Protein AF-0000000066244586 (afdb_homodimer)

Foldseek 3Di:
DPPPPPPFDFQLVQDFVSLLVVLCVQFDPPLSVDPFFDF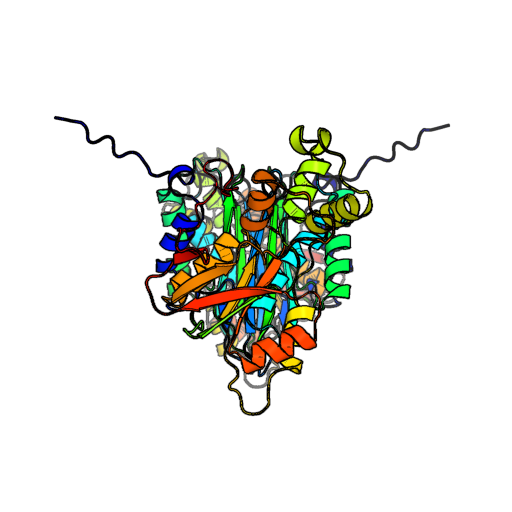DDDPFDKDKDKDKDWEPQQDYPLQEALLLLLLLRQQVRVLQCLLQAFDAWAAKEKEWEEARRHGPVSVVNNSNSNSVNCVVRHHGHNYYGYYYDPTTMIMMMTMGGHDQAGAALQQFDFQWFKKWQAFFLLCLLLRCVSVVPPVNVVDDDDPVSNVSSSCCNRRNHRCNVLSVLLVVQDDDPDHRYKYKHWQQQFQQVRLLSSLVNNFWEWEFELVFQRHDPRQDDDDVSSLSRGGVHSNSIIIITGHPVSVVSSCVSRVNMTGGTGIRHDGRAYHYNVGHGDDRDVPDRSDSD/DPPPPPPFDFQLVQDFVSLLVVLCVQFDPPLSVDPFFDDDDDPFDKDKDKDKDWEPQQDYPLQEALLLLLLLRQQVRVLQCLLQAFDAWAAKEKEWEEARRHGPVSVVNNSNSVSVNCVVRHHGHNYYGYYYDPTTMIMMMTMGGHDQAGAALQQFDFQWFKKWQAFFLLCLLLRCVSVVPPVNVVDDQDPVSNVSSSCCNRRNHRCNVLSVLLVVQDDDVDHRYKYKHWQQQFQQVRLLSSLVNNFWEWEFELVFQRHDPRQDDDDVSSLSRGGVHSNSIIIITGHPVSVVSSCVSRVNMTGGTGIRHDGRAYHYNVGHGDDRDVPDRSDSD

Nearest PDB structures (foldseek):
  7du3-assembly1_A  TM=8.602E-01  e=8.174E-30  Pseudomonas aeruginosa
  6mfm-assembly1_B  TM=8.768E-01  e=7.282E-25  Acinetobacter baumannii
  3c9t-assembly1_B  TM=7.952E-01  e=1.495E-25  Aquifex aeolicus
  1vqv-assembly1_B  TM=8.145E-01  e=3.406E-25  Aquifex aeolicus
  1vqv-assembly1_A  TM=8.402E-01  e=1.340E-23  Aquifex aeolicus

Sequence (666 aa):
MLKEENTQEILHDLGEQEILNRLRKYMDYGQIDDDTALIKSYKKELIINTDMLVEDVHFSEITTNPNHIGWKAVATNLSDLACSGLEEVIGITVGLSAPSSTPWSWVDGVYTGIKAALNKFGGKLLGGDCSNGKQKTLCITALGTKGPLNLHRSNARPGDYLITSGPHGLSRLGLSLLLSDPITKSINVPNLLKEHAIKAHQEPQPPIKALQTLLKCKPYAMPWNAAATDSSDGLLEAIESLCRSSNCTAVVDHKNLPKHADWPSGKQWNDWCLEGGEDFELVVSLPPNWAKAWLKAMPCTKAIGRMKEGPAKAMWSNGETIQKAMDTKFEHFMLKEENTQEILHDLGEQEILNRLRKYMDYGQIDDDTALIKSYKKELIINTDMLVEDVHFSEITTNPNHIGWKAVATNLSDLACSGLEEVIGITVGLSAPSSTPWSWVDGVYTGIKAALNKFGGKLLGGDCSNGKQKTLCITALGTKGPLNLHRSNARPGDYLITSGPHGLSRLGLSLLLSDPITKSINVPNLLKEHAIKAHQEPQPPIKALQTLLKCKPYAMPWNAAATDSSDGLLEAIESLCRSSNCTAVVDHKNLPKHADWPSGKQWNDWCLEGGEDFELVVSLPPNWAKAWLKAMPCTKAIGRMKEGPAKAMWSNGETIQKAMDTKFEHF

Organism: Prochlorococcus marinus (strain SARG / CCMP1375 / SS120) (NCBI:txid167539)

Secondary structure (DSSP, 8-state):
---------BHHHHHHHHHHHHHGGGS-TTTTTSSSEEE--BSS-EEEEEEEEEBTTTB-TTT--HHHHHHHHHHHHHHHHHTTTEEEEEEEEEEEEE-TTSBHHHHHHHHHHHHHHHHHH--EEEEEEEEE-SS-EEEEEEEEEE-S-EE-GGG--TT-EEEESS--SHHHHHHHHHTT-HHHHTS---HHHHHHHHHHHHS---THHHHHHHHHT--TTS-SEEEEEE-TT-HHHHHHHHHHHHT-EEEE-GGG----TTPPPSHHHHHHHHH------EEEEE-HHHHHHHHHH-TT-EEEEEEESSSSEEEETTSPBPPP-TT------/---------BHHHHHHHHHHHHHGGGSPTTTTTSSSEEE--BSS-EEEEEEEEEBTTTB-TTT--HHHHHHHHHHHHHHHHHTTTEEEEEEEEEEEEE-TTSBHHHHHHHHHHHHHHHHHH--EEEEEEEEE-SS-EEEEEEEEEE-S-EE-GGG--TT-EEEESS--SHHHHHHHHHTT-HHHHTS---HHHHHHHHHHHHS---THHHHHHHHHT--TTS-SEEEEEE-TT-HHHHHHHHHHHHT-EEEE-GGG----TTPPPSHHHHHHHHH------EEEEE-HHHHHHHHHH-TT-EEEEEEESSSSEEEETTSPBPPP-TT------

Structure (mmCIF, N/CA/C/O backbone):
data_AF-0000000066244586-model_v1
#
loop_
_entity.id
_entity.type
_entity.pdbx_description
1 polymer 'Thiamine-monophosphate kinase'
#
loop_
_atom_site.group_PDB
_atom_site.id
_atom_site.type_symbol
_atom_site.label_atom_id
_atom_site.label_alt_id
_atom_site.label_comp_id
_atom_site.label_asym_id
_atom_site.label_entity_id
_atom_site.label_seq_id
_atom_site.pdbx_PDB_ins_code
_atom_site.Cartn_x
_atom_site.Cartn_y
_atom_site.Cartn_z
_atom_site.occupancy
_atom_site.B_iso_or_equiv
_atom_site.auth_seq_id
_atom_site.auth_comp_id
_atom_site.auth_asym_id
_atom_site.auth_atom_id
_atom_site.pdbx_PDB_model_num
ATOM 1 N N . MET A 1 1 ? 30.203 -16.406 35.25 1 26.66 1 MET A N 1
ATOM 2 C CA . MET A 1 1 ? 28.906 -15.758 35.031 1 26.66 1 MET A CA 1
ATOM 3 C C . MET A 1 1 ? 28.656 -15.539 33.531 1 26.66 1 MET A C 1
ATOM 5 O O . MET A 1 1 ? 29.359 -14.766 32.906 1 26.66 1 MET A O 1
ATOM 9 N N . LEU A 1 2 ? 28.203 -16.531 32.688 1 27.05 2 LEU A N 1
ATOM 10 C CA . LEU A 1 2 ? 28.094 -16.562 31.234 1 27.05 2 LEU A CA 1
ATOM 11 C C . LEU A 1 2 ? 27.219 -15.43 30.719 1 27.05 2 LEU A C 1
ATOM 13 O O . LEU A 1 2 ? 26.078 -15.281 31.172 1 27.05 2 LEU A O 1
ATOM 17 N N . LYS A 1 3 ? 27.812 -14.227 30.547 1 33 3 LYS A N 1
ATOM 18 C CA . LYS A 1 3 ? 27.109 -13.109 29.938 1 33 3 LYS A CA 1
ATOM 19 C C . LYS A 1 3 ? 26.125 -13.594 28.859 1 33 3 LYS A C 1
ATOM 21 O O . LYS A 1 3 ? 26.531 -14.242 27.906 1 33 3 LYS A O 1
ATOM 26 N N . GLU A 1 4 ? 24.953 -14.055 29.172 1 37.47 4 GLU A N 1
ATOM 27 C CA . GLU A 1 4 ? 23.875 -14.469 28.281 1 37.47 4 GLU A CA 1
ATOM 28 C C . GLU A 1 4 ? 23.781 -13.562 27.062 1 37.47 4 GLU A C 1
ATOM 30 O O . GLU A 1 4 ? 23.516 -12.367 27.188 1 37.47 4 GLU A O 1
ATOM 35 N N . GLU A 1 5 ? 24.688 -13.523 26.156 1 41.25 5 GLU A N 1
ATOM 36 C CA . GLU A 1 5 ? 24.781 -12.758 24.906 1 41.25 5 GLU A CA 1
ATOM 37 C C . GLU A 1 5 ? 23.406 -12.609 24.25 1 41.25 5 GLU A C 1
ATOM 39 O O . GLU A 1 5 ? 22.797 -13.602 23.844 1 41.25 5 GLU A O 1
ATOM 44 N N . ASN A 1 6 ? 22.422 -11.891 24.703 1 45.94 6 ASN A N 1
ATOM 45 C CA . ASN A 1 6 ? 21.094 -11.539 24.234 1 45.94 6 ASN A CA 1
ATOM 46 C C . ASN A 1 6 ? 21.078 -11.312 22.719 1 45.94 6 ASN A C 1
ATOM 48 O O . ASN A 1 6 ? 21.406 -10.234 22.25 1 45.94 6 ASN A O 1
ATOM 52 N N . THR A 1 7 ? 21.484 -12.156 21.906 1 59.47 7 THR A N 1
ATOM 53 C CA . THR A 1 7 ? 21.656 -12.07 20.469 1 59.47 7 THR A CA 1
ATOM 54 C C . THR A 1 7 ? 20.375 -11.57 19.797 1 59.47 7 THR A C 1
ATOM 56 O O . THR A 1 7 ? 19.312 -12.18 19.953 1 59.47 7 THR A O 1
ATOM 59 N N . GLN A 1 8 ? 20.297 -10.25 19.469 1 76.38 8 GLN A N 1
ATOM 60 C CA . GLN A 1 8 ? 19.188 -9.594 18.797 1 76.38 8 GLN A CA 1
ATOM 61 C C . GLN A 1 8 ? 18.766 -10.367 17.547 1 76.38 8 GLN A C 1
ATOM 63 O O . GLN A 1 8 ? 19.594 -10.703 16.719 1 76.38 8 GLN A O 1
ATOM 68 N N . GLU A 1 9 ? 17.547 -10.969 17.578 1 87.06 9 GLU A N 1
ATOM 69 C CA . GLU A 1 9 ? 17 -11.672 16.422 1 87.06 9 GLU A CA 1
ATOM 70 C C . GLU A 1 9 ? 16.859 -10.742 15.227 1 87.06 9 GLU A C 1
ATOM 72 O O . GLU A 1 9 ? 16.328 -9.641 15.344 1 87.06 9 GLU A O 1
ATOM 77 N N . ILE A 1 10 ? 17.531 -11.133 14.234 1 85.38 10 ILE A N 1
ATOM 78 C CA . ILE A 1 10 ? 17.438 -10.328 13.023 1 85.38 10 ILE A CA 1
ATOM 79 C C . ILE A 1 10 ? 16.547 -11.023 12.008 1 85.38 10 ILE A C 1
ATOM 81 O O . ILE A 1 10 ? 16.281 -12.219 12.125 1 85.38 10 ILE A O 1
ATOM 85 N N . LEU A 1 11 ? 16.078 -10.344 11.008 1 83.12 11 LEU A N 1
ATOM 86 C CA . LEU A 1 11 ? 15.086 -10.805 10.039 1 83.12 11 LEU A CA 1
ATOM 87 C C . LEU A 1 11 ? 15.641 -11.953 9.203 1 83.12 11 LEU A C 1
ATOM 89 O O . LEU A 1 11 ? 14.914 -12.883 8.852 1 83.12 11 LEU A O 1
ATOM 93 N N . HIS A 1 12 ? 16.906 -11.906 8.992 1 82.88 12 HIS A N 1
ATOM 94 C CA . HIS A 1 12 ? 17.562 -12.953 8.227 1 82.88 12 HIS A CA 1
ATOM 95 C C . HIS A 1 12 ? 17.344 -14.328 8.859 1 82.88 12 HIS A C 1
ATOM 97 O O . HIS A 1 12 ? 17.062 -15.305 8.164 1 82.88 12 HIS A O 1
ATOM 103 N N . ASP A 1 13 ? 17.406 -14.281 10.148 1 82.88 13 ASP A N 1
ATOM 104 C CA . ASP A 1 13 ? 17.328 -15.539 10.891 1 82.88 13 ASP A CA 1
ATOM 105 C C . ASP A 1 13 ? 15.883 -16.047 10.961 1 82.88 13 ASP A C 1
ATOM 107 O O . ASP A 1 13 ? 15.648 -17.25 11.023 1 82.88 13 ASP A O 1
ATOM 111 N N . LEU A 1 14 ? 15.016 -15.195 10.93 1 81.94 14 LEU A N 1
ATOM 112 C CA . LEU A 1 14 ? 13.609 -15.555 11.094 1 81.94 14 LEU A CA 1
ATOM 113 C C . LEU A 1 14 ? 13.016 -16.047 9.781 1 81.94 14 LEU A C 1
ATOM 115 O O . LEU A 1 14 ? 12.328 -17.078 9.75 1 81.94 14 LEU A O 1
ATOM 119 N N . GLY A 1 15 ? 13.344 -15.398 8.672 1 79.75 15 GLY A N 1
ATOM 120 C CA . GLY A 1 15 ? 12.727 -15.688 7.383 1 79.75 15 GLY A CA 1
ATOM 121 C C . GLY A 1 15 ? 11.367 -15.031 7.215 1 79.75 15 GLY A C 1
ATOM 122 O O . GLY A 1 15 ? 10.75 -14.609 8.195 1 79.75 15 GLY A O 1
ATOM 123 N N . GLU A 1 16 ? 10.867 -15.047 6.031 1 78.62 16 GLU A N 1
ATOM 124 C CA . GLU A 1 16 ? 9.648 -14.328 5.691 1 78.62 16 GLU A CA 1
ATOM 125 C C . GLU A 1 16 ? 8.43 -14.969 6.348 1 78.62 16 GLU A C 1
ATOM 127 O O . GLU A 1 16 ? 7.578 -14.273 6.906 1 78.62 16 GLU A O 1
ATOM 132 N N . GLN A 1 17 ? 8.375 -16.266 6.312 1 74.69 17 GLN A N 1
ATOM 133 C CA . GLN A 1 17 ? 7.215 -16.969 6.852 1 74.69 17 GLN A CA 1
ATOM 134 C C . GLN A 1 17 ? 7.086 -16.75 8.359 1 74.69 17 GLN A C 1
ATOM 136 O O . GLN A 1 17 ? 5.992 -16.5 8.859 1 74.69 17 GLN A O 1
ATOM 141 N N . GLU A 1 18 ? 8.195 -16.828 9 1 80.5 18 GLU A N 1
ATOM 142 C CA . GLU A 1 18 ? 8.172 -16.625 10.445 1 80.5 18 GLU A CA 1
ATOM 143 C C . GLU A 1 18 ? 7.848 -15.18 10.805 1 80.5 18 GLU A C 1
ATOM 145 O O . GLU A 1 18 ? 7.133 -14.922 11.773 1 80.5 18 GLU A O 1
ATOM 150 N N . ILE A 1 19 ? 8.336 -14.281 10.008 1 83.88 19 ILE A N 1
ATOM 151 C CA . ILE A 1 19 ? 8.039 -12.867 10.211 1 83.88 19 ILE A CA 1
ATOM 152 C C . ILE A 1 19 ? 6.531 -12.641 10.094 1 83.88 19 ILE A C 1
ATOM 154 O O . ILE A 1 19 ? 5.926 -12.016 10.969 1 83.88 19 ILE A O 1
ATOM 158 N N . LEU A 1 20 ? 5.953 -13.172 9.094 1 77.62 20 LEU A N 1
ATOM 159 C CA . LEU A 1 20 ? 4.52 -13.016 8.875 1 77.62 20 LEU A CA 1
ATOM 160 C C . LEU A 1 20 ? 3.721 -13.68 9.992 1 77.62 20 LEU A C 1
ATOM 162 O O . LEU A 1 20 ? 2.715 -13.133 10.453 1 77.62 20 LEU A O 1
ATOM 166 N N . ASN A 1 21 ? 4.16 -14.812 10.461 1 80.06 21 ASN A N 1
ATOM 167 C CA . ASN A 1 21 ? 3.51 -15.508 11.57 1 80.06 21 ASN A CA 1
ATOM 168 C C . ASN A 1 21 ? 3.512 -14.656 12.836 1 80.06 21 ASN A C 1
ATOM 170 O O . ASN A 1 21 ? 2.5 -14.57 13.531 1 80.06 21 ASN A O 1
ATOM 174 N N . ARG A 1 22 ? 4.594 -14.023 13.078 1 84.38 22 ARG A N 1
ATOM 175 C CA . ARG A 1 22 ? 4.711 -13.188 14.273 1 84.38 22 ARG A CA 1
ATOM 176 C C . ARG A 1 22 ? 3.828 -11.953 14.156 1 84.38 22 ARG A C 1
ATOM 178 O O . ARG A 1 22 ? 3.318 -11.453 15.164 1 84.38 22 ARG A O 1
ATOM 185 N N . LEU A 1 23 ? 3.693 -11.5 13 1 83 23 LEU A N 1
ATOM 186 C CA . LEU A 1 23 ? 2.939 -10.266 12.789 1 83 23 LEU A CA 1
ATOM 187 C C . LEU A 1 23 ? 1.439 -10.523 12.867 1 83 23 LEU A C 1
ATOM 189 O O . LEU A 1 23 ? 0.648 -9.586 12.992 1 83 23 LEU A O 1
ATOM 193 N N . ARG A 1 24 ? 1.034 -11.812 12.891 1 78.5 24 ARG A N 1
ATOM 194 C CA . ARG A 1 24 ? -0.372 -12.195 12.984 1 78.5 24 ARG A CA 1
ATOM 195 C C . ARG A 1 24 ? -0.988 -11.68 14.289 1 78.5 24 ARG A C 1
ATOM 197 O O . ARG A 1 24 ? -2.189 -11.414 14.344 1 78.5 24 ARG A O 1
ATOM 204 N N . LYS A 1 25 ? -0.19 -11.555 15.258 1 79.94 25 LYS A N 1
ATOM 205 C CA . LYS A 1 25 ? -0.698 -11.125 16.562 1 79.94 25 LYS A CA 1
ATOM 206 C C . LYS A 1 25 ? -1.271 -9.719 16.484 1 79.94 25 LYS A C 1
ATOM 208 O O . LYS A 1 25 ? -2.045 -9.312 17.359 1 79.94 25 LYS A O 1
ATOM 213 N N . TYR A 1 26 ? -0.822 -8.992 15.523 1 81.94 26 TYR A N 1
ATOM 214 C CA . TYR A 1 26 ? -1.302 -7.625 15.383 1 81.94 26 TYR A CA 1
ATOM 215 C C . TYR A 1 26 ? -2.574 -7.578 14.547 1 81.94 26 TYR A C 1
ATOM 217 O O . TYR A 1 26 ? -3.188 -6.516 14.398 1 81.94 26 TYR A O 1
ATOM 225 N N . MET A 1 27 ? -2.988 -8.656 13.914 1 74.62 27 MET A N 1
ATOM 226 C CA . MET A 1 27 ? -4.156 -8.727 13.039 1 74.62 27 MET A CA 1
ATOM 227 C C . MET A 1 27 ? -5.316 -9.43 13.734 1 74.62 27 MET A C 1
ATOM 229 O O . MET A 1 27 ? -5.117 -10.141 14.719 1 74.62 27 MET A O 1
ATOM 233 N N . ASP A 1 28 ? -6.566 -9.086 13.266 1 69.56 28 ASP A N 1
ATOM 234 C CA . ASP A 1 28 ? -7.723 -9.781 13.82 1 69.56 28 ASP A CA 1
ATOM 235 C C . ASP A 1 28 ? -7.742 -11.242 13.383 1 69.56 28 ASP A C 1
ATOM 237 O O . ASP A 1 28 ? -7.207 -11.586 12.328 1 69.56 28 ASP A O 1
ATOM 241 N N . TYR A 1 29 ? -8.352 -12.047 14.203 1 56.16 29 TYR A N 1
ATOM 242 C CA . TYR A 1 29 ? -8.438 -13.484 13.945 1 56.16 29 TYR A CA 1
ATOM 243 C C . TYR A 1 29 ? -9.078 -13.75 12.586 1 56.16 29 TYR A C 1
ATOM 245 O O . TYR A 1 29 ? -10.062 -13.109 12.219 1 56.16 29 TYR A O 1
ATOM 253 N N . GLY A 1 30 ? -8.516 -14.648 11.688 1 52.56 30 GLY A N 1
ATOM 254 C CA . GLY A 1 30 ? -9.078 -15.07 10.414 1 52.56 30 GLY A CA 1
ATOM 255 C C . GLY A 1 30 ? -8.531 -14.289 9.234 1 52.56 30 GLY A C 1
ATOM 256 O O . GLY A 1 30 ? -8.633 -14.742 8.086 1 52.56 30 GLY A O 1
ATOM 257 N N . GLN A 1 31 ? -8.055 -13.047 9.461 1 50.72 31 GLN A N 1
ATOM 258 C CA . GLN A 1 31 ? -7.621 -12.203 8.359 1 50.72 31 GLN A CA 1
ATOM 259 C C . GLN A 1 31 ? -6.324 -12.719 7.746 1 50.72 31 GLN A C 1
ATOM 261 O O . GLN A 1 31 ? -6.113 -12.617 6.535 1 50.72 31 GLN A O 1
ATOM 266 N N . ILE A 1 32 ? -5.414 -13.383 8.539 1 52.09 32 ILE A N 1
ATOM 267 C CA . ILE A 1 32 ? -4.07 -13.68 8.062 1 52.09 32 ILE A CA 1
ATOM 268 C C . ILE A 1 32 ? -4.086 -14.984 7.27 1 52.09 32 ILE A C 1
ATOM 270 O O . ILE A 1 32 ? -3.213 -15.219 6.43 1 52.09 32 ILE A O 1
ATOM 274 N N . ASP A 1 33 ? -5.098 -15.797 7.414 1 56.91 33 ASP A N 1
ATOM 275 C CA . ASP A 1 33 ? -4.977 -17.109 6.789 1 56.91 33 ASP A CA 1
ATOM 276 C C . ASP A 1 33 ? -5.191 -17.016 5.281 1 56.91 33 ASP A C 1
ATOM 278 O O . ASP A 1 33 ? -5.023 -18.016 4.562 1 56.91 33 ASP A O 1
ATOM 282 N N . ASP A 1 34 ? -5.469 -15.719 4.922 1 62.41 34 ASP A N 1
ATOM 283 C CA . ASP A 1 34 ? -5.684 -15.523 3.49 1 62.41 34 ASP A CA 1
ATOM 284 C C . ASP A 1 34 ? -4.766 -14.438 2.936 1 62.41 34 ASP A C 1
ATOM 286 O O . ASP A 1 34 ? -4.27 -13.594 3.688 1 62.41 34 ASP A O 1
ATOM 290 N N . ASP A 1 35 ? -4.258 -14.586 1.825 1 70.38 35 ASP A N 1
ATOM 291 C CA . ASP A 1 35 ? -3.416 -13.625 1.119 1 70.38 35 ASP A CA 1
ATOM 292 C C . ASP A 1 35 ? -4.156 -12.312 0.888 1 70.38 35 ASP A C 1
ATOM 294 O O . ASP A 1 35 ? -3.592 -11.359 0.337 1 70.38 35 ASP A O 1
ATOM 298 N N . THR A 1 36 ? -5.445 -12.336 1.327 1 78 36 THR A N 1
ATOM 299 C CA . THR A 1 36 ? -6.285 -11.148 1.213 1 78 36 THR A CA 1
ATOM 300 C C . THR A 1 36 ? -7.082 -10.93 2.496 1 78 36 THR A C 1
ATOM 302 O O . THR A 1 36 ? -7.215 -11.836 3.316 1 78 36 THR A O 1
ATOM 305 N N . ALA A 1 37 ? -7.438 -9.711 2.752 1 77.69 37 ALA A N 1
ATOM 306 C CA . ALA A 1 37 ? -8.367 -9.398 3.838 1 77.69 37 ALA A CA 1
ATOM 307 C C . ALA A 1 37 ? -9.766 -9.102 3.301 1 77.69 37 ALA A C 1
ATOM 309 O O . ALA A 1 37 ? -9.906 -8.492 2.24 1 77.69 37 ALA A O 1
ATOM 310 N N . LEU A 1 38 ? -10.695 -9.586 4.027 1 76.81 38 LEU A N 1
ATOM 311 C CA . LEU A 1 38 ? -12.102 -9.336 3.701 1 76.81 38 LEU A CA 1
ATOM 312 C C . LEU A 1 38 ? -12.609 -8.078 4.402 1 76.81 38 LEU A C 1
ATOM 314 O O . LEU A 1 38 ? -12.359 -7.887 5.594 1 76.81 38 LEU A O 1
ATOM 318 N N . ILE A 1 39 ? -13.227 -7.219 3.611 1 75.12 39 ILE A N 1
ATOM 319 C CA . ILE A 1 39 ? -13.883 -6.023 4.137 1 75.12 39 ILE A CA 1
ATOM 320 C C . ILE A 1 39 ? -15.391 -6.125 3.916 1 75.12 39 ILE A C 1
ATOM 322 O O . ILE A 1 39 ? -15.852 -6.336 2.791 1 75.12 39 ILE A O 1
ATOM 326 N N . LYS A 1 40 ? -16.141 -6.023 4.941 1 73.31 40 LYS A N 1
ATOM 327 C CA . LYS A 1 40 ? -17.594 -6.125 4.855 1 73.31 40 LYS A CA 1
ATOM 328 C C . LYS A 1 40 ? -18.172 -5.039 3.955 1 73.31 40 LYS A C 1
ATOM 330 O O . LYS A 1 40 ? -17.562 -3.982 3.777 1 73.31 40 LYS A O 1
ATOM 335 N N . SER A 1 41 ? -19.219 -5.453 3.43 1 65.56 41 SER A N 1
ATOM 336 C CA . SER A 1 41 ? -19.922 -4.52 2.555 1 65.56 41 SER A CA 1
ATOM 337 C C . SER A 1 41 ? -20.391 -3.283 3.32 1 65.56 41 SER A C 1
ATOM 339 O O . SER A 1 41 ? -20.797 -3.383 4.477 1 65.56 41 SER A O 1
ATOM 341 N N . TYR A 1 42 ? -20 -2.205 2.652 1 66.19 42 TYR A N 1
ATOM 342 C CA . TYR A 1 42 ? -20.547 -0.966 3.195 1 66.19 42 TYR A CA 1
ATOM 343 C C . TYR A 1 42 ? -21.484 -0.302 2.199 1 66.19 42 TYR A C 1
ATOM 345 O O . TYR A 1 42 ? -21.266 -0.357 0.988 1 66.19 42 TYR A O 1
ATOM 353 N N . LYS A 1 43 ? -22.578 0.062 2.668 1 71.62 43 LYS A N 1
ATOM 354 C CA . LYS A 1 43 ? -23.516 0.827 1.839 1 71.62 43 LYS A CA 1
ATOM 355 C C . LYS A 1 43 ? -22.953 2.215 1.531 1 71.62 43 LYS A C 1
ATOM 357 O O . LYS A 1 43 ? -23.438 2.891 0.616 1 71.62 43 LYS A O 1
ATOM 362 N N . LYS A 1 44 ? -21.891 2.506 2.113 1 80.38 44 LYS A N 1
ATOM 363 C CA . LYS A 1 44 ? -21.312 3.84 1.957 1 80.38 44 LYS A CA 1
ATOM 364 C C . LYS A 1 44 ? -20.156 3.824 0.962 1 80.38 44 LYS A C 1
ATOM 366 O O . LYS A 1 44 ? -19.562 2.773 0.701 1 80.38 44 LYS A O 1
ATOM 371 N N . GLU A 1 45 ? -19.891 5.023 0.441 1 87.75 45 GLU A N 1
ATOM 372 C CA . GLU A 1 45 ? -18.703 5.18 -0.401 1 87.75 45 GLU A CA 1
ATOM 373 C C . GLU A 1 45 ? -17.422 4.977 0.403 1 87.75 45 GLU A C 1
ATOM 375 O O . GLU A 1 45 ? -17.391 5.238 1.606 1 87.75 45 GLU A O 1
ATOM 380 N N . LEU A 1 46 ? -16.5 4.449 -0.252 1 90.69 46 LEU A N 1
ATOM 381 C CA . LEU A 1 46 ? -15.211 4.215 0.394 1 90.69 46 LEU A CA 1
ATOM 382 C C . LEU A 1 46 ? -14.172 5.219 -0.092 1 90.69 46 LEU A C 1
ATOM 384 O O . LEU A 1 46 ? -14.234 5.684 -1.233 1 90.69 46 LEU A O 1
ATOM 388 N N . ILE A 1 47 ? -13.312 5.59 0.741 1 91.38 47 ILE A N 1
ATOM 389 C CA . ILE A 1 47 ? -12.141 6.383 0.379 1 91.38 47 ILE A CA 1
ATOM 390 C C . ILE A 1 47 ? -10.867 5.609 0.708 1 91.38 47 ILE A C 1
ATOM 392 O O . ILE A 1 47 ? -10.82 4.875 1.696 1 91.38 47 ILE A O 1
ATOM 396 N N . ILE A 1 48 ? -9.906 5.727 -0.164 1 93.25 48 ILE A N 1
ATOM 397 C CA . ILE A 1 48 ? -8.656 4.98 -0.045 1 93.25 48 ILE A CA 1
ATOM 398 C C . ILE A 1 48 ? -7.473 5.906 -0.328 1 93.25 48 ILE A C 1
ATOM 400 O O . ILE A 1 48 ? -7.559 6.785 -1.188 1 93.25 48 ILE A O 1
ATOM 404 N N . ASN A 1 49 ? -6.418 5.809 0.402 1 92.94 49 ASN A N 1
ATOM 405 C CA . ASN A 1 49 ? -5.176 6.52 0.127 1 92.94 49 ASN A CA 1
ATOM 406 C C . ASN A 1 49 ? -3.955 5.637 0.385 1 92.94 49 ASN A C 1
ATOM 408 O O . ASN A 1 49 ? -4.055 4.617 1.071 1 92.94 49 ASN A O 1
ATOM 412 N N . THR A 1 50 ? -2.822 5.961 -0.229 1 95.38 50 THR A N 1
ATOM 413 C CA . THR A 1 50 ? -1.544 5.293 -0.016 1 95.38 50 THR A CA 1
ATOM 414 C C . THR A 1 50 ? -0.423 6.312 0.165 1 95.38 50 THR A C 1
ATOM 416 O O . THR A 1 50 ? -0.321 7.273 -0.602 1 95.38 50 THR A O 1
ATOM 419 N N . ASP A 1 51 ? 0.341 6.141 1.204 1 94.75 51 ASP A N 1
ATOM 420 C CA . ASP A 1 51 ? 1.523 6.961 1.453 1 94.75 51 ASP A CA 1
ATOM 421 C C . ASP A 1 51 ? 2.715 6.094 1.858 1 94.75 51 ASP A C 1
ATOM 423 O O . ASP A 1 51 ? 2.545 5.043 2.48 1 94.75 51 ASP A O 1
ATOM 427 N N . MET A 1 52 ? 3.861 6.629 1.562 1 96.06 52 MET A N 1
ATOM 428 C CA . MET A 1 52 ? 5.094 5.91 1.868 1 96.06 52 MET A CA 1
ATOM 429 C C . MET A 1 52 ? 5.922 6.668 2.902 1 96.06 52 MET A C 1
ATOM 431 O O . MET A 1 52 ? 5.945 7.898 2.904 1 96.06 52 MET A O 1
ATOM 435 N N . LEU A 1 53 ? 6.582 5.965 3.756 1 97.69 53 LEU A N 1
ATOM 436 C CA . LEU A 1 53 ? 7.645 6.461 4.625 1 97.69 53 LEU A CA 1
ATOM 437 C C . LEU A 1 53 ? 8.961 5.754 4.328 1 97.69 53 LEU A C 1
ATOM 439 O O . LEU A 1 53 ? 9.062 4.531 4.445 1 97.69 53 LEU A O 1
ATOM 443 N N . VAL A 1 54 ? 9.945 6.484 3.979 1 97.88 54 VAL A N 1
ATOM 444 C CA . VAL A 1 54 ? 11.234 5.941 3.572 1 97.88 54 VAL A CA 1
ATOM 445 C C . VAL A 1 54 ? 12.32 6.422 4.527 1 97.88 54 VAL A C 1
ATOM 447 O O . VAL A 1 54 ? 12.398 7.613 4.848 1 97.88 54 VAL A O 1
ATOM 450 N N . GLU A 1 55 ? 13.133 5.488 5.016 1 97.94 55 GLU A N 1
ATOM 451 C CA . GLU A 1 55 ? 14.258 5.797 5.895 1 97.94 55 GLU A CA 1
ATOM 452 C C . GLU A 1 55 ? 15.164 6.855 5.277 1 97.94 55 GLU A C 1
ATOM 454 O O . GLU A 1 55 ? 15.484 6.785 4.086 1 97.94 55 GLU A O 1
ATOM 459 N N . ASP A 1 56 ? 15.547 7.84 6.074 1 96.06 56 ASP A N 1
ATOM 460 C CA . ASP A 1 56 ? 16.438 8.938 5.738 1 96.06 56 ASP A CA 1
ATOM 461 C C . ASP A 1 56 ? 15.734 9.969 4.859 1 96.06 56 ASP A C 1
ATOM 463 O O . ASP A 1 56 ? 16.375 10.891 4.34 1 96.06 56 ASP A O 1
ATOM 467 N N . VAL A 1 57 ? 14.477 9.805 4.578 1 93.94 57 VAL A N 1
ATOM 468 C CA . VAL A 1 57 ? 13.625 10.789 3.918 1 93.94 57 VAL A CA 1
ATOM 469 C C . VAL A 1 57 ? 12.555 11.281 4.887 1 93.94 57 VAL A C 1
ATOM 471 O O . VAL A 1 57 ? 12.406 12.484 5.105 1 93.94 57 VAL A O 1
ATOM 474 N N . HIS A 1 58 ? 11.867 10.359 5.527 1 95.75 58 HIS A N 1
ATOM 475 C CA . HIS A 1 58 ? 10.727 10.688 6.375 1 95.75 58 HIS A CA 1
ATOM 476 C C . HIS A 1 58 ? 11.031 10.398 7.84 1 95.75 58 HIS A C 1
ATOM 478 O O . HIS A 1 58 ? 10.328 10.875 8.734 1 95.75 58 HIS A O 1
ATOM 484 N N . PHE A 1 59 ? 11.945 9.547 8.102 1 96.88 59 PHE A N 1
ATOM 485 C CA . PHE A 1 59 ? 12.383 9.203 9.445 1 96.88 59 PHE A CA 1
ATOM 486 C C . PHE A 1 59 ? 13.828 8.734 9.445 1 96.88 59 PHE A C 1
ATOM 488 O O . PHE A 1 59 ? 14.375 8.383 8.398 1 96.88 59 PHE A O 1
ATOM 495 N N . SER A 1 60 ? 14.438 8.766 10.609 1 96.5 60 SER A N 1
ATOM 496 C CA . SER A 1 60 ? 15.781 8.25 10.852 1 96.5 60 SER A CA 1
ATOM 497 C C . SER A 1 60 ? 15.93 7.75 12.281 1 96.5 60 SER A C 1
ATOM 499 O O . SER A 1 60 ? 15.07 8.008 13.133 1 96.5 60 SER A O 1
ATOM 501 N N . GLU A 1 61 ? 17.031 7.047 12.5 1 94.56 61 GLU A N 1
ATOM 502 C CA . GLU A 1 61 ? 17.312 6.531 13.844 1 94.56 61 GLU A CA 1
ATOM 503 C C . GLU A 1 61 ? 17.438 7.664 14.852 1 94.56 61 GLU A C 1
ATOM 505 O O . GLU A 1 61 ? 17.125 7.488 16.031 1 94.56 61 GLU A O 1
ATOM 510 N N . ILE A 1 62 ? 17.797 8.758 14.406 1 95.81 62 ILE A N 1
ATOM 511 C CA . ILE A 1 62 ? 18.031 9.906 15.273 1 95.81 62 ILE A CA 1
ATOM 512 C C . ILE A 1 62 ? 16.703 10.562 15.633 1 95.81 62 ILE A C 1
ATOM 514 O O . ILE A 1 62 ? 16.5 10.969 16.781 1 95.81 62 ILE A O 1
ATOM 518 N N . THR A 1 63 ? 15.805 10.609 14.719 1 96.81 63 THR A N 1
ATOM 519 C CA . THR A 1 63 ? 14.648 11.484 14.891 1 96.81 63 THR A CA 1
ATOM 520 C C . THR A 1 63 ? 13.445 10.695 15.398 1 96.81 63 THR A C 1
ATOM 522 O O . THR A 1 63 ? 12.555 11.258 16.047 1 96.81 63 THR A O 1
ATOM 525 N N . THR A 1 64 ? 13.383 9.469 15.07 1 97.62 64 THR A 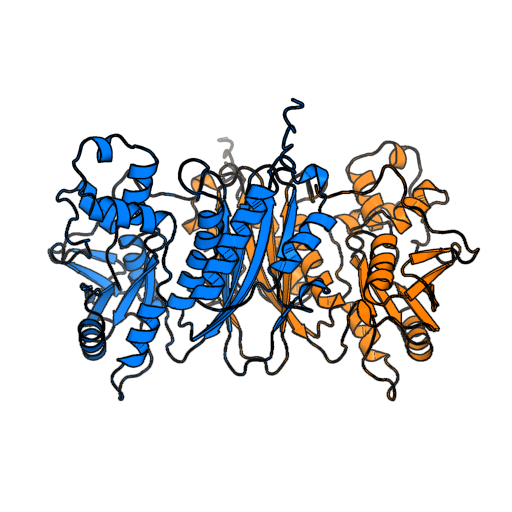N 1
ATOM 526 C CA . THR A 1 64 ? 12.125 8.758 15.258 1 97.62 64 THR A CA 1
ATOM 527 C C . THR A 1 64 ? 12.367 7.312 15.68 1 97.62 64 THR A C 1
ATOM 529 O O . THR A 1 64 ? 12.977 6.543 14.93 1 97.62 64 THR A O 1
ATOM 532 N N . ASN A 1 65 ? 11.93 6.922 16.859 1 97.75 65 ASN A N 1
ATOM 533 C CA . ASN A 1 65 ? 12.039 5.523 17.266 1 97.75 65 ASN A CA 1
ATOM 534 C C . ASN A 1 65 ? 11.008 4.656 16.547 1 97.75 65 ASN A C 1
ATOM 536 O O . ASN A 1 65 ? 10.047 5.168 15.969 1 97.75 65 ASN A O 1
ATOM 540 N N . PRO A 1 66 ? 11.156 3.303 16.562 1 97.88 66 PRO A N 1
ATOM 541 C CA . PRO A 1 66 ? 10.305 2.42 15.766 1 97.88 66 PRO A CA 1
ATOM 542 C C . PRO A 1 66 ? 8.82 2.559 16.109 1 97.88 66 PRO A C 1
ATOM 544 O O . PRO A 1 66 ? 7.977 2.584 15.211 1 97.88 66 PRO A O 1
ATOM 547 N N . ASN A 1 67 ? 8.492 2.689 17.391 1 98.38 67 ASN A N 1
ATOM 548 C CA . ASN A 1 67 ? 7.098 2.877 17.781 1 98.38 67 ASN A CA 1
ATOM 549 C C . ASN A 1 67 ? 6.5 4.125 17.141 1 98.38 67 ASN A C 1
ATOM 551 O O . ASN A 1 67 ? 5.383 4.082 16.625 1 98.38 67 ASN A O 1
ATOM 555 N N . HIS A 1 68 ? 7.27 5.188 17.109 1 98.75 68 HIS A N 1
ATOM 556 C CA . HIS A 1 68 ? 6.809 6.441 16.516 1 98.75 68 HIS A CA 1
ATOM 557 C C . HIS A 1 68 ? 6.742 6.344 14.992 1 98.75 68 HIS A C 1
ATOM 559 O O . HIS A 1 68 ? 5.902 6.984 14.367 1 98.75 68 HIS A O 1
ATOM 565 N N . ILE A 1 69 ? 7.617 5.551 14.414 1 98.62 69 ILE A N 1
ATOM 566 C CA . ILE A 1 69 ? 7.551 5.328 12.977 1 98.62 69 ILE A CA 1
ATOM 567 C C . ILE A 1 69 ? 6.211 4.691 12.617 1 98.62 69 ILE A C 1
ATOM 569 O O . ILE A 1 69 ? 5.535 5.137 11.688 1 98.62 69 ILE A O 1
ATOM 573 N N . GLY A 1 70 ? 5.836 3.621 13.383 1 98.62 70 GLY A N 1
ATOM 574 C CA . GLY A 1 70 ? 4.551 2.975 13.164 1 98.62 70 GLY A CA 1
ATOM 575 C C . GLY A 1 70 ? 3.371 3.914 13.344 1 98.62 70 GLY A C 1
ATOM 576 O O . GLY A 1 70 ? 2.463 3.938 12.508 1 98.62 70 GLY A O 1
ATOM 577 N N . TRP A 1 71 ? 3.42 4.695 14.391 1 98.69 71 TRP A N 1
ATOM 578 C CA . TRP A 1 71 ? 2.377 5.68 14.656 1 98.69 71 TRP A CA 1
ATOM 579 C C . TRP A 1 71 ? 2.26 6.672 13.5 1 98.69 71 TRP A C 1
ATOM 581 O O . TRP A 1 71 ? 1.169 6.895 12.969 1 98.69 71 TRP A O 1
ATOM 591 N N . LYS A 1 72 ? 3.391 7.23 13.102 1 98.5 72 LYS A N 1
ATOM 592 C CA . LYS A 1 72 ? 3.443 8.227 12.031 1 98.5 72 LYS A CA 1
ATOM 593 C C . LYS A 1 72 ? 2.916 7.656 10.719 1 98.5 72 LYS A C 1
ATOM 595 O O . LYS A 1 72 ? 2.189 8.336 9.992 1 98.5 72 LYS A O 1
ATOM 600 N N . ALA A 1 73 ? 3.26 6.438 10.461 1 98.19 73 ALA A N 1
ATOM 601 C CA . ALA A 1 73 ? 2.84 5.789 9.219 1 98.19 73 ALA A CA 1
ATOM 602 C C . ALA A 1 73 ? 1.318 5.719 9.125 1 98.19 73 ALA A C 1
ATOM 604 O O . ALA A 1 73 ? 0.744 5.953 8.062 1 98.19 73 ALA A O 1
ATOM 605 N N . VAL A 1 74 ? 0.647 5.449 10.195 1 98.38 74 VAL A N 1
ATOM 606 C CA . VAL A 1 74 ? -0.809 5.359 10.219 1 98.38 74 VAL A CA 1
ATOM 607 C C . VAL A 1 74 ? -1.415 6.762 10.203 1 98.38 74 VAL A C 1
ATOM 609 O O . VAL A 1 74 ? -2.307 7.047 9.398 1 98.38 74 VAL A O 1
ATOM 612 N N . ALA A 1 75 ? -0.858 7.602 11.008 1 98.25 75 ALA A N 1
ATOM 613 C CA . ALA A 1 75 ? -1.423 8.938 11.211 1 98.25 75 ALA A CA 1
ATOM 614 C C . ALA A 1 75 ? -1.406 9.742 9.914 1 98.25 75 ALA A C 1
ATOM 616 O O . ALA A 1 75 ? -2.373 10.438 9.594 1 98.25 75 ALA A O 1
ATOM 617 N N . THR A 1 76 ? -0.309 9.688 9.195 1 96.5 76 THR A N 1
ATOM 618 C CA . THR A 1 76 ? -0.181 10.461 7.957 1 96.5 76 THR A CA 1
ATOM 619 C C . THR A 1 76 ? -1.22 10.016 6.934 1 96.5 76 THR A C 1
ATOM 621 O O . THR A 1 76 ? -1.8 10.844 6.23 1 96.5 76 THR A O 1
ATOM 624 N N . ASN A 1 77 ? -1.489 8.734 6.852 1 96.62 77 ASN A N 1
ATOM 625 C CA . ASN A 1 77 ? -2.504 8.234 5.934 1 96.62 77 ASN A CA 1
ATOM 626 C C . ASN A 1 77 ? -3.91 8.609 6.387 1 96.62 77 ASN A C 1
ATOM 628 O O . ASN A 1 77 ? -4.75 8.992 5.57 1 96.62 77 ASN A O 1
ATOM 632 N N . LEU A 1 78 ? -4.156 8.492 7.66 1 97.62 78 LEU A N 1
ATOM 633 C CA . LEU A 1 78 ? -5.477 8.82 8.172 1 97.62 78 LEU A CA 1
ATOM 634 C C . LEU A 1 78 ? -5.758 10.312 8.023 1 97.62 78 LEU A C 1
ATOM 636 O O . LEU A 1 78 ? -6.914 10.727 7.914 1 97.62 78 LEU A O 1
ATOM 640 N N . SER A 1 79 ? -4.664 11.125 8.055 1 97.12 79 SER A N 1
ATOM 641 C CA . SER A 1 79 ? -4.84 12.555 7.816 1 97.12 79 SER A CA 1
ATOM 642 C C . SER A 1 79 ? -5.484 12.812 6.457 1 97.12 79 SER A C 1
ATOM 644 O O . SER A 1 79 ? -6.445 13.578 6.355 1 97.12 79 SER A O 1
ATOM 646 N N . ASP A 1 80 ? -4.969 12.164 5.441 1 93.88 80 ASP A N 1
ATOM 647 C CA . ASP A 1 80 ? -5.523 12.305 4.098 1 93.88 80 ASP A CA 1
ATOM 648 C C . ASP A 1 80 ? -6.98 11.844 4.055 1 93.88 80 ASP A C 1
ATOM 650 O O . ASP A 1 80 ? -7.812 12.477 3.398 1 93.88 80 ASP A O 1
ATOM 654 N N . LEU A 1 81 ? -7.324 10.727 4.711 1 95 81 LEU A N 1
ATOM 655 C CA . LEU A 1 81 ? -8.711 10.273 4.75 1 95 81 LEU A CA 1
ATOM 656 C C . LEU A 1 81 ? -9.602 11.305 5.426 1 95 81 LEU A C 1
ATOM 658 O O . LEU A 1 81 ? -10.703 11.602 4.941 1 95 81 LEU A O 1
ATOM 662 N N . ALA A 1 82 ? -9.117 11.82 6.547 1 95.56 82 ALA A N 1
ATOM 663 C CA . ALA A 1 82 ? -9.891 12.812 7.293 1 95.56 82 ALA A CA 1
ATOM 664 C C . ALA A 1 82 ? -10.219 14.023 6.426 1 95.56 82 ALA A C 1
ATOM 666 O O . ALA A 1 82 ? -11.367 14.469 6.379 1 95.56 82 ALA A O 1
ATOM 667 N N . CYS A 1 83 ? -9.219 14.492 5.691 1 93.38 83 CYS A N 1
ATOM 668 C CA . CYS A 1 83 ? -9.383 15.711 4.906 1 93.38 83 CYS A CA 1
ATOM 669 C C . CYS A 1 83 ? -10.195 15.438 3.643 1 93.38 83 CYS A C 1
ATOM 671 O O . CYS A 1 83 ? -10.484 16.359 2.877 1 93.38 83 CYS A O 1
ATOM 673 N N . SER A 1 84 ? -10.602 14.172 3.473 1 91 84 SER A N 1
ATOM 674 C CA . SER A 1 84 ? -11.453 13.812 2.344 1 91 84 SER A CA 1
ATOM 675 C C . SER A 1 84 ? -12.875 13.508 2.803 1 91 84 SER A C 1
ATOM 677 O O . SER A 1 84 ? -13.711 13.078 2.004 1 91 84 SER A O 1
ATOM 679 N N . GLY A 1 85 ? -13.133 13.672 4.07 1 92.88 85 GLY A N 1
ATOM 680 C CA . GLY A 1 85 ? -14.484 13.484 4.578 1 92.88 85 GLY A CA 1
ATOM 681 C C . GLY A 1 85 ? -14.703 12.125 5.215 1 92.88 85 GLY A C 1
ATOM 682 O O . GLY A 1 85 ? -15.773 11.531 5.055 1 92.88 85 GLY A O 1
ATOM 683 N N . LEU A 1 86 ? -13.797 11.641 5.941 1 94.12 86 LEU A N 1
ATOM 684 C CA . LEU A 1 86 ? -13.805 10.336 6.59 1 94.12 86 LEU A CA 1
ATOM 685 C C . LEU A 1 86 ? -14.93 10.242 7.609 1 94.12 86 LEU A C 1
ATOM 687 O O . LEU A 1 86 ? -15.148 11.172 8.391 1 94.12 86 LEU A O 1
ATOM 691 N N . GLU A 1 87 ? -15.664 9.148 7.582 1 94.5 87 GLU A N 1
ATOM 692 C CA . GLU A 1 87 ? -16.641 8.852 8.625 1 94.5 87 GLU A CA 1
ATOM 693 C C . GLU A 1 87 ? -16.109 7.785 9.578 1 94.5 87 GLU A C 1
ATOM 695 O O . GLU A 1 87 ? -16.188 7.945 10.797 1 94.5 87 GLU A O 1
ATOM 700 N N . GLU A 1 88 ? -15.586 6.707 8.984 1 94.94 88 GLU A N 1
ATOM 701 C CA . GLU A 1 88 ? -15.07 5.598 9.781 1 94.94 88 GLU A CA 1
ATOM 702 C C . GLU A 1 88 ? -13.82 4.992 9.141 1 94.94 88 GLU A C 1
ATOM 704 O O . GLU A 1 88 ? -13.789 4.777 7.926 1 94.94 88 GLU A O 1
ATOM 709 N N . VAL A 1 89 ? -12.82 4.816 9.992 1 95.94 89 VAL A N 1
ATOM 710 C CA . VAL A 1 89 ? -11.648 4.094 9.516 1 95.94 89 VAL A CA 1
ATOM 711 C C . VAL A 1 89 ? -11.953 2.598 9.461 1 95.94 89 VAL A C 1
ATOM 713 O O . VAL A 1 89 ? -12.336 1.995 10.461 1 95.94 89 VAL A O 1
ATOM 716 N N . ILE A 1 90 ? -11.82 1.986 8.305 1 94.25 90 ILE A N 1
ATOM 717 C CA . ILE A 1 90 ? -12.023 0.549 8.164 1 94.25 90 ILE A CA 1
ATOM 718 C C . ILE A 1 90 ? -10.758 -0.196 8.57 1 94.25 90 ILE A C 1
ATOM 720 O O . ILE A 1 90 ? -10.805 -1.128 9.375 1 94.25 90 ILE A O 1
ATOM 724 N N . GLY A 1 91 ? -9.641 0.208 7.977 1 94.88 91 GLY A N 1
ATOM 725 C CA . GLY A 1 91 ? -8.383 -0.442 8.297 1 94.88 91 GLY A CA 1
ATOM 726 C C . GLY A 1 91 ? -7.25 -0.039 7.371 1 94.88 91 GLY A C 1
ATOM 727 O O . GLY A 1 91 ? -7.406 0.866 6.547 1 94.88 91 GLY A O 1
ATOM 728 N N . ILE A 1 92 ? -6.062 -0.693 7.613 1 96.94 92 ILE A N 1
ATOM 729 C CA . ILE A 1 92 ? -4.895 -0.384 6.797 1 96.94 92 ILE A CA 1
ATOM 730 C C . ILE A 1 92 ? -4.203 -1.679 6.371 1 96.94 92 ILE A C 1
ATOM 732 O O . ILE A 1 92 ? -4.352 -2.711 7.031 1 96.94 92 ILE A O 1
ATOM 736 N N . THR A 1 93 ? -3.51 -1.63 5.238 1 96.25 93 THR A N 1
ATOM 737 C CA . THR A 1 93 ? -2.514 -2.635 4.883 1 96.25 93 THR A CA 1
ATOM 738 C C . THR A 1 93 ? -1.104 -2.055 4.98 1 96.25 93 THR A C 1
ATOM 740 O O . THR A 1 93 ? -0.921 -0.839 4.902 1 96.25 93 THR A O 1
ATOM 743 N N . VAL A 1 94 ? -0.108 -2.971 5.195 1 96.75 94 VAL A N 1
ATOM 744 C CA . VAL A 1 94 ? 1.266 -2.521 5.391 1 96.75 94 VAL A CA 1
ATOM 745 C C . VAL A 1 94 ? 2.195 -3.271 4.441 1 96.75 94 VAL A C 1
ATOM 747 O O . VAL A 1 94 ? 2.264 -4.504 4.473 1 96.75 94 VAL A O 1
ATOM 750 N N . GLY A 1 95 ? 2.842 -2.555 3.533 1 96.81 95 GLY A N 1
ATOM 751 C CA . GLY A 1 95 ? 4.031 -3.059 2.863 1 96.81 95 GLY A CA 1
ATOM 752 C C . GLY A 1 95 ? 5.32 -2.635 3.539 1 96.81 95 GLY A C 1
ATOM 753 O O . GLY A 1 95 ? 5.578 -1.441 3.705 1 96.81 95 GLY A O 1
ATOM 754 N N . LEU A 1 96 ? 6.109 -3.637 4.039 1 97.25 96 LEU A N 1
ATOM 755 C CA . LEU A 1 96 ? 7.355 -3.35 4.734 1 97.25 96 LEU A CA 1
ATOM 756 C C . LEU A 1 96 ? 8.547 -3.955 3.994 1 97.25 96 LEU A C 1
ATOM 758 O O . LEU A 1 96 ? 8.555 -5.152 3.699 1 97.25 96 LEU A O 1
ATOM 762 N N . SER A 1 97 ? 9.484 -3.174 3.584 1 97.06 97 SER A N 1
ATOM 763 C CA . SER A 1 97 ? 10.781 -3.617 3.09 1 97.06 97 SER A CA 1
ATOM 764 C C . SER A 1 97 ? 11.906 -3.203 4.039 1 97.06 97 SER A C 1
ATOM 766 O O . SER A 1 97 ? 11.953 -2.057 4.488 1 97.06 97 SER A O 1
ATOM 768 N N . ALA A 1 98 ? 12.781 -4.082 4.387 1 96.69 98 ALA A N 1
ATOM 769 C CA . ALA A 1 98 ? 13.891 -3.789 5.293 1 96.69 98 ALA A CA 1
ATOM 770 C C . ALA A 1 98 ? 15.062 -4.734 5.051 1 96.69 98 ALA A C 1
ATOM 772 O O . ALA A 1 98 ? 14.875 -5.867 4.602 1 96.69 98 ALA A O 1
ATOM 773 N N . PRO A 1 99 ? 16.266 -4.223 5.387 1 95.94 99 PRO A N 1
ATOM 774 C CA . PRO A 1 99 ? 17.422 -5.129 5.305 1 95.94 99 PRO A CA 1
ATOM 775 C C . PRO A 1 99 ? 17.266 -6.359 6.195 1 95.94 99 PRO A C 1
ATOM 777 O O . PRO A 1 99 ? 16.703 -6.27 7.293 1 95.94 99 PRO A O 1
ATOM 780 N N . SER A 1 100 ? 17.828 -7.477 5.719 1 92.94 100 SER A N 1
ATOM 781 C CA . SER A 1 100 ? 17.734 -8.727 6.461 1 92.94 100 SER A CA 1
ATOM 782 C C . SER A 1 100 ? 18.438 -8.617 7.809 1 92.94 100 SER A C 1
ATOM 784 O O . SER A 1 100 ? 18.188 -9.406 8.719 1 92.94 100 SER A O 1
ATOM 786 N N . SER A 1 101 ? 19.281 -7.602 7.98 1 94.56 101 SER A N 1
ATOM 787 C CA . SER A 1 101 ? 20.031 -7.391 9.219 1 94.56 101 SER A CA 1
ATOM 788 C C . SER A 1 101 ? 19.203 -6.605 10.234 1 94.56 101 SER A C 1
ATOM 790 O O . SER A 1 101 ? 19.641 -6.406 11.367 1 94.56 101 SER A O 1
ATOM 792 N N . THR A 1 102 ? 18.047 -6.156 9.828 1 95.19 102 THR A N 1
ATOM 793 C CA . THR A 1 102 ? 17.203 -5.395 10.734 1 95.19 102 THR A CA 1
ATOM 794 C C . THR A 1 102 ? 16.797 -6.238 11.945 1 95.19 102 THR A C 1
ATOM 796 O O . THR A 1 102 ? 16.344 -7.371 11.789 1 95.19 102 THR A O 1
ATOM 799 N N . PRO A 1 103 ? 16.984 -5.719 13.133 1 94.25 103 PRO A N 1
ATOM 800 C CA . PRO A 1 103 ? 16.531 -6.453 14.32 1 94.25 103 PRO A CA 1
ATOM 801 C C . PRO A 1 103 ? 15.016 -6.648 14.359 1 94.25 103 PRO A C 1
ATOM 803 O O . PRO A 1 103 ? 14.266 -5.754 13.961 1 94.25 103 PRO A O 1
ATOM 806 N N . TRP A 1 104 ? 14.562 -7.785 14.875 1 93.38 104 TRP A N 1
ATOM 807 C CA . TRP A 1 104 ? 13.141 -8.039 15.062 1 93.38 104 TRP A CA 1
ATOM 808 C C . TRP A 1 104 ? 12.508 -6.973 15.945 1 93.38 104 TRP A C 1
ATOM 810 O O . TRP A 1 104 ? 11.359 -6.578 15.734 1 93.38 104 TRP A O 1
ATOM 820 N N . SER A 1 105 ? 13.281 -6.484 16.891 1 94.94 105 SER A N 1
ATOM 821 C CA . SER A 1 105 ? 12.758 -5.496 17.812 1 94.94 105 SER A CA 1
ATOM 822 C C . SER A 1 105 ? 12.305 -4.23 17.094 1 94.94 105 SER A C 1
ATOM 824 O O . SER A 1 105 ? 11.375 -3.555 17.531 1 94.94 105 SER A O 1
ATOM 826 N N . TRP A 1 106 ? 13.008 -3.951 16.016 1 96.5 106 TRP A N 1
ATOM 827 C CA . TRP A 1 106 ? 12.594 -2.793 15.227 1 96.5 106 TRP A CA 1
ATOM 828 C C . TRP A 1 106 ? 11.227 -3.023 14.602 1 96.5 106 TRP A C 1
ATOM 830 O O . TRP A 1 106 ? 10.336 -2.174 14.703 1 96.5 106 TRP A O 1
ATOM 840 N N . VAL A 1 107 ? 11.047 -4.156 13.953 1 96.12 107 VAL A N 1
ATOM 841 C CA . VAL A 1 107 ? 9.781 -4.496 13.312 1 96.12 107 VAL A CA 1
ATOM 842 C C . VAL A 1 107 ? 8.672 -4.547 14.359 1 96.12 107 VAL A C 1
ATOM 844 O O . VAL A 1 107 ? 7.594 -3.979 14.164 1 96.12 107 VAL A O 1
ATOM 847 N N . ASP A 1 108 ? 8.977 -5.191 15.461 1 94.69 108 ASP A N 1
ATOM 848 C CA . ASP A 1 108 ? 8.016 -5.293 16.547 1 94.69 108 ASP A CA 1
ATOM 849 C C . ASP A 1 108 ? 7.609 -3.912 17.062 1 94.69 108 ASP A C 1
ATOM 851 O O . ASP A 1 108 ? 6.434 -3.664 17.328 1 94.69 108 ASP A O 1
ATOM 855 N N . GLY A 1 109 ? 8.562 -3.049 17.188 1 97.12 109 GLY A N 1
ATOM 856 C CA . GLY A 1 109 ? 8.289 -1.681 17.594 1 97.12 109 GLY A CA 1
ATOM 857 C C . GLY A 1 109 ? 7.391 -0.936 16.625 1 97.12 109 GLY A C 1
ATOM 858 O O . GLY A 1 109 ? 6.449 -0.256 17.047 1 97.12 109 GLY A O 1
ATOM 859 N N . VAL A 1 110 ? 7.664 -1.074 15.344 1 98 110 VAL A N 1
ATOM 860 C CA . VAL A 1 110 ? 6.867 -0.421 14.312 1 98 110 VAL A CA 1
ATOM 861 C C . VAL A 1 110 ? 5.414 -0.888 14.414 1 98 110 VAL A C 1
ATOM 863 O O . VAL A 1 110 ? 4.492 -0.069 14.43 1 98 110 VAL A O 1
ATOM 866 N N . TYR A 1 111 ? 5.191 -2.156 14.547 1 96.38 111 TYR A N 1
ATOM 867 C CA . TYR A 1 111 ? 3.832 -2.684 14.562 1 96.38 111 TYR A CA 1
ATOM 868 C C . TYR A 1 111 ? 3.145 -2.371 15.891 1 96.38 111 TYR A C 1
ATOM 870 O O . TYR A 1 111 ? 1.922 -2.225 15.945 1 96.38 111 TYR A O 1
ATOM 878 N N . THR A 1 112 ? 3.91 -2.266 16.953 1 97.44 112 THR A N 1
ATOM 879 C CA . THR A 1 112 ? 3.348 -1.776 18.203 1 97.44 112 THR A CA 1
ATOM 880 C C . THR A 1 112 ? 2.812 -0.357 18.047 1 97.44 112 THR A C 1
ATOM 882 O O . THR A 1 112 ? 1.728 -0.036 18.531 1 97.44 112 THR A O 1
ATOM 885 N N . GLY A 1 113 ? 3.602 0.471 17.375 1 98.56 113 GLY A N 1
ATOM 886 C CA . GLY A 1 113 ? 3.154 1.822 17.078 1 98.56 113 GLY A CA 1
ATOM 887 C C . GLY A 1 113 ? 1.93 1.863 16.188 1 98.56 113 GLY A C 1
ATOM 888 O O . GLY A 1 113 ? 1.022 2.67 16.406 1 98.56 113 GLY A O 1
ATOM 889 N N . ILE A 1 114 ? 1.916 0.999 15.188 1 98.25 114 ILE A N 1
ATOM 890 C CA . ILE A 1 114 ? 0.762 0.89 14.297 1 98.25 114 ILE A CA 1
ATOM 891 C C . ILE A 1 114 ? -0.48 0.533 15.109 1 98.25 114 ILE A C 1
ATOM 893 O O . ILE A 1 114 ? -1.521 1.182 14.984 1 98.25 114 ILE A O 1
ATOM 897 N N . LYS A 1 115 ? -0.38 -0.44 15.93 1 96.81 115 LYS A N 1
ATOM 898 C CA . LYS A 1 115 ? -1.498 -0.886 16.75 1 96.81 115 LYS A CA 1
ATOM 899 C C . LYS A 1 115 ? -1.979 0.231 17.672 1 96.81 115 LYS A C 1
ATOM 901 O O . LYS A 1 115 ? -3.184 0.44 17.828 1 96.81 115 LYS A O 1
ATOM 906 N N . ALA A 1 116 ? -1.047 0.882 18.25 1 98.06 116 ALA A N 1
ATOM 907 C CA . ALA A 1 116 ? -1.401 1.982 19.156 1 98.06 116 ALA A CA 1
ATOM 908 C C . ALA A 1 116 ? -2.203 3.051 18.422 1 98.06 116 ALA A C 1
ATOM 910 O O . ALA A 1 116 ? -3.203 3.553 18.938 1 98.06 116 ALA A O 1
ATOM 911 N N . ALA A 1 117 ? -1.775 3.436 17.219 1 98.5 117 ALA A N 1
ATOM 912 C CA . ALA A 1 117 ? -2.482 4.43 16.422 1 98.5 117 ALA A CA 1
ATOM 913 C C . ALA A 1 117 ? -3.879 3.941 16.047 1 98.5 117 ALA A C 1
ATOM 915 O O . ALA A 1 117 ? -4.855 4.684 16.172 1 98.5 117 ALA A O 1
ATOM 916 N N . LEU A 1 118 ? -3.965 2.709 15.625 1 97.38 118 LEU A N 1
ATOM 917 C CA . LEU A 1 118 ? -5.254 2.154 15.227 1 97.38 118 LEU A CA 1
ATOM 918 C C . LEU A 1 118 ? -6.199 2.066 16.422 1 97.38 118 LEU A C 1
ATOM 920 O O . LEU A 1 118 ? -7.406 2.271 16.281 1 97.38 118 LEU A O 1
ATOM 924 N N . ASN A 1 119 ? -5.676 1.684 17.578 1 97.38 119 ASN A N 1
ATOM 925 C CA . ASN A 1 119 ? -6.484 1.672 18.781 1 97.38 119 ASN A CA 1
ATOM 926 C C . ASN A 1 119 ? -7.055 3.055 19.094 1 97.38 119 ASN A C 1
ATOM 928 O O . ASN A 1 119 ? -8.188 3.172 19.562 1 97.38 119 ASN A O 1
ATOM 932 N N . LYS A 1 120 ? -6.285 4.02 18.828 1 98 120 LYS A N 1
ATOM 933 C CA . LYS A 1 120 ? -6.691 5.387 19.141 1 98 120 LYS A CA 1
ATOM 934 C C . LYS A 1 120 ? -7.672 5.922 18.094 1 98 120 LYS A C 1
ATOM 936 O O . LYS A 1 120 ? -8.68 6.539 18.453 1 98 120 LYS A O 1
ATOM 941 N N . PHE A 1 121 ? -7.418 5.746 16.828 1 97.69 121 PHE A N 1
ATOM 942 C CA . PHE A 1 121 ? -8.148 6.453 15.773 1 97.69 121 PHE A CA 1
ATOM 943 C C . PHE A 1 121 ? -9.188 5.543 15.133 1 97.69 121 PHE A C 1
ATOM 945 O O . PHE A 1 121 ? -10.062 6.012 14.406 1 97.69 121 PHE A O 1
ATOM 952 N N . GLY A 1 122 ? -9.039 4.27 15.352 1 95.88 122 GLY A N 1
ATOM 953 C CA . GLY A 1 122 ? -9.953 3.299 14.773 1 95.88 122 GLY A CA 1
ATOM 954 C C . GLY A 1 122 ? -9.344 2.525 13.617 1 95.88 122 GLY A C 1
ATOM 955 O O . GLY A 1 122 ? -8.32 2.928 13.062 1 95.88 122 GLY A O 1
ATOM 956 N N . GLY A 1 123 ? -10.023 1.403 13.328 1 94.56 123 GLY A N 1
ATOM 957 C CA . GLY A 1 123 ? -9.602 0.583 12.203 1 94.56 123 GLY A CA 1
ATOM 958 C C . GLY A 1 123 ? -8.812 -0.642 12.625 1 94.56 123 GLY A C 1
ATOM 959 O O . GLY A 1 123 ? -8.516 -0.822 13.812 1 94.56 123 GLY A O 1
ATOM 960 N N . LYS A 1 124 ? -8.523 -1.481 11.578 1 93.62 124 LYS A N 1
ATOM 961 C CA . LYS A 1 124 ? -7.812 -2.738 11.805 1 93.62 124 LYS A CA 1
ATOM 962 C C . LYS A 1 124 ? -6.613 -2.869 10.867 1 93.62 124 LYS A C 1
ATOM 964 O O . LYS A 1 124 ? -6.574 -2.232 9.812 1 93.62 124 LYS A O 1
ATOM 969 N N . LEU A 1 125 ? -5.664 -3.582 11.359 1 93.81 125 LEU A N 1
ATOM 970 C CA . LEU A 1 125 ? -4.637 -4.043 10.43 1 93.81 125 LEU A CA 1
ATOM 971 C C . LEU A 1 125 ? -5.172 -5.152 9.539 1 93.81 125 LEU A C 1
ATOM 973 O O . LEU A 1 125 ? -5.43 -6.266 10.008 1 93.81 125 LEU A O 1
ATOM 977 N N . LEU A 1 126 ? -5.336 -4.891 8.266 1 91.25 126 LEU A N 1
ATOM 978 C CA . LEU A 1 126 ? -6.02 -5.785 7.336 1 91.25 126 LEU A CA 1
ATOM 979 C C . LEU A 1 126 ? -5.055 -6.82 6.766 1 91.25 126 LEU A C 1
ATOM 981 O O . LEU A 1 126 ? -5.473 -7.91 6.371 1 91.25 126 LEU A O 1
ATOM 985 N N . GLY A 1 127 ? -3.83 -6.531 6.656 1 90.19 127 GLY A N 1
ATOM 986 C CA . GLY A 1 127 ? -2.82 -7.391 6.062 1 90.19 127 GLY A CA 1
ATOM 987 C C . GLY A 1 127 ? -1.596 -6.633 5.586 1 90.19 127 GLY A C 1
ATOM 988 O O . GLY A 1 127 ? -1.344 -5.508 6.027 1 90.19 127 GLY A O 1
ATOM 989 N N . GLY A 1 128 ? -0.875 -7.324 4.805 1 91.06 128 GLY A N 1
ATOM 990 C CA . GLY A 1 128 ? 0.329 -6.691 4.289 1 91.06 128 GLY A CA 1
ATOM 991 C C . GLY A 1 128 ? 1.322 -7.684 3.709 1 91.06 128 GLY A C 1
ATOM 992 O O . GLY A 1 128 ? 0.953 -8.805 3.352 1 91.06 128 GLY A O 1
ATOM 993 N N . ASP A 1 129 ? 2.455 -7.145 3.492 1 91.62 129 ASP A N 1
ATOM 994 C CA . ASP A 1 129 ? 3.57 -7.91 2.945 1 91.62 129 ASP A CA 1
ATOM 995 C C . ASP A 1 129 ? 4.898 -7.441 3.535 1 91.62 129 ASP A C 1
ATOM 997 O O . ASP A 1 129 ? 5.012 -6.309 4.004 1 91.62 129 ASP A O 1
ATOM 1001 N N . CYS A 1 130 ? 5.785 -8.328 3.547 1 91.75 130 CYS A N 1
ATOM 1002 C CA . CYS A 1 130 ? 7.145 -8.023 3.984 1 91.75 130 CYS A CA 1
ATOM 1003 C C . CYS A 1 130 ? 8.172 -8.547 2.984 1 91.75 130 CYS A C 1
ATOM 1005 O O . CYS A 1 130 ? 8.023 -9.648 2.459 1 91.75 130 CYS A O 1
ATOM 1007 N N . SER A 1 131 ? 9.172 -7.82 2.711 1 93.44 131 SER A N 1
ATOM 1008 C CA . SER A 1 131 ? 10.219 -8.211 1.771 1 93.44 131 SER A CA 1
ATOM 1009 C C . SER A 1 131 ? 11.586 -7.711 2.229 1 93.44 131 SER A C 1
ATOM 1011 O O . SER A 1 131 ? 11.68 -6.703 2.936 1 93.44 131 SER A O 1
ATOM 1013 N N . ASN A 1 132 ? 12.562 -8.445 1.784 1 94.56 132 ASN A N 1
ATOM 1014 C CA . ASN A 1 132 ? 13.922 -7.93 1.92 1 94.56 132 ASN A CA 1
ATOM 1015 C C . ASN A 1 132 ? 14.133 -6.672 1.081 1 94.56 132 ASN A C 1
ATOM 1017 O O . ASN A 1 132 ? 13.484 -6.492 0.051 1 94.56 132 ASN A O 1
ATOM 1021 N N . GLY A 1 133 ? 14.984 -5.781 1.521 1 95.69 133 GLY A N 1
ATOM 1022 C CA . GLY A 1 133 ? 15.367 -4.555 0.846 1 95.69 133 GLY A CA 1
ATOM 1023 C C . GLY A 1 133 ? 16.594 -3.895 1.459 1 95.69 133 GLY A C 1
ATOM 1024 O O . GLY A 1 133 ? 17.031 -4.281 2.543 1 95.69 133 GLY A O 1
ATOM 1025 N N . LYS A 1 134 ? 17.125 -2.934 0.749 1 96.81 134 LYS A N 1
ATOM 1026 C CA . LYS A 1 134 ? 18.359 -2.287 1.186 1 96.81 134 LYS A CA 1
ATOM 1027 C C . LYS A 1 134 ? 18.062 -1.108 2.109 1 96.81 134 LYS A C 1
ATOM 1029 O O . LYS A 1 134 ? 18.969 -0.598 2.779 1 96.81 134 LYS A O 1
ATOM 1034 N N . GLN A 1 135 ? 16.828 -0.628 2.1 1 97.44 135 GLN A N 1
ATOM 1035 C CA . GLN A 1 135 ? 16.375 0.526 2.869 1 97.44 135 GLN A CA 1
ATOM 1036 C C . GLN A 1 135 ? 15.016 0.263 3.508 1 97.44 135 GLN A C 1
ATOM 1038 O O . GLN A 1 135 ? 14.117 -0.293 2.867 1 97.44 135 GLN A O 1
ATOM 1043 N N . LYS A 1 136 ? 14.922 0.671 4.82 1 98.06 136 LYS A N 1
ATOM 1044 C CA . LYS A 1 136 ? 13.641 0.473 5.488 1 98.06 136 LYS A CA 1
ATOM 1045 C C . LYS A 1 136 ? 12.562 1.357 4.875 1 98.06 136 LYS A C 1
ATOM 1047 O O . LYS A 1 136 ? 12.711 2.58 4.824 1 98.06 136 LYS A O 1
ATOM 1052 N N . THR A 1 137 ? 11.516 0.784 4.398 1 98.06 137 THR A N 1
ATOM 1053 C CA . THR A 1 137 ? 10.414 1.475 3.738 1 98.06 137 THR A CA 1
ATOM 1054 C C . THR A 1 137 ? 9.07 0.909 4.191 1 98.06 137 THR A C 1
ATOM 1056 O O . THR A 1 137 ? 8.898 -0.309 4.262 1 98.06 137 THR A O 1
ATOM 1059 N N . LEU A 1 138 ? 8.188 1.764 4.594 1 98.38 138 LEU A N 1
ATOM 1060 C CA . LEU A 1 138 ? 6.801 1.408 4.883 1 98.38 138 LEU A CA 1
ATOM 1061 C C . LEU A 1 138 ? 5.859 2 3.838 1 98.38 138 LEU A C 1
ATOM 1063 O O . LEU A 1 138 ? 5.973 3.178 3.492 1 98.38 138 LEU A O 1
ATOM 1067 N N . CYS A 1 139 ? 5.062 1.253 3.312 1 98.12 139 CYS A N 1
ATOM 1068 C CA . CYS A 1 139 ? 3.957 1.704 2.475 1 98.12 139 CYS A CA 1
ATOM 1069 C C . CYS A 1 139 ? 2.613 1.337 3.096 1 98.12 139 CYS A C 1
ATOM 1071 O O . CYS A 1 139 ? 2.297 0.156 3.248 1 98.12 139 CYS A O 1
ATOM 1073 N N . ILE A 1 140 ? 1.845 2.348 3.416 1 98 140 ILE A N 1
ATOM 1074 C CA . ILE A 1 140 ? 0.554 2.139 4.062 1 98 140 ILE A CA 1
ATOM 1075 C C . ILE A 1 140 ? -0.572 2.508 3.1 1 98 140 ILE A C 1
ATOM 1077 O O . ILE A 1 140 ? -0.498 3.527 2.41 1 98 140 ILE A O 1
ATOM 1081 N N . THR A 1 141 ? -1.501 1.672 2.988 1 97.06 141 THR A N 1
ATOM 1082 C CA . THR A 1 141 ? -2.771 2.012 2.359 1 97.06 141 THR A CA 1
ATOM 1083 C C . THR A 1 141 ? -3.904 1.994 3.383 1 97.06 141 THR A C 1
ATOM 1085 O O . THR A 1 141 ? -4.078 1.011 4.105 1 97.06 141 THR A O 1
ATOM 1088 N N . ALA A 1 142 ? -4.586 3.047 3.479 1 96.81 142 ALA A N 1
ATOM 1089 C CA . ALA A 1 142 ? -5.68 3.188 4.438 1 96.81 142 ALA A CA 1
ATOM 1090 C C . ALA A 1 142 ? -7.027 3.244 3.725 1 96.81 142 ALA A C 1
ATOM 1092 O O . ALA A 1 142 ? -7.152 3.855 2.66 1 96.81 142 ALA A O 1
ATOM 1093 N N . LEU A 1 143 ? -7.98 2.617 4.316 1 94.38 143 LEU A N 1
ATOM 1094 C CA . LEU A 1 143 ? -9.344 2.561 3.812 1 94.38 143 LEU A CA 1
ATOM 1095 C C . LEU A 1 143 ? -10.336 3.059 4.859 1 94.38 143 LEU A C 1
ATOM 1097 O O . LEU A 1 143 ? -10.219 2.717 6.039 1 94.38 143 LEU A O 1
ATOM 1101 N N . GLY A 1 144 ? -11.289 3.818 4.434 1 93.94 144 GLY A N 1
ATOM 1102 C CA . GLY A 1 144 ? -12.359 4.309 5.289 1 93.94 144 GLY A CA 1
ATOM 1103 C C . GLY A 1 144 ? -13.656 4.566 4.539 1 93.94 144 GLY A C 1
ATOM 1104 O O . GLY A 1 144 ? -13.695 4.469 3.312 1 93.94 144 GLY A O 1
ATOM 1105 N N . THR A 1 145 ? -14.719 4.82 5.242 1 93.25 145 THR A N 1
ATOM 1106 C CA . THR A 1 145 ? -15.992 5.199 4.637 1 93.25 145 THR A CA 1
ATOM 1107 C C . THR A 1 145 ? -16.125 6.715 4.562 1 93.25 145 THR A C 1
ATOM 1109 O O . THR A 1 145 ? -15.633 7.43 5.441 1 93.25 145 THR A O 1
ATOM 1112 N N . LYS A 1 146 ? -16.719 7.172 3.543 1 91.06 146 LYS A N 1
ATOM 1113 C CA . LYS A 1 146 ? -16.969 8.602 3.359 1 91.06 146 LYS A CA 1
ATOM 1114 C C . LYS A 1 146 ? -18.234 9.039 4.07 1 91.06 146 LYS A C 1
ATOM 1116 O O . LYS A 1 146 ? -19.266 8.359 4 1 91.06 146 LYS A O 1
ATOM 1121 N N . GLY A 1 147 ? -18.141 10.148 4.742 1 90.5 147 GLY A N 1
ATOM 1122 C CA . GLY A 1 147 ? -19.312 10.75 5.359 1 90.5 147 GLY A CA 1
ATOM 1123 C C . GLY A 1 147 ? -20.062 11.672 4.422 1 90.5 147 GLY A C 1
ATOM 1124 O O . GLY A 1 147 ? -19.859 11.641 3.207 1 90.5 147 GLY A O 1
ATOM 1125 N N . PRO A 1 148 ? -20.953 12.391 4.996 1 89.94 148 PRO A N 1
ATOM 1126 C CA . PRO A 1 148 ? -21.812 13.242 4.172 1 89.94 148 PRO A CA 1
ATOM 1127 C C . PRO A 1 148 ? -21.078 14.445 3.6 1 89.94 148 PRO A C 1
ATOM 1129 O O . PRO A 1 148 ? -21.5 15.016 2.594 1 89.94 148 PRO A O 1
ATOM 1132 N N . LEU A 1 149 ? -20.047 14.922 4.336 1 88.94 149 LEU A N 1
ATOM 1133 C CA . LEU A 1 149 ? -19.328 16.109 3.906 1 88.94 149 LEU A CA 1
ATOM 1134 C C . LEU A 1 149 ? -18.391 15.797 2.748 1 88.94 149 LEU A C 1
ATOM 1136 O O . LEU A 1 149 ? -17.469 15 2.896 1 88.94 149 LEU A O 1
ATOM 1140 N N . ASN A 1 150 ? -18.688 16.359 1.707 1 84.38 150 ASN A N 1
ATOM 1141 C CA . ASN A 1 150 ? -17.781 16.266 0.566 1 84.38 150 ASN A CA 1
ATOM 1142 C C . ASN A 1 150 ? -16.656 17.281 0.653 1 84.38 150 ASN A C 1
ATOM 1144 O O . ASN A 1 150 ? -16.781 18.391 0.162 1 84.38 150 ASN A O 1
ATOM 1148 N N . LEU A 1 151 ? -15.633 16.812 1.22 1 87.12 151 LEU A N 1
ATOM 1149 C CA . LEU A 1 151 ? -14.445 17.656 1.308 1 87.12 151 LEU A CA 1
ATOM 1150 C C . LEU A 1 151 ? -13.57 17.484 0.069 1 87.12 151 LEU A C 1
ATOM 1152 O O . LEU A 1 151 ? -13.117 16.375 -0.232 1 87.12 151 LEU A O 1
ATOM 1156 N N . HIS A 1 152 ? -13.5 18.469 -0.731 1 87 152 HIS A N 1
ATOM 1157 C CA . HIS A 1 152 ? -12.664 18.5 -1.923 1 87 152 HIS A CA 1
ATOM 1158 C C . HIS A 1 152 ? -11.969 19.844 -2.072 1 87 152 HIS A C 1
ATOM 1160 O O . HIS A 1 152 ? -12.578 20.891 -1.839 1 87 152 HIS A O 1
ATOM 1166 N N . ARG A 1 153 ? -10.758 19.781 -2.461 1 90.44 153 ARG A N 1
ATOM 1167 C CA . ARG A 1 153 ? -9.945 21 -2.539 1 90.44 153 ARG A CA 1
ATOM 1168 C C . ARG A 1 153 ? -10.578 22.016 -3.475 1 90.44 153 ARG A C 1
ATOM 1170 O O . ARG A 1 153 ? -10.406 23.234 -3.291 1 90.44 153 ARG A O 1
ATOM 1177 N N . SER A 1 154 ? -11.414 21.531 -4.395 1 90.25 154 SER A N 1
ATOM 1178 C CA . SER A 1 154 ? -11.953 22.406 -5.43 1 90.25 154 SER A CA 1
ATOM 1179 C C . SER A 1 154 ? -13.234 23.094 -4.965 1 90.25 154 SER A C 1
ATOM 1181 O O . SER A 1 154 ? -13.828 23.875 -5.703 1 90.25 154 SER A O 1
ATOM 1183 N N . ASN A 1 155 ? -13.625 22.859 -3.756 1 93.06 155 ASN A N 1
ATOM 1184 C CA . ASN A 1 155 ? -14.922 23.344 -3.307 1 93.06 155 ASN A CA 1
ATOM 1185 C C . ASN A 1 155 ? -14.805 24.719 -2.65 1 93.06 155 ASN A C 1
ATOM 1187 O O . ASN A 1 155 ? -15.797 25.25 -2.139 1 93.06 155 ASN A O 1
ATOM 1191 N N . ALA A 1 156 ? -13.617 25.312 -2.627 1 95.81 156 ALA A N 1
ATOM 1192 C CA . ALA A 1 156 ? -13.469 26.641 -2.033 1 95.81 156 ALA A CA 1
ATOM 1193 C C . ALA A 1 156 ? -14.203 27.703 -2.861 1 95.81 156 ALA A C 1
ATOM 1195 O O . ALA A 1 156 ? -14.195 27.641 -4.094 1 95.81 156 ALA A O 1
ATOM 1196 N N . ARG A 1 157 ? -14.789 28.672 -2.203 1 96.69 157 ARG A N 1
ATOM 1197 C CA . ARG A 1 157 ? -15.555 29.719 -2.877 1 96.69 157 ARG A CA 1
ATOM 1198 C C . ARG A 1 157 ? -15.164 31.094 -2.361 1 96.69 157 ARG A C 1
ATOM 1200 O O . ARG A 1 157 ? -14.852 31.25 -1.178 1 96.69 157 ARG A O 1
ATOM 1207 N N . PRO A 1 158 ? -15.297 32.094 -3.354 1 97.88 158 PRO A N 1
ATOM 1208 C CA . PRO A 1 158 ? -15.117 33.469 -2.857 1 97.88 158 PRO A CA 1
ATOM 1209 C C . PRO A 1 158 ? -16.062 33.781 -1.708 1 97.88 158 PRO A C 1
ATOM 1211 O O . PRO A 1 158 ? -17.25 33.469 -1.766 1 97.88 158 PRO A O 1
ATOM 1214 N N . GLY A 1 159 ? -15.5 34.406 -0.706 1 97.62 159 GLY A N 1
ATOM 1215 C CA . GLY A 1 159 ? -16.297 34.781 0.463 1 97.62 159 GLY A CA 1
ATOM 1216 C C . GLY A 1 159 ? -16.062 33.844 1.637 1 97.62 159 GLY A C 1
ATOM 1217 O O . GLY A 1 159 ? -16.375 34.188 2.779 1 97.62 159 GLY A O 1
ATOM 1218 N N . ASP A 1 160 ? -15.523 32.656 1.374 1 98.25 160 ASP A N 1
ATOM 1219 C CA . ASP A 1 160 ? -15.25 31.703 2.434 1 98.25 160 ASP A CA 1
ATOM 1220 C C . ASP A 1 160 ? -14.172 32.219 3.383 1 98.25 160 ASP A C 1
ATOM 1222 O O . ASP A 1 160 ? -13.289 32.969 2.973 1 98.25 160 ASP A O 1
ATOM 1226 N N . TYR A 1 161 ? -14.297 31.797 4.617 1 98.38 161 TYR A N 1
ATOM 1227 C CA . TYR A 1 161 ? -13.188 31.922 5.551 1 98.38 161 TYR A CA 1
ATOM 1228 C C . TYR A 1 161 ? -12.156 30.828 5.34 1 98.38 161 TYR A C 1
ATOM 1230 O O . TYR A 1 161 ? -12.516 29.688 5.012 1 98.38 161 TYR A O 1
ATOM 1238 N N . LEU A 1 162 ? -10.938 31.172 5.438 1 98.56 162 LEU A N 1
ATOM 1239 C CA . LEU A 1 162 ? -9.844 30.219 5.492 1 98.56 162 LEU A CA 1
ATOM 1240 C C . LEU A 1 162 ? -9.438 29.922 6.934 1 98.56 162 LEU A C 1
ATOM 1242 O O . LEU A 1 162 ? -8.969 30.828 7.641 1 98.56 162 LEU A O 1
ATOM 1246 N N . ILE A 1 163 ? -9.641 28.688 7.367 1 98.38 163 ILE A N 1
ATOM 1247 C CA . ILE A 1 163 ? -9.461 28.344 8.773 1 98.38 163 ILE A CA 1
ATOM 1248 C C . ILE A 1 163 ? -8.57 27.094 8.883 1 98.38 163 ILE A C 1
ATOM 1250 O O . ILE A 1 163 ? -8.633 26.203 8.031 1 98.38 163 ILE A O 1
ATOM 1254 N N . THR A 1 164 ? -7.703 27.047 9.852 1 98.31 164 THR A N 1
ATOM 1255 C CA . THR A 1 164 ? -6.926 25.859 10.164 1 98.31 164 THR A CA 1
ATOM 1256 C C . THR A 1 164 ? -7.285 25.312 11.539 1 98.31 164 THR A C 1
ATOM 1258 O O . THR A 1 164 ? -7.766 26.062 12.398 1 98.31 164 THR A O 1
ATOM 1261 N N . SER A 1 165 ? -7.059 24.062 11.758 1 98.19 165 SER A N 1
ATOM 1262 C CA . SER A 1 165 ? -7.527 23.375 12.961 1 98.19 165 SER A CA 1
ATOM 1263 C C . SER A 1 165 ? -6.543 23.547 14.117 1 98.19 165 SER A C 1
ATOM 1265 O O . SER A 1 165 ? -6.871 23.266 15.266 1 98.19 165 SER A O 1
ATOM 1267 N N . GLY A 1 166 ? -5.328 24.031 13.859 1 97.19 166 GLY A N 1
ATOM 1268 C CA . GLY A 1 166 ? -4.355 24.156 14.938 1 97.19 166 GLY A CA 1
ATOM 1269 C C . GLY A 1 166 ? -3.078 24.859 14.508 1 97.19 166 GLY A C 1
ATOM 1270 O O . GLY A 1 166 ? -3.006 25.422 13.414 1 97.19 166 GLY A O 1
ATOM 1271 N N . PRO A 1 167 ? -2.078 24.859 15.391 1 97.69 167 PRO A N 1
ATOM 1272 C CA . PRO A 1 167 ? -0.822 25.562 15.109 1 97.69 167 PRO A CA 1
ATOM 1273 C C . PRO A 1 167 ? 0.023 24.859 14.047 1 97.69 167 PRO A C 1
ATOM 1275 O O . PRO A 1 167 ? -0.122 23.641 13.844 1 97.69 167 PRO A O 1
ATOM 1278 N N . HIS A 1 168 ? 0.844 25.609 13.375 1 98.06 168 HIS A N 1
ATOM 1279 C CA . HIS A 1 168 ? 1.72 25.109 12.32 1 98.06 168 HIS A CA 1
ATOM 1280 C C . HIS A 1 168 ? 3.184 25.391 12.641 1 98.06 168 HIS A C 1
ATOM 1282 O O . HIS A 1 168 ? 3.488 26.281 13.445 1 98.06 168 HIS A O 1
ATOM 1288 N N . GLY A 1 169 ? 4.023 24.672 12.047 1 97.62 169 GLY A N 1
ATOM 1289 C CA . GLY A 1 169 ? 5.461 24.828 12.211 1 97.62 169 GLY A CA 1
ATOM 1290 C C . GLY A 1 169 ? 6.027 23.938 13.297 1 97.62 169 GLY A C 1
ATOM 1291 O O . GLY A 1 169 ? 7.246 23.766 13.398 1 97.62 169 GLY A O 1
ATOM 1292 N N . LEU A 1 170 ? 5.219 23.328 14.086 1 98.12 170 LEU A N 1
ATOM 1293 C CA . LEU A 1 170 ? 5.652 22.578 15.25 1 98.12 170 LEU A CA 1
ATOM 1294 C C . LEU A 1 170 ? 6.504 21.375 14.836 1 98.12 170 LEU A C 1
ATOM 1296 O O . LEU A 1 170 ? 7.578 21.156 15.391 1 98.12 170 LEU A O 1
ATOM 1300 N N . SER A 1 171 ? 5.988 20.594 13.867 1 98 171 SER A N 1
ATOM 1301 C CA . SER A 1 171 ? 6.73 19.406 13.438 1 98 171 SER A CA 1
ATOM 1302 C C . SER A 1 171 ? 8.117 19.781 12.93 1 98 171 SER A C 1
ATOM 1304 O O . SER A 1 171 ? 9.102 19.109 13.234 1 98 171 SER A O 1
ATOM 1306 N N . ARG A 1 172 ? 8.219 20.891 12.164 1 96.94 172 ARG A N 1
ATOM 1307 C CA . ARG A 1 172 ? 9.5 21.359 11.656 1 96.94 172 ARG A CA 1
ATOM 1308 C C . ARG A 1 172 ? 10.43 21.75 12.805 1 96.94 172 ARG A C 1
ATOM 1310 O O . ARG A 1 172 ? 11.625 21.438 12.781 1 96.94 172 ARG A O 1
ATOM 1317 N N . LEU A 1 173 ? 9.906 22.453 13.734 1 97.19 173 LEU A N 1
ATOM 1318 C CA . LEU A 1 173 ? 10.68 22.797 14.922 1 97.19 173 LEU A CA 1
ATOM 1319 C C . LEU A 1 173 ? 11.141 21.547 15.648 1 97.19 173 LEU A C 1
ATOM 1321 O O . LEU A 1 173 ? 12.305 21.438 16.047 1 97.19 173 LEU A O 1
ATOM 1325 N N . GLY A 1 174 ? 10.211 20.609 15.82 1 97.81 174 GLY A N 1
ATOM 1326 C CA . GLY A 1 174 ? 10.555 19.344 16.453 1 97.81 174 GLY A CA 1
ATOM 1327 C C . GLY A 1 174 ? 11.711 18.641 15.766 1 97.81 174 GLY A C 1
ATOM 1328 O O . GLY A 1 174 ? 12.633 18.156 16.438 1 97.81 174 GLY A O 1
ATOM 1329 N N . LEU A 1 175 ? 11.656 18.562 14.477 1 97.31 175 LEU A N 1
ATOM 1330 C CA . LEU A 1 175 ? 12.727 17.953 13.711 1 97.31 175 LEU A CA 1
ATOM 1331 C C . LEU A 1 175 ? 14.062 18.641 13.969 1 97.31 175 LEU A C 1
ATOM 1333 O O . LEU A 1 175 ? 15.078 17.984 14.211 1 97.31 175 LEU A O 1
ATOM 1337 N N . SER A 1 176 ? 14.047 19.953 13.875 1 96.38 176 SER A N 1
ATOM 1338 C CA . SER A 1 176 ? 15.258 20.734 14.109 1 96.38 176 SER A CA 1
ATOM 1339 C C . SER A 1 176 ? 15.844 20.438 15.484 1 96.38 176 SER A C 1
ATOM 1341 O O . SER A 1 176 ? 17.062 20.297 15.633 1 96.38 176 SER A O 1
ATOM 1343 N N . LEU A 1 177 ? 15.008 20.406 16.5 1 96.62 177 LEU A N 1
ATOM 1344 C CA . LEU A 1 177 ? 15.445 20.125 17.875 1 96.62 177 LEU A CA 1
ATOM 1345 C C . LEU A 1 177 ? 16.047 18.734 17.984 1 96.62 177 LEU A C 1
ATOM 1347 O O . LEU A 1 177 ? 17.109 18.562 18.578 1 96.62 177 LEU A O 1
ATOM 1351 N N . LEU A 1 178 ? 15.367 17.797 17.375 1 96.56 178 LEU A N 1
ATOM 1352 C CA . LEU A 1 178 ? 15.828 16.406 17.422 1 96.56 178 LEU A CA 1
ATOM 1353 C C . LEU A 1 178 ? 17.172 16.266 16.734 1 96.56 178 LEU A C 1
ATOM 1355 O O . LEU A 1 178 ? 18 15.438 17.141 1 96.56 178 LEU A O 1
ATOM 1359 N N . LEU A 1 179 ? 17.391 17.047 15.688 1 95.81 179 LEU A N 1
ATOM 1360 C CA . LEU A 1 179 ? 18.641 16.984 14.922 1 95.81 179 LEU A CA 1
ATOM 1361 C C . LEU A 1 179 ? 19.703 17.875 15.555 1 95.81 179 LEU A C 1
ATOM 1363 O O . LEU A 1 179 ? 20.828 17.922 15.078 1 95.81 179 LEU A O 1
ATOM 1367 N N . SER A 1 180 ? 19.359 18.641 16.562 1 94.31 180 SER A N 1
ATOM 1368 C CA . SER A 1 180 ? 20.25 19.578 17.219 1 94.31 180 SER A CA 1
ATOM 1369 C C . SER A 1 180 ? 20.797 20.609 16.234 1 94.31 180 SER A C 1
ATOM 1371 O O . SER A 1 180 ? 22 20.875 16.203 1 94.31 180 SER A O 1
ATOM 1373 N N . ASP A 1 181 ? 19.891 21.094 15.453 1 92.56 181 ASP A N 1
ATOM 1374 C CA . ASP A 1 181 ? 20.266 22.125 14.508 1 92.56 181 ASP A CA 1
ATOM 1375 C C . ASP A 1 181 ? 20.781 23.375 15.234 1 92.56 181 ASP A C 1
ATOM 1377 O O . ASP A 1 181 ? 20.234 23.766 16.266 1 92.56 181 ASP A O 1
ATOM 1381 N N . PRO A 1 182 ? 21.75 24.078 14.656 1 90.88 182 PRO A N 1
ATOM 1382 C CA . PRO A 1 182 ? 22.312 25.266 15.297 1 90.88 182 PRO A CA 1
ATOM 1383 C C . PRO A 1 182 ? 21.266 26.359 15.508 1 90.88 182 PRO A C 1
ATOM 1385 O O . PRO A 1 182 ? 21.312 27.078 16.516 1 90.88 182 PRO A O 1
ATOM 1388 N N . ILE A 1 183 ? 20.406 26.422 14.625 1 87.31 183 ILE A N 1
ATOM 1389 C CA . ILE A 1 183 ? 19.422 27.5 14.688 1 87.31 183 ILE A CA 1
ATOM 1390 C C . ILE A 1 183 ? 18.578 27.359 15.953 1 87.31 183 ILE A C 1
ATOM 1392 O O . ILE A 1 183 ? 18.234 28.344 16.594 1 87.31 183 ILE A O 1
ATOM 1396 N N . THR A 1 184 ? 18.172 26.219 16.359 1 88.88 184 THR A N 1
ATOM 1397 C CA . THR A 1 184 ? 17.328 26 17.531 1 88.88 184 THR A CA 1
ATOM 1398 C C . THR A 1 184 ? 18.188 25.953 18.797 1 88.88 184 THR A C 1
ATOM 1400 O O . THR A 1 184 ? 17.688 26.203 19.891 1 88.88 184 THR A O 1
ATOM 1403 N N . LYS A 1 185 ? 19.422 25.672 18.625 1 87.19 185 LYS A N 1
ATOM 1404 C CA . LYS A 1 185 ? 20.328 25.688 19.781 1 87.19 185 LYS A CA 1
ATOM 1405 C C . LYS A 1 185 ? 20.594 27.125 20.234 1 87.19 185 LYS A C 1
ATOM 1407 O O . LYS A 1 185 ? 20.859 27.359 21.422 1 87.19 185 LYS A O 1
ATOM 1412 N N . SER A 1 186 ? 20.516 27.953 19.297 1 85.25 186 SER A N 1
ATOM 1413 C CA . SER A 1 186 ? 20.922 29.328 19.562 1 85.25 186 SER A CA 1
ATOM 1414 C C . SER A 1 186 ? 19.812 30.109 20.25 1 85.25 186 SER A C 1
ATOM 1416 O O . SER A 1 186 ? 20.031 31.234 20.703 1 85.25 186 SER A O 1
ATOM 1418 N N . ILE A 1 187 ? 18.656 29.469 20.297 1 84 187 ILE A N 1
ATOM 1419 C CA . ILE A 1 187 ? 17.562 30.172 20.938 1 84 187 ILE A CA 1
ATOM 1420 C C . ILE A 1 187 ? 17.047 29.375 22.125 1 84 187 ILE A C 1
ATOM 1422 O O . ILE A 1 187 ? 17.234 28.156 22.188 1 84 187 ILE A O 1
ATOM 1426 N N . ASN A 1 188 ? 16.531 30.156 23.078 1 88 188 ASN A N 1
ATOM 1427 C CA . ASN A 1 188 ? 15.891 29.484 24.203 1 88 188 ASN A CA 1
ATOM 1428 C C . ASN A 1 188 ? 14.445 29.109 23.891 1 88 188 ASN A C 1
ATOM 1430 O O . ASN A 1 188 ? 13.555 29.953 23.953 1 88 188 ASN A O 1
ATOM 1434 N N . VAL A 1 189 ? 14.219 27.875 23.516 1 91.94 189 VAL A N 1
ATOM 1435 C CA . VAL A 1 189 ? 12.867 27.375 23.281 1 91.94 189 VAL A CA 1
ATOM 1436 C C . VAL A 1 189 ? 12.242 26.922 24.594 1 91.94 189 VAL A C 1
ATOM 1438 O O . VAL A 1 189 ? 12.781 26.047 25.266 1 91.94 189 VAL A O 1
ATOM 1441 N N . PRO A 1 190 ? 11.156 27.547 24.922 1 95.12 190 PRO A N 1
ATOM 1442 C CA . PRO A 1 190 ? 10.5 27.125 26.172 1 95.12 190 PRO A CA 1
ATOM 1443 C C . PRO A 1 190 ? 10.211 25.625 26.188 1 95.12 190 PRO A C 1
ATOM 1445 O O . PRO A 1 190 ? 9.906 25.031 25.156 1 95.12 190 PRO A O 1
ATOM 1448 N N . ASN A 1 191 ? 10.219 25.016 27.438 1 95 191 ASN A N 1
ATOM 1449 C CA . ASN A 1 191 ? 10.102 23.562 27.609 1 95 191 ASN A CA 1
ATOM 1450 C C . ASN A 1 191 ? 8.781 23.047 27.031 1 95 191 ASN A C 1
ATOM 1452 O O . ASN A 1 191 ? 8.766 22.016 26.359 1 95 191 ASN A O 1
ATOM 1456 N N . LEU A 1 192 ? 7.762 23.75 27.25 1 96.19 192 LEU A N 1
ATOM 1457 C CA . LEU A 1 192 ? 6.457 23.312 26.766 1 96.19 192 LEU A CA 1
ATOM 1458 C C . LEU A 1 192 ? 6.43 23.281 25.25 1 96.19 192 LEU A C 1
ATOM 1460 O O . LEU A 1 192 ? 5.906 22.344 24.641 1 96.19 192 LEU A O 1
ATOM 1464 N N . LEU A 1 193 ? 6.918 24.297 24.609 1 97 193 LEU A N 1
ATOM 1465 C CA . LEU A 1 193 ? 6.992 24.359 23.156 1 97 193 LEU A CA 1
ATOM 1466 C C . LEU A 1 193 ? 7.875 23.234 22.609 1 97 193 LEU A C 1
ATOM 1468 O O . LEU A 1 193 ? 7.539 22.609 21.609 1 97 193 LEU A O 1
ATOM 1472 N N . LYS A 1 194 ? 8.977 23.016 23.312 1 96.88 194 LYS A N 1
ATOM 1473 C CA . LYS A 1 194 ? 9.898 21.938 22.922 1 96.88 194 LYS A CA 1
ATOM 1474 C C . LYS A 1 194 ? 9.188 20.594 22.922 1 96.88 194 LYS A C 1
ATOM 1476 O O . LYS A 1 194 ? 9.281 19.844 21.938 1 96.88 194 LYS A O 1
ATOM 1481 N N . GLU A 1 195 ? 8.531 20.344 23.969 1 97.62 195 GLU A N 1
ATOM 1482 C CA . GLU A 1 195 ? 7.812 19.078 24.109 1 97.62 195 GLU A CA 1
ATOM 1483 C C . GLU A 1 195 ? 6.742 18.938 23.031 1 97.62 195 GLU A C 1
ATOM 1485 O O . GLU A 1 195 ? 6.625 17.875 22.406 1 97.62 195 GLU A O 1
ATOM 1490 N N . HIS A 1 196 ? 5.988 19.969 22.797 1 97.75 196 HIS A N 1
ATOM 1491 C CA . HIS A 1 196 ? 4.93 19.953 21.797 1 97.75 196 HIS A CA 1
ATOM 1492 C C . HIS A 1 196 ? 5.508 19.766 20.391 1 97.75 196 HIS A C 1
ATOM 1494 O O . HIS A 1 196 ? 4.93 19.047 19.578 1 97.75 196 HIS A O 1
ATOM 1500 N N . ALA A 1 197 ? 6.598 20.422 20.172 1 98.06 197 ALA A N 1
ATOM 1501 C CA . ALA A 1 197 ? 7.223 20.375 18.844 1 98.06 197 ALA A CA 1
ATOM 1502 C C . ALA A 1 197 ? 7.754 18.984 18.547 1 98.06 197 ALA A C 1
ATOM 1504 O O . ALA A 1 197 ? 7.496 18.422 17.469 1 98.06 197 ALA A O 1
ATOM 1505 N N . ILE A 1 198 ? 8.438 18.391 19.5 1 98.12 198 ILE A N 1
ATOM 1506 C CA . ILE A 1 198 ? 9 17.062 19.312 1 98.12 198 ILE A CA 1
ATOM 1507 C C . ILE A 1 198 ? 7.879 16.047 19.141 1 98.12 198 ILE A C 1
ATOM 1509 O O . ILE A 1 198 ? 7.945 15.188 18.266 1 98.12 198 ILE A O 1
ATOM 1513 N N . LYS A 1 199 ? 6.875 16.203 19.922 1 98.19 199 LYS A N 1
ATOM 1514 C CA . LYS A 1 199 ? 5.73 15.297 19.828 1 98.19 199 LYS A CA 1
ATOM 1515 C C . LYS A 1 199 ? 5.031 15.445 18.484 1 98.19 199 LYS A C 1
ATOM 1517 O O . LYS A 1 199 ? 4.605 14.453 17.891 1 98.19 199 LYS A O 1
ATOM 1522 N N . ALA A 1 200 ? 4.902 16.656 18 1 98.06 200 ALA A N 1
ATOM 1523 C CA . ALA A 1 200 ? 4.266 16.906 16.703 1 98.06 200 ALA A CA 1
ATOM 1524 C C . ALA A 1 200 ? 5.012 16.188 15.578 1 98.06 200 ALA A C 1
ATOM 1526 O O . ALA A 1 200 ? 4.395 15.695 14.633 1 98.06 200 ALA A O 1
ATOM 1527 N N . HIS A 1 201 ? 6.309 16.156 15.711 1 98.12 201 HIS A N 1
ATOM 1528 C CA . HIS A 1 201 ? 7.109 15.492 14.68 1 98.12 201 HIS A CA 1
ATOM 1529 C C . HIS A 1 201 ? 7.027 13.977 14.797 1 98.12 201 HIS A C 1
ATOM 1531 O O . HIS A 1 201 ? 6.875 13.281 13.797 1 98.12 201 HIS A O 1
ATOM 1537 N N . GLN A 1 202 ? 7.039 13.422 16 1 98.12 202 GLN A N 1
ATOM 1538 C CA . GLN A 1 202 ? 7.18 11.992 16.234 1 98.12 202 GLN A CA 1
ATOM 1539 C C . GLN A 1 202 ? 5.82 11.305 16.281 1 98.12 202 GLN A C 1
ATOM 1541 O O . GLN A 1 202 ? 5.699 10.125 15.93 1 98.12 202 GLN A O 1
ATOM 1546 N N . GLU A 1 203 ? 4.797 12.008 16.719 1 98 203 GLU A N 1
ATOM 1547 C CA . GLU A 1 203 ? 3.459 11.461 16.891 1 98 203 GLU A CA 1
ATOM 1548 C C . GLU A 1 203 ? 2.396 12.391 16.312 1 98 203 GLU A C 1
ATOM 1550 O O . GLU A 1 203 ? 1.5 12.844 17.031 1 98 203 GLU A O 1
ATOM 1555 N N . PRO A 1 204 ? 2.559 12.625 15.023 1 98.06 204 PRO A N 1
ATOM 1556 C CA . PRO A 1 204 ? 1.548 13.5 14.43 1 98.06 204 PRO A CA 1
ATOM 1557 C C . PRO A 1 204 ? 0.122 13.023 14.695 1 98.06 204 PRO A C 1
ATOM 1559 O O . PRO A 1 204 ? -0.103 11.828 14.914 1 98.06 204 PRO A O 1
ATOM 1562 N N . GLN A 1 205 ? -0.785 13.953 14.758 1 97.75 205 GLN A N 1
ATOM 1563 C CA . GLN A 1 205 ? -2.199 13.68 14.992 1 97.75 205 GLN A CA 1
ATOM 1564 C C . GLN A 1 205 ? -3.031 13.977 13.75 1 97.75 205 GLN A C 1
ATOM 1566 O O . GLN A 1 205 ? -3.092 15.125 13.297 1 97.75 205 GLN A O 1
ATOM 1571 N N . PRO A 1 206 ? -3.635 12.883 13.172 1 97.81 206 PRO A N 1
ATOM 1572 C CA . PRO A 1 206 ? -4.578 13.219 12.102 1 97.81 206 PRO A CA 1
ATOM 1573 C C . PRO A 1 206 ? -5.73 14.094 12.586 1 97.81 206 PRO A C 1
ATOM 1575 O O . PRO A 1 206 ? -6.168 13.969 13.734 1 97.81 206 PRO A O 1
ATOM 1578 N N . PRO A 1 207 ? -6.219 14.922 11.734 1 97.25 207 PRO A N 1
ATOM 1579 C CA . PRO A 1 207 ? -7.227 15.891 12.195 1 97.25 207 PRO A CA 1
ATOM 1580 C C . PRO A 1 207 ? -8.633 15.305 12.211 1 97.25 207 PRO A C 1
ATOM 1582 O O . PRO A 1 207 ? -9.578 15.945 11.734 1 97.25 207 PRO A O 1
ATOM 1585 N N . ILE A 1 208 ? -8.797 14.148 12.766 1 97.31 208 ILE A N 1
ATOM 1586 C CA . ILE A 1 208 ? -10.07 13.445 12.812 1 97.31 208 ILE A CA 1
ATOM 1587 C C . ILE A 1 208 ? -11.023 14.164 13.766 1 97.31 208 ILE A C 1
ATOM 1589 O O . ILE A 1 208 ? -12.188 14.391 13.438 1 97.31 208 ILE A O 1
ATOM 1593 N N . LYS A 1 209 ? -10.547 14.539 14.945 1 96.44 209 LYS A N 1
ATOM 1594 C CA . LYS A 1 209 ? -11.367 15.273 15.898 1 96.44 209 LYS A CA 1
ATOM 1595 C C . LYS A 1 209 ? -11.844 16.609 15.32 1 96.44 209 LYS A C 1
ATOM 1597 O O . LYS A 1 209 ? -12.992 17 15.523 1 96.44 209 LYS A O 1
ATOM 1602 N N . ALA A 1 210 ? -10.914 17.266 14.656 1 97.5 210 ALA A N 1
ATOM 1603 C CA . ALA A 1 210 ? -11.273 18.531 14.008 1 97.5 210 ALA A CA 1
ATOM 1604 C C . ALA A 1 210 ? -12.398 18.328 13 1 97.5 210 ALA A C 1
ATOM 1606 O O . ALA A 1 210 ? -13.352 19.109 12.961 1 97.5 210 ALA A O 1
ATOM 1607 N N . LEU A 1 211 ? -12.297 17.297 12.188 1 97.06 211 LEU A N 1
ATOM 1608 C CA . LEU A 1 211 ? -13.336 16.969 11.211 1 97.06 211 LEU A CA 1
ATOM 1609 C C . LEU A 1 211 ? -14.656 16.672 11.898 1 97.06 211 LEU A C 1
ATOM 1611 O O . LEU A 1 211 ? -15.703 17.172 11.477 1 97.06 211 LEU A O 1
ATOM 1615 N N .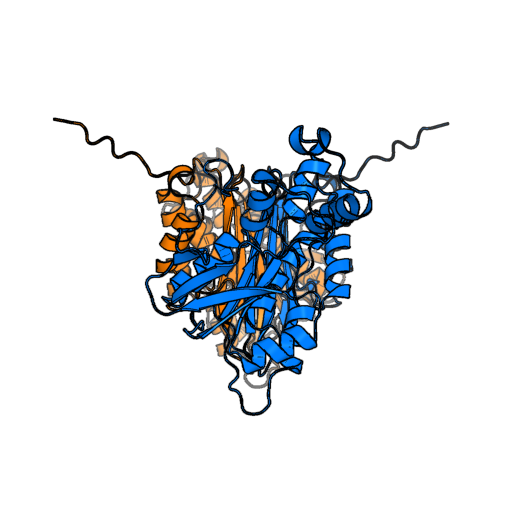 GLN A 1 212 ? -14.617 15.898 12.93 1 96.81 212 GLN A N 1
ATOM 1616 C CA . GLN A 1 212 ? -15.836 15.539 13.656 1 96.81 212 GLN A CA 1
ATOM 1617 C C . GLN A 1 212 ? -16.531 16.766 14.227 1 96.81 212 GLN A C 1
ATOM 1619 O O . GLN A 1 212 ? -17.75 16.906 14.141 1 96.81 212 GLN A O 1
ATOM 1624 N N . THR A 1 213 ? -15.75 17.656 14.812 1 97.62 213 THR A N 1
ATOM 1625 C CA . THR A 1 213 ? -16.297 18.891 15.367 1 97.62 213 THR A CA 1
ATOM 1626 C C . THR A 1 213 ? -16.891 19.766 14.258 1 97.62 213 THR A C 1
ATOM 1628 O O . THR A 1 213 ? -17.938 20.375 14.43 1 97.62 213 THR A O 1
ATOM 1631 N N . LEU A 1 214 ? -16.156 19.797 13.117 1 96.94 214 LEU A N 1
ATOM 1632 C CA . LEU A 1 214 ? -16.641 20.547 11.953 1 96.94 214 LEU A CA 1
ATOM 1633 C C . LEU A 1 214 ? -18 20.047 11.508 1 96.94 214 LEU A C 1
ATOM 1635 O O . LEU A 1 214 ? -18.906 20.844 11.242 1 96.94 214 LEU A O 1
ATOM 1639 N N . LEU A 1 215 ? -18.172 18.766 11.445 1 95.88 215 LEU A N 1
ATOM 1640 C CA . LEU A 1 215 ? -19.438 18.156 11.031 1 95.88 215 LEU A CA 1
ATOM 1641 C C . LEU A 1 215 ? -20.547 18.469 12.031 1 95.88 215 LEU A C 1
ATOM 1643 O O . LEU A 1 215 ? -21.656 18.812 11.641 1 95.88 215 LEU A O 1
ATOM 1647 N N . LYS A 1 216 ? -20.234 18.375 13.273 1 96.06 216 LYS A N 1
ATOM 1648 C CA . LYS A 1 216 ? -21.219 18.516 14.344 1 96.06 216 LYS A CA 1
ATOM 1649 C C . LYS A 1 216 ? -21.75 19.938 14.422 1 96.06 216 LYS A C 1
ATOM 1651 O O . LYS A 1 216 ? -22.922 20.156 14.75 1 96.06 216 LYS A O 1
ATOM 1656 N N . CYS A 1 217 ? -20.906 20.875 14.055 1 96.5 217 CYS A N 1
ATOM 1657 C CA . CYS A 1 217 ? -21.281 22.266 14.281 1 96.5 217 CYS A CA 1
ATOM 1658 C C . CYS A 1 217 ? -21.875 22.875 13.023 1 96.5 217 CYS A C 1
ATOM 1660 O O . CYS A 1 217 ? -22.188 24.062 12.992 1 96.5 217 CYS A O 1
ATOM 1662 N N . LYS A 1 218 ? -21.984 22.078 12 1 95.38 218 LYS A N 1
ATOM 1663 C CA . LYS A 1 218 ? -22.547 22.625 10.758 1 95.38 218 LYS A CA 1
ATOM 1664 C C . LYS A 1 218 ? -23.922 23.234 11 1 95.38 218 LYS A C 1
ATOM 1666 O O . LYS A 1 218 ? -24.797 22.578 11.586 1 95.38 218 LYS A O 1
ATOM 1671 N N . PRO A 1 219 ? -24.172 24.375 10.469 1 94.19 219 PRO A N 1
ATOM 1672 C CA . PRO A 1 219 ? -25.516 24.938 10.562 1 94.19 219 PRO A CA 1
ATOM 1673 C C . PRO A 1 219 ? -26.531 24.141 9.758 1 94.19 219 PRO A C 1
ATOM 1675 O O . PRO A 1 219 ? -26.219 23.641 8.672 1 94.19 219 PRO A O 1
ATOM 1678 N N . TYR A 1 220 ? -27.734 23.844 10.203 1 89.19 220 TYR A N 1
ATOM 1679 C CA . TYR A 1 220 ? -28.766 22.953 9.703 1 89.19 220 TYR A CA 1
ATOM 1680 C C . TYR A 1 220 ? -29.062 23.234 8.234 1 89.19 220 TYR A C 1
ATOM 1682 O O . TYR A 1 220 ? -29.172 22.297 7.43 1 89.19 220 TYR A O 1
ATOM 1690 N N . ALA A 1 221 ? -29.281 24.406 7.777 1 88.25 221 ALA A N 1
ATOM 1691 C CA . ALA A 1 221 ? -29.797 24.703 6.445 1 88.25 221 ALA A CA 1
ATOM 1692 C C . ALA A 1 221 ? -28.672 24.828 5.43 1 88.25 221 ALA A C 1
ATOM 1694 O O . ALA A 1 221 ? -28.906 25 4.234 1 88.25 221 ALA A O 1
ATOM 1695 N N . MET A 1 222 ? -27.516 24.484 5.871 1 90.38 222 MET A N 1
ATOM 1696 C CA . MET A 1 222 ? -26.391 24.672 4.957 1 90.38 222 MET A CA 1
ATOM 1697 C C . MET A 1 222 ? -26.062 23.359 4.238 1 90.38 222 MET A C 1
ATOM 1699 O O . MET A 1 222 ? -26.125 22.281 4.832 1 90.38 222 MET A O 1
ATOM 1703 N N . PRO A 1 223 ? -25.734 23.484 2.979 1 90.81 223 PRO A N 1
ATOM 1704 C CA . PRO A 1 223 ? -25.312 22.281 2.266 1 90.81 223 PRO A CA 1
ATOM 1705 C C . PRO A 1 223 ? -24 21.703 2.791 1 90.81 223 PRO A C 1
ATOM 1707 O O . PRO A 1 223 ? -23.203 22.438 3.391 1 90.81 223 PRO A O 1
ATOM 1710 N N . TRP A 1 224 ? -23.859 20.391 2.592 1 89.5 224 TRP A N 1
ATOM 1711 C CA . TRP A 1 224 ? -22.625 19.703 2.949 1 89.5 224 TRP A CA 1
ATOM 1712 C C . TRP A 1 224 ? -21.562 19.938 1.896 1 89.5 224 TRP A C 1
ATOM 1714 O O . TRP A 1 224 ? -21.281 19.047 1.083 1 89.5 224 TRP A O 1
ATOM 1724 N N . ASN A 1 225 ? -20.953 21.109 1.908 1 88.25 225 ASN A N 1
ATOM 1725 C CA . ASN A 1 225 ? -19.906 21.438 0.949 1 88.25 225 ASN A CA 1
ATOM 1726 C C . ASN A 1 225 ? -18.844 22.344 1.572 1 88.25 225 ASN A C 1
ATOM 1728 O O . ASN A 1 225 ? -19.172 23.375 2.145 1 88.25 225 ASN A O 1
ATOM 1732 N N . ALA A 1 226 ? -17.656 21.906 1.544 1 94 226 ALA A N 1
ATOM 1733 C CA . ALA A 1 226 ? -16.484 22.641 2.039 1 94 226 ALA A CA 1
ATOM 1734 C C . ALA A 1 226 ? -15.219 22.188 1.327 1 94 226 ALA A C 1
ATOM 1736 O O . ALA A 1 226 ? -15.18 21.094 0.747 1 94 226 ALA A O 1
ATOM 1737 N N . ALA A 1 227 ? -14.289 23.016 1.27 1 94.38 227 ALA A N 1
ATOM 1738 C CA . ALA A 1 227 ? -12.984 22.625 0.736 1 94.38 227 ALA A CA 1
ATOM 1739 C C . ALA A 1 227 ? -11.977 22.406 1.859 1 94.38 227 ALA A C 1
ATOM 1741 O O . ALA A 1 227 ? -12.008 23.094 2.875 1 94.38 227 ALA A O 1
ATOM 1742 N N . ALA A 1 228 ? -11.18 21.453 1.65 1 94.5 228 ALA A N 1
ATOM 1743 C CA . ALA A 1 228 ? -10.172 21.219 2.688 1 94.5 228 ALA A CA 1
ATOM 1744 C C . ALA A 1 228 ? -8.984 20.438 2.133 1 94.5 228 ALA A C 1
ATOM 1746 O O . ALA A 1 228 ? -9.078 19.812 1.072 1 94.5 228 ALA A O 1
ATOM 1747 N N . THR A 1 229 ? -7.898 20.484 2.74 1 93.88 229 THR A N 1
ATOM 1748 C CA . THR A 1 229 ? -6.711 19.641 2.643 1 93.88 229 THR A CA 1
ATOM 1749 C C . THR A 1 229 ? -5.938 19.641 3.959 1 93.88 229 THR A C 1
ATOM 1751 O O . THR A 1 229 ? -6.312 20.344 4.902 1 93.88 229 THR A O 1
ATOM 1754 N N . ASP A 1 230 ? -5.035 18.781 4.078 1 95.19 230 ASP A N 1
ATOM 1755 C CA . ASP A 1 230 ? -4.211 18.859 5.281 1 95.19 230 ASP A CA 1
ATOM 1756 C C . ASP A 1 230 ? -2.895 19.578 4.996 1 95.19 230 ASP A C 1
ATOM 1758 O O . ASP A 1 230 ? -2.6 19.906 3.848 1 95.19 230 ASP A O 1
ATOM 1762 N N . SER A 1 231 ? -2.225 19.891 6.016 1 96.44 231 SER A N 1
ATOM 1763 C CA . SER A 1 231 ? -0.976 20.641 5.887 1 96.44 231 SER A CA 1
ATOM 1764 C C . SER A 1 231 ? 0.232 19.719 5.973 1 96.44 231 SER A C 1
ATOM 1766 O O . SER A 1 231 ? 1.226 20.031 6.625 1 96.44 231 SER A O 1
ATOM 1768 N N . SER A 1 232 ? 0.148 18.531 5.316 1 94.06 232 SER A N 1
ATOM 1769 C CA . SER A 1 232 ? 1.252 17.578 5.328 1 94.06 232 SER A CA 1
ATOM 1770 C C . SER A 1 232 ? 2.514 18.188 4.723 1 94.06 232 SER A C 1
ATOM 1772 O O . SER A 1 232 ? 3.619 17.953 5.211 1 94.06 232 SER A O 1
ATOM 1774 N N . ASP A 1 233 ? 2.346 19.078 3.701 1 91.19 233 ASP A N 1
ATOM 1775 C CA . ASP A 1 233 ? 3.486 19.703 3.035 1 91.19 233 ASP A CA 1
ATOM 1776 C C . ASP A 1 233 ? 3.65 21.156 3.469 1 91.19 233 ASP A C 1
ATOM 1778 O O . ASP A 1 233 ? 4.355 21.922 2.816 1 91.19 233 ASP A O 1
ATOM 1782 N N . GLY A 1 234 ? 2.928 21.547 4.469 1 95.81 234 GLY A N 1
ATOM 1783 C CA . GLY A 1 234 ? 3.004 22.906 4.98 1 95.81 234 GLY A CA 1
ATOM 1784 C C . GLY A 1 234 ? 1.733 23.703 4.746 1 95.81 234 GLY A C 1
ATOM 1785 O O . GLY A 1 234 ? 0.961 23.391 3.836 1 95.81 234 GLY A O 1
ATOM 1786 N N . LEU A 1 235 ? 1.634 24.75 5.539 1 97.38 235 LEU A N 1
ATOM 1787 C CA . LEU A 1 235 ? 0.443 25.594 5.484 1 97.38 235 LEU A CA 1
ATOM 1788 C C . LEU A 1 235 ? 0.333 26.297 4.137 1 97.38 235 LEU A C 1
ATOM 1790 O O . LEU A 1 235 ? -0.732 26.297 3.52 1 97.38 235 LEU A O 1
ATOM 1794 N N . LEU A 1 236 ? 1.406 26.859 3.688 1 96.81 236 LEU A N 1
ATOM 1795 C CA . LEU A 1 236 ? 1.378 27.609 2.432 1 96.81 236 LEU A CA 1
ATOM 1796 C C . LEU A 1 236 ? 1 26.703 1.27 1 96.81 236 LEU A C 1
ATOM 1798 O O . LEU A 1 236 ? 0.165 27.062 0.438 1 96.81 236 LEU A O 1
ATOM 1802 N N . GLU A 1 237 ? 1.613 25.531 1.219 1 93.5 237 GLU A N 1
ATOM 1803 C CA . GLU A 1 237 ? 1.272 24.594 0.164 1 93.5 237 GLU A CA 1
ATOM 1804 C C . GLU A 1 237 ? -0.201 24.188 0.231 1 93.5 237 GLU A C 1
ATOM 1806 O O . GLU A 1 237 ? -0.854 24.031 -0.802 1 93.5 237 GLU A O 1
ATOM 1811 N N . ALA A 1 238 ? -0.69 23.953 1.408 1 95.5 238 ALA A N 1
ATOM 1812 C CA . ALA A 1 238 ? -2.105 23.641 1.577 1 95.5 238 ALA A CA 1
ATOM 1813 C C . ALA A 1 238 ? -2.99 24.75 1.014 1 95.5 238 ALA A C 1
ATOM 1815 O O . ALA A 1 238 ? -3.93 24.469 0.261 1 95.5 238 ALA A O 1
ATOM 1816 N N . ILE A 1 239 ? -2.66 25.953 1.35 1 97 239 ILE A N 1
ATOM 1817 C CA . ILE A 1 239 ? -3.426 27.109 0.891 1 97 239 ILE A CA 1
ATOM 1818 C C . ILE A 1 239 ? -3.359 27.203 -0.633 1 97 239 ILE A C 1
ATOM 1820 O O . ILE A 1 239 ? -4.387 27.359 -1.296 1 97 239 ILE A O 1
ATOM 1824 N N . GLU A 1 240 ? -2.201 27.094 -1.128 1 94.88 240 GLU A N 1
ATOM 1825 C CA . GLU A 1 240 ? -2.016 27.188 -2.572 1 94.88 240 GLU A CA 1
ATOM 1826 C C . GLU A 1 240 ? -2.764 26.062 -3.301 1 94.88 240 GLU A C 1
ATOM 1828 O O . GLU A 1 240 ? -3.289 26.281 -4.395 1 94.88 240 GLU A O 1
ATOM 1833 N N . SER A 1 241 ? -2.734 24.922 -2.725 1 92.31 241 SER A N 1
ATOM 1834 C CA . SER A 1 241 ? -3.453 23.797 -3.32 1 92.31 241 SER A CA 1
ATOM 1835 C C . SER A 1 241 ? -4.949 24.078 -3.402 1 92.31 241 SER A C 1
ATOM 1837 O O . SER A 1 241 ? -5.59 23.781 -4.41 1 92.31 241 SER A O 1
ATOM 1839 N N . LEU A 1 242 ? -5.516 24.625 -2.334 1 95.06 242 LEU A N 1
ATOM 1840 C CA . LEU A 1 242 ? -6.918 25.031 -2.355 1 95.06 242 LEU A CA 1
ATOM 1841 C C . LEU A 1 242 ? -7.172 26.062 -3.459 1 95.06 242 LEU A C 1
ATOM 1843 O O . LEU A 1 242 ? -8.156 25.953 -4.195 1 95.06 242 LEU A O 1
ATOM 1847 N N . CYS A 1 243 ? -6.266 27 -3.586 1 96.44 243 CYS A N 1
ATOM 1848 C CA . CYS A 1 243 ? -6.398 28.047 -4.59 1 96.44 243 CYS A CA 1
ATOM 1849 C C . CYS A 1 243 ? -6.359 27.469 -5.996 1 96.44 243 CYS A C 1
ATOM 1851 O O . CYS A 1 243 ? -7.227 27.75 -6.82 1 96.44 243 CYS A O 1
ATOM 1853 N N . ARG A 1 244 ? -5.359 26.672 -6.227 1 92.62 244 ARG A N 1
ATOM 1854 C CA . ARG A 1 244 ? -5.18 26.094 -7.555 1 92.62 244 ARG A CA 1
ATOM 1855 C C . ARG A 1 244 ? -6.391 25.25 -7.953 1 92.62 244 ARG A C 1
ATOM 1857 O O . ARG A 1 244 ? -6.859 25.328 -9.094 1 92.62 244 ARG A O 1
ATOM 1864 N N . SER A 1 245 ? -6.891 24.469 -7.047 1 91.12 245 SER A N 1
ATOM 1865 C CA . SER A 1 245 ? -7.973 23.531 -7.348 1 91.12 245 SER A CA 1
ATOM 1866 C C . SER A 1 245 ? -9.305 24.266 -7.492 1 91.12 245 SER A C 1
ATOM 1868 O O . SER A 1 245 ? -10.172 23.828 -8.258 1 91.12 245 SER A O 1
ATOM 1870 N N . SER A 1 246 ? -9.539 25.359 -6.797 1 94.44 246 SER A N 1
ATOM 1871 C CA . SER A 1 246 ? -10.82 26.047 -6.785 1 94.44 246 SER A CA 1
ATOM 1872 C C . SER A 1 246 ? -10.789 27.297 -7.648 1 94.44 246 SER A C 1
ATOM 1874 O O . SER A 1 246 ? -11.805 27.969 -7.832 1 94.44 246 SER A O 1
ATOM 1876 N N . ASN A 1 247 ? -9.602 27.609 -8.141 1 94.62 247 ASN A N 1
ATOM 1877 C CA . ASN A 1 247 ? -9.414 28.828 -8.914 1 94.62 247 ASN A CA 1
ATOM 1878 C C . ASN A 1 247 ? -9.867 30.062 -8.141 1 94.62 247 ASN A C 1
ATOM 1880 O O . ASN A 1 247 ? -10.688 30.844 -8.625 1 94.62 247 ASN A O 1
ATOM 1884 N N . CYS A 1 248 ? -9.359 30.188 -6.977 1 97.12 248 CYS A N 1
ATOM 1885 C CA . CYS A 1 248 ? -9.609 31.312 -6.078 1 97.12 248 CYS A CA 1
ATOM 1886 C C . CYS A 1 248 ? -8.297 31.875 -5.539 1 97.12 248 CYS A C 1
ATOM 1888 O O . CYS A 1 248 ? -7.258 31.219 -5.602 1 97.12 248 CYS A O 1
ATOM 1890 N N . THR A 1 249 ? -8.398 33.094 -5.105 1 98 249 THR A N 1
ATOM 1891 C CA . THR A 1 249 ? -7.285 33.719 -4.398 1 98 249 THR A CA 1
ATOM 1892 C C . THR A 1 249 ? -7.484 33.625 -2.889 1 98 249 THR A C 1
ATOM 1894 O O . THR A 1 249 ? -8.578 33.906 -2.389 1 98 249 THR A O 1
ATOM 1897 N N . ALA A 1 250 ? -6.48 33.219 -2.223 1 98.38 250 ALA A N 1
ATOM 1898 C CA . ALA A 1 250 ? -6.504 33.281 -0.763 1 98.38 250 ALA A CA 1
ATOM 1899 C C . ALA A 1 250 ? -5.824 34.531 -0.242 1 98.38 250 ALA A C 1
ATOM 1901 O O . ALA A 1 250 ? -4.688 34.844 -0.618 1 98.38 250 ALA A O 1
ATOM 1902 N N . VAL A 1 251 ? -6.453 35.219 0.564 1 98.44 251 VAL A N 1
ATOM 1903 C CA . VAL A 1 251 ? -5.879 36.406 1.229 1 98.44 251 VAL A CA 1
ATOM 1904 C C . VAL A 1 251 ? -5.656 36.094 2.709 1 98.44 251 VAL A C 1
ATOM 1906 O O . VAL A 1 251 ? -6.617 35.938 3.467 1 98.44 251 VAL A O 1
ATOM 1909 N N . VAL A 1 252 ? -4.395 36.031 3.09 1 98.19 252 VAL A N 1
ATOM 1910 C CA . VAL A 1 252 ? -4.004 35.625 4.426 1 98.19 252 VAL A CA 1
ATOM 1911 C C . VAL A 1 252 ? -3.572 36.812 5.258 1 98.19 252 VAL A C 1
ATOM 1913 O O . VAL A 1 252 ? -2.908 37.719 4.746 1 98.19 252 VAL A O 1
ATOM 1916 N N . ASP A 1 253 ? -3.934 36.812 6.523 1 96.06 253 ASP A N 1
ATOM 1917 C CA . ASP A 1 253 ? -3.543 37.875 7.449 1 96.06 253 ASP A CA 1
ATOM 1918 C C . ASP A 1 253 ? -2.281 37.5 8.219 1 96.06 253 ASP A C 1
ATOM 1920 O O . ASP A 1 253 ? -2.303 36.562 9.031 1 96.06 253 ASP A O 1
ATOM 1924 N N . HIS A 1 254 ? -1.209 38.219 8.125 1 90.5 254 HIS A N 1
ATOM 1925 C CA . HIS A 1 254 ? 0.068 37.969 8.781 1 90.5 254 HIS A CA 1
ATOM 1926 C C . HIS A 1 254 ? -0.1 37.906 10.297 1 90.5 254 HIS A C 1
ATOM 1928 O O . HIS A 1 254 ? 0.62 37.156 10.969 1 90.5 254 HIS A O 1
ATOM 1934 N N . LYS A 1 255 ? -0.979 38.688 10.742 1 91.88 255 LYS A N 1
ATOM 1935 C CA . LYS A 1 255 ? -1.144 38.812 12.188 1 91.88 255 LYS A CA 1
ATOM 1936 C C . LYS A 1 255 ? -1.927 37.625 12.75 1 91.88 255 LYS A C 1
ATOM 1938 O O . LYS A 1 255 ? -1.954 37.438 13.969 1 91.88 255 LYS A O 1
ATOM 1943 N N . ASN A 1 256 ? -2.523 36.844 11.859 1 94.75 256 ASN A N 1
ATOM 1944 C CA . ASN A 1 256 ? -3.381 35.781 12.328 1 94.75 256 ASN A CA 1
ATOM 1945 C C . ASN A 1 256 ? -2.82 34.406 11.945 1 94.75 256 ASN A C 1
ATOM 1947 O O . ASN A 1 256 ? -3.576 33.438 11.75 1 94.75 256 ASN A O 1
ATOM 1951 N N . LEU A 1 257 ? -1.538 34.312 11.758 1 96.38 257 LEU A N 1
ATOM 1952 C CA . LEU A 1 257 ? -0.952 33 11.484 1 96.38 257 LEU A CA 1
ATOM 1953 C C . LEU A 1 257 ? -1.188 32.062 12.656 1 96.38 257 LEU A C 1
ATOM 1955 O O . LEU A 1 257 ? -1.174 32.469 13.812 1 96.38 257 LEU A O 1
ATOM 1959 N N . PRO A 1 258 ? -1.446 30.812 12.391 1 97.88 258 PRO A N 1
ATOM 1960 C CA . PRO A 1 258 ? -1.745 29.828 13.438 1 97.88 258 PRO A CA 1
ATOM 1961 C C . PRO A 1 258 ? -0.495 29.344 14.164 1 97.88 258 PRO A C 1
ATOM 1963 O O . PRO A 1 258 ? 0.02 28.266 13.859 1 97.88 258 PRO A O 1
ATOM 1966 N N . LYS A 1 259 ? -0.119 30.078 15.156 1 96.75 259 LYS A N 1
ATOM 1967 C CA . LYS A 1 259 ? 1.11 29.797 15.891 1 96.75 259 LYS A CA 1
ATOM 1968 C C . LYS A 1 259 ? 0.806 29.297 17.297 1 96.75 259 LYS A C 1
ATOM 1970 O O . LYS A 1 259 ? -0.245 29.609 17.859 1 96.75 259 LYS A O 1
ATOM 1975 N N . HIS A 1 260 ? 1.69 28.453 17.75 1 96.75 260 HIS A N 1
ATOM 1976 C CA . HIS A 1 260 ? 1.676 28.109 19.172 1 96.75 260 HIS A CA 1
ATOM 1977 C C . HIS A 1 260 ? 1.818 29.359 20.047 1 96.75 260 HIS A C 1
ATOM 1979 O O . HIS A 1 260 ? 2.473 30.328 19.641 1 96.75 260 HIS A O 1
ATOM 1985 N N . ALA A 1 261 ? 1.269 29.312 21.25 1 94.5 261 ALA A N 1
ATOM 1986 C CA . ALA A 1 261 ? 1.244 30.484 22.141 1 94.5 261 ALA A CA 1
ATOM 1987 C C . ALA A 1 261 ? 2.658 30.969 22.453 1 94.5 261 ALA A C 1
ATOM 1989 O O . ALA A 1 261 ? 2.895 32.156 22.578 1 94.5 261 ALA A O 1
ATOM 1990 N N . ASP A 1 262 ? 3.645 30.031 22.516 1 95.5 262 ASP A N 1
ATOM 1991 C CA . ASP A 1 262 ? 5.016 30.375 22.875 1 95.5 262 ASP A CA 1
ATOM 1992 C C . ASP A 1 262 ? 5.91 30.469 21.641 1 95.5 262 ASP A C 1
ATOM 1994 O O . ASP A 1 262 ? 7.137 30.453 21.766 1 95.5 262 ASP A O 1
ATOM 1998 N N . TRP A 1 263 ? 5.305 30.438 20.5 1 95.62 263 TRP A N 1
ATOM 1999 C CA . TRP A 1 263 ? 6.086 30.438 19.266 1 95.62 263 TRP A CA 1
ATOM 2000 C C . TRP A 1 263 ? 6.98 31.672 19.188 1 95.62 263 TRP A C 1
ATOM 2002 O O . TRP A 1 263 ? 6.527 32.781 19.453 1 95.62 263 TRP A O 1
ATOM 2012 N N . PRO A 1 264 ? 8.219 31.547 18.812 1 92.5 264 PRO A N 1
ATOM 2013 C CA . PRO A 1 264 ? 9.133 32.688 18.766 1 92.5 264 PRO A CA 1
ATOM 2014 C C . PRO A 1 264 ? 8.797 33.656 17.625 1 92.5 264 PRO A C 1
ATOM 2016 O O . PRO A 1 264 ? 8.172 33.281 16.641 1 92.5 264 PRO A O 1
ATOM 2019 N N . SER A 1 265 ? 9.219 34.875 17.828 1 91.19 265 SER A N 1
ATOM 2020 C CA . SER A 1 265 ? 9.039 35.875 16.797 1 91.19 265 SER A CA 1
ATOM 2021 C C . SER A 1 265 ? 10.234 35.938 15.844 1 91.19 265 SER A C 1
ATOM 2023 O O . SER A 1 265 ? 11.359 35.625 16.25 1 91.19 265 SER A O 1
ATOM 2025 N N . GLY A 1 266 ? 9.945 36.281 14.547 1 90.12 266 GLY A N 1
ATOM 2026 C CA . GLY A 1 266 ? 11 36.438 13.562 1 90.12 266 GLY A CA 1
ATOM 2027 C C . GLY A 1 266 ? 10.664 35.781 12.227 1 90.12 266 GLY A C 1
ATOM 2028 O O . GLY A 1 266 ? 9.773 34.938 12.141 1 90.12 266 GLY A O 1
ATOM 2029 N N . LYS A 1 267 ? 11.359 36.25 11.227 1 89.38 267 LYS A N 1
ATOM 2030 C CA . LYS A 1 267 ? 11.078 35.844 9.852 1 89.38 267 LYS A CA 1
ATOM 2031 C C . LYS A 1 267 ? 11.242 34.344 9.688 1 89.38 267 LYS A C 1
ATOM 2033 O O . LYS A 1 267 ? 10.406 33.688 9.062 1 89.38 267 LYS A O 1
ATOM 2038 N N . GLN A 1 268 ? 12.297 33.812 10.25 1 90.31 268 GLN A N 1
ATOM 2039 C CA . GLN A 1 268 ? 12.578 32.375 10.133 1 90.31 268 GLN A CA 1
ATOM 2040 C C . GLN A 1 268 ? 11.438 31.547 10.719 1 90.31 268 GLN A C 1
ATOM 2042 O O . GLN A 1 268 ? 11.055 30.516 10.156 1 90.31 268 GLN A O 1
ATOM 2047 N N . TRP A 1 269 ? 10.984 32 11.781 1 93.06 269 TRP A N 1
ATOM 2048 C CA . TRP A 1 269 ? 9.93 31.266 12.492 1 93.06 269 TRP A CA 1
ATOM 2049 C C . TRP A 1 269 ? 8.594 31.391 11.758 1 93.06 269 TRP A C 1
ATOM 2051 O O . TRP A 1 269 ? 7.809 30.453 11.727 1 93.06 269 TRP A O 1
ATOM 2061 N N . ASN A 1 270 ? 8.367 32.531 11.156 1 93.75 270 ASN A N 1
ATOM 2062 C CA . ASN A 1 270 ? 7.203 32.688 10.289 1 93.75 270 ASN A CA 1
ATOM 2063 C C . ASN A 1 270 ? 7.289 31.75 9.07 1 93.75 270 ASN A C 1
ATOM 2065 O O . ASN A 1 270 ? 6.285 31.172 8.656 1 93.75 270 ASN A O 1
ATOM 2069 N N . ASP A 1 271 ? 8.508 31.656 8.57 1 94.44 271 ASP A N 1
ATOM 2070 C CA . ASP A 1 271 ? 8.719 30.766 7.438 1 94.44 271 ASP A CA 1
ATOM 2071 C C . ASP A 1 271 ? 8.422 29.312 7.812 1 94.44 271 ASP A C 1
ATOM 2073 O O . ASP A 1 271 ? 7.793 28.594 7.043 1 94.44 271 ASP A O 1
ATOM 2077 N N . TRP A 1 272 ? 8.812 28.938 9.031 1 95.44 272 TRP A N 1
ATOM 2078 C CA . TRP A 1 272 ? 8.562 27.578 9.484 1 95.44 272 TRP A CA 1
ATOM 2079 C C . TRP A 1 272 ? 7.07 27.344 9.719 1 95.44 272 TRP A C 1
ATOM 2081 O O . TRP A 1 272 ? 6.559 26.25 9.469 1 95.44 272 TRP A O 1
ATOM 2091 N N . CYS A 1 273 ? 6.426 28.375 10.195 1 96.69 273 CYS A N 1
ATOM 2092 C CA . CYS A 1 273 ? 4.98 28.281 10.359 1 96.69 273 CYS A CA 1
ATOM 2093 C C . CYS A 1 273 ? 4.293 28.062 9.016 1 96.69 273 CYS A C 1
ATOM 2095 O O . CYS A 1 273 ? 3.379 27.25 8.914 1 96.69 273 CYS A O 1
ATOM 2097 N N . LEU A 1 274 ? 4.777 28.688 7.98 1 96.56 274 LEU A N 1
ATOM 2098 C CA . LEU A 1 274 ? 4.137 28.656 6.668 1 96.56 274 LEU A CA 1
ATOM 2099 C C . LEU A 1 274 ? 4.57 27.438 5.875 1 96.56 274 LEU A C 1
ATOM 2101 O O . LEU A 1 274 ? 3.771 26.844 5.145 1 96.56 274 LEU A O 1
ATOM 2105 N N . GLU A 1 275 ? 5.875 26.984 6.102 1 95.31 275 GLU A N 1
ATOM 2106 C CA . GLU A 1 275 ? 6.441 26.047 5.133 1 95.31 275 GLU A CA 1
ATOM 2107 C C . GLU A 1 275 ? 6.961 24.797 5.82 1 95.31 275 GLU A C 1
ATOM 2109 O O . GLU A 1 275 ? 7.449 23.875 5.16 1 95.31 275 GLU A O 1
ATOM 2114 N N . GLY A 1 276 ? 7.004 24.703 7.117 1 93.75 276 GLY A N 1
ATOM 2115 C CA . GLY A 1 276 ? 7.629 23.625 7.863 1 93.75 276 GLY A CA 1
ATOM 2116 C C . GLY A 1 276 ? 7.121 22.25 7.461 1 93.75 276 GLY A C 1
ATOM 2117 O O . GLY A 1 276 ? 7.871 21.281 7.48 1 93.75 276 GLY A O 1
ATOM 2118 N N . GLY A 1 277 ? 5.824 21.969 7.246 1 93.81 277 GLY A N 1
ATOM 2119 C CA . GLY A 1 277 ? 5.227 20.703 6.828 1 93.81 277 GLY A CA 1
ATOM 2120 C C . GLY A 1 277 ? 4.949 19.766 7.988 1 93.81 277 GLY A C 1
ATOM 2121 O O . GLY A 1 277 ? 5.371 20.031 9.117 1 93.81 277 GLY A O 1
ATOM 2122 N N . GLU A 1 278 ? 4.211 18.688 7.734 1 96.62 278 GLU A N 1
ATOM 2123 C CA . GLU A 1 278 ? 3.932 17.531 8.57 1 96.62 278 GLU A CA 1
ATOM 2124 C C . GLU A 1 278 ? 3.189 17.938 9.844 1 96.62 278 GLU A C 1
ATOM 2126 O O . GLU A 1 278 ? 3.332 17.281 10.883 1 96.62 278 GLU A O 1
ATOM 2131 N N . ASP A 1 279 ? 2.537 19.078 9.836 1 97.5 279 ASP A N 1
ATOM 2132 C CA . ASP A 1 279 ? 1.688 19.406 10.977 1 97.5 279 ASP A CA 1
ATOM 2133 C C . ASP A 1 279 ? 0.347 18.688 10.898 1 97.5 279 ASP A C 1
ATOM 2135 O O . ASP A 1 279 ? -0.33 18.5 11.906 1 97.5 279 ASP A O 1
ATOM 2139 N N . PHE A 1 280 ? -0.102 18.312 9.711 1 97.19 280 PHE A N 1
ATOM 2140 C CA . PHE A 1 280 ? -1.279 17.5 9.422 1 97.19 280 PHE A CA 1
ATOM 2141 C C . PHE A 1 280 ? -2.533 18.141 10.008 1 97.19 280 PHE A C 1
ATOM 2143 O O . PHE A 1 280 ? -3.416 17.438 10.508 1 97.19 280 PHE A O 1
ATOM 2150 N N . GLU A 1 281 ? -2.574 19.438 10.008 1 97.75 281 GLU A N 1
ATOM 2151 C CA . GLU A 1 281 ? -3.773 20.156 10.406 1 97.75 281 GLU A CA 1
ATOM 2152 C C . GLU A 1 281 ? -4.766 20.266 9.25 1 97.75 281 GLU A C 1
ATOM 2154 O O . GLU A 1 281 ? -4.375 20.25 8.086 1 97.75 281 GLU A O 1
ATOM 2159 N N . LEU A 1 282 ? -5.973 20.328 9.602 1 97.12 282 LEU A N 1
ATOM 2160 C CA . LEU A 1 282 ? -7.031 20.594 8.633 1 97.12 282 LEU A CA 1
ATOM 2161 C C . LEU A 1 282 ? -7.027 22.062 8.219 1 97.12 282 LEU A C 1
ATOM 2163 O O . LEU A 1 282 ? -7.059 22.953 9.062 1 97.12 282 LEU A O 1
ATOM 2167 N N . VAL A 1 283 ? -6.828 22.312 6.949 1 97.69 283 VAL A N 1
ATOM 2168 C CA . VAL A 1 283 ? -6.961 23.641 6.367 1 97.69 283 VAL A CA 1
ATOM 2169 C C . VAL A 1 283 ? -8.227 23.719 5.52 1 97.69 283 VAL A C 1
ATOM 2171 O O . VAL A 1 283 ? -8.336 23.031 4.5 1 97.69 283 VAL A O 1
ATOM 2174 N N . VAL A 1 284 ? -9.164 24.641 5.93 1 97.69 284 VAL A N 1
ATOM 2175 C CA . VAL A 1 284 ? -10.516 24.531 5.383 1 97.69 284 VAL A CA 1
ATOM 2176 C C . VAL A 1 284 ? -10.992 25.891 4.895 1 97.69 284 VAL A C 1
ATOM 2178 O O . VAL A 1 284 ? -10.695 26.922 5.508 1 97.69 284 VAL A O 1
ATOM 2181 N N . SER A 1 285 ? -11.625 25.859 3.801 1 97.62 285 SER A N 1
ATOM 2182 C CA . SER A 1 285 ? -12.438 26.969 3.312 1 97.62 285 SER A CA 1
ATOM 2183 C C . SER A 1 285 ? -13.914 26.766 3.658 1 97.62 285 SER A C 1
ATOM 2185 O O . SER A 1 285 ? -14.539 25.797 3.209 1 97.62 285 SER A O 1
ATOM 2187 N N . LEU A 1 286 ? -14.461 27.656 4.363 1 97.44 286 LEU A N 1
ATOM 2188 C CA . LEU A 1 286 ? -15.82 27.484 4.863 1 97.44 286 LEU A CA 1
ATOM 2189 C C . LEU A 1 286 ? -16.641 28.75 4.66 1 97.44 286 LEU A C 1
ATOM 2191 O O . LEU A 1 286 ? -16.125 29.859 4.844 1 97.44 286 LEU A O 1
ATOM 2195 N N . PRO A 1 287 ? -17.922 28.547 4.395 1 96.88 287 PRO A N 1
ATOM 2196 C CA . PRO A 1 287 ? -18.797 29.734 4.414 1 96.88 287 PRO A CA 1
ATOM 2197 C C . PRO A 1 287 ? -18.859 30.406 5.781 1 96.88 287 PRO A C 1
ATOM 2199 O O . PRO A 1 287 ? -18.625 29.75 6.805 1 96.88 287 PRO A O 1
ATOM 2202 N N . PRO A 1 288 ? -19.203 31.672 5.781 1 96.88 288 PRO A N 1
ATOM 2203 C CA . PRO A 1 288 ? -19.078 32.5 6.992 1 96.88 288 PRO A CA 1
ATOM 2204 C C . PRO A 1 288 ? -19.828 31.891 8.188 1 96.88 288 PRO A C 1
ATOM 2206 O O . PRO A 1 288 ? -19.281 31.812 9.281 1 96.88 288 PRO A O 1
ATOM 2209 N N . ASN A 1 289 ? -21.047 31.391 7.996 1 97.06 289 ASN A N 1
ATOM 2210 C CA . ASN A 1 289 ? -21.828 30.906 9.125 1 97.06 289 ASN A CA 1
ATOM 2211 C C . ASN A 1 289 ? -21.234 29.609 9.695 1 97.06 289 ASN A C 1
ATOM 2213 O O . ASN A 1 289 ? -21.219 29.422 10.914 1 97.06 289 ASN A O 1
ATOM 2217 N N . TRP A 1 290 ? -20.781 28.766 8.82 1 97.44 290 TRP A N 1
ATOM 2218 C CA . TRP A 1 290 ? -20.156 27.531 9.273 1 97.44 290 TRP A CA 1
ATOM 2219 C C . TRP A 1 290 ? -18.797 27.812 9.914 1 97.44 290 TRP A C 1
ATOM 2221 O O . TRP A 1 290 ? -18.438 27.188 10.914 1 97.44 290 TRP A O 1
ATOM 2231 N N . ALA A 1 291 ? -18.094 28.766 9.352 1 97.62 291 ALA A N 1
ATOM 2232 C CA . ALA A 1 291 ? -16.812 29.188 9.914 1 97.62 291 ALA A CA 1
ATOM 2233 C C . ALA A 1 291 ? -16.969 29.672 11.352 1 97.62 291 ALA A C 1
ATOM 2235 O O . ALA A 1 291 ? -16.234 29.234 12.25 1 97.62 291 ALA A O 1
ATOM 2236 N N . LYS A 1 292 ? -17.938 30.516 11.578 1 97.25 292 LYS A N 1
ATOM 2237 C CA . LYS A 1 292 ? -18.188 31.047 12.906 1 97.25 292 LYS A CA 1
ATOM 2238 C C . LYS A 1 292 ? -18.531 29.938 13.891 1 97.25 292 LYS A C 1
ATOM 2240 O O . LYS A 1 292 ? -18.062 29.938 15.031 1 97.25 292 LYS A O 1
ATOM 2245 N N . ALA A 1 293 ? -19.344 29.016 13.422 1 97.75 293 ALA A N 1
ATOM 2246 C CA . ALA A 1 293 ? -19.75 27.891 14.266 1 97.75 293 ALA A CA 1
ATOM 2247 C C . ALA A 1 293 ? -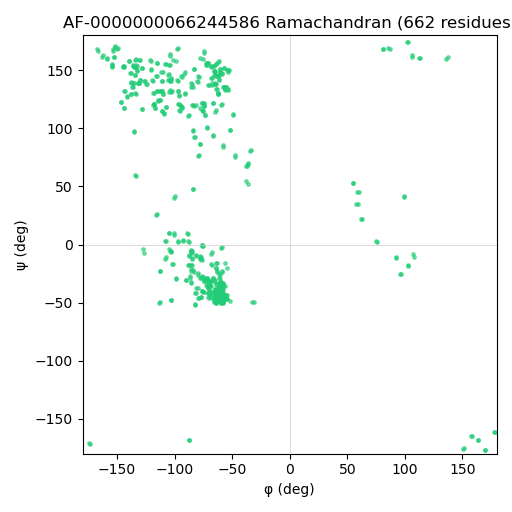18.531 27.047 14.656 1 97.75 293 ALA A C 1
ATOM 2249 O O . ALA A 1 293 ? -18.406 26.625 15.812 1 97.75 293 ALA A O 1
ATOM 2250 N N . TRP A 1 294 ? -17.672 26.781 13.688 1 98.06 294 TRP A N 1
ATOM 2251 C CA . TRP A 1 294 ? -16.516 25.938 13.961 1 98.06 294 TRP A CA 1
ATOM 2252 C C . TRP A 1 294 ? -15.531 26.625 14.898 1 98.06 294 TRP A C 1
ATOM 2254 O O . TRP A 1 294 ? -15.016 26.016 15.836 1 98.06 294 TRP A O 1
ATOM 2264 N N . LEU A 1 295 ? -15.32 27.922 14.688 1 97.94 295 LEU A N 1
ATOM 2265 C CA . LEU A 1 295 ? -14.43 28.703 15.539 1 97.94 295 LEU A CA 1
ATOM 2266 C C . LEU A 1 295 ? -14.922 28.688 16.984 1 97.94 295 LEU A C 1
ATOM 2268 O O . LEU A 1 295 ? -14.109 28.688 17.922 1 97.94 295 LEU A O 1
ATOM 2272 N N . LYS A 1 296 ? -16.156 28.688 17.156 1 97.75 296 LYS A N 1
ATOM 2273 C CA . LYS A 1 296 ? -16.75 28.656 18.5 1 97.75 296 LYS A CA 1
ATOM 2274 C C . LYS A 1 296 ? -16.625 27.281 19.125 1 97.75 296 LYS A C 1
ATOM 2276 O O . LYS A 1 296 ? -16.344 27.156 20.312 1 97.75 296 LYS A O 1
ATOM 2281 N N . ALA A 1 297 ? -16.828 26.266 18.359 1 97.88 297 ALA A N 1
ATOM 2282 C CA . ALA A 1 297 ? -16.891 24.891 18.859 1 97.88 297 ALA A CA 1
ATOM 2283 C C . ALA A 1 297 ? -15.484 24.359 19.172 1 97.88 297 ALA A C 1
ATOM 2285 O O . ALA A 1 297 ? -15.32 23.484 20.016 1 97.88 297 ALA 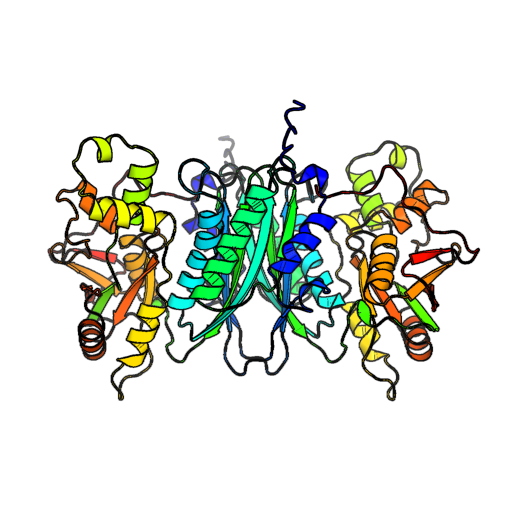A O 1
ATOM 2286 N N . MET A 1 298 ? -14.469 24.859 18.516 1 96.88 298 MET A N 1
ATOM 2287 C CA . MET A 1 298 ? -13.094 24.406 18.672 1 96.88 298 MET A CA 1
ATOM 2288 C C . MET A 1 298 ? -12.133 25.578 18.766 1 96.88 298 MET A C 1
ATOM 2290 O O . MET A 1 298 ? -11.586 26.031 17.766 1 96.88 298 MET A O 1
ATOM 2294 N N . PRO A 1 299 ? -11.773 25.938 19.969 1 92.81 299 PRO A N 1
ATOM 2295 C CA . PRO A 1 299 ? -11.023 27.188 20.188 1 92.81 299 PRO A CA 1
ATOM 2296 C C . PRO A 1 299 ? -9.609 27.125 19.625 1 92.81 299 PRO A C 1
ATOM 2298 O O . PRO A 1 299 ? -8.977 28.172 19.438 1 92.81 299 PRO A O 1
ATOM 2301 N N . CYS A 1 300 ? -9.109 25.969 19.344 1 92.69 300 CYS A N 1
ATOM 2302 C CA . CYS A 1 300 ? -7.766 25.828 18.797 1 92.69 300 CYS A CA 1
ATOM 2303 C C . CYS A 1 300 ? -7.742 26.203 17.312 1 92.69 300 CYS A C 1
ATOM 2305 O O . CYS A 1 300 ? -6.672 26.375 16.734 1 92.69 300 CYS A O 1
ATOM 2307 N N . THR A 1 301 ? -8.922 26.312 16.719 1 96.5 301 THR A N 1
ATOM 2308 C CA . THR A 1 301 ? -8.977 26.719 15.312 1 96.5 301 THR A CA 1
ATOM 2309 C C . THR A 1 301 ? -8.641 28.203 15.164 1 96.5 301 THR A C 1
ATOM 2311 O O . THR A 1 301 ? -8.797 28.969 16.109 1 96.5 301 THR A O 1
ATOM 2314 N N . LYS A 1 302 ? -8.195 28.562 14.008 1 97.62 302 LYS A N 1
ATOM 2315 C CA . LYS A 1 302 ? -7.852 29.953 13.734 1 97.62 302 LYS A CA 1
ATOM 2316 C C . LYS A 1 302 ? -8.258 30.359 12.32 1 97.62 302 LYS A C 1
ATOM 2318 O O . LYS A 1 302 ? -7.949 29.656 11.359 1 97.62 302 LYS A O 1
ATOM 2323 N N . ALA A 1 303 ? -8.992 31.438 12.234 1 98.19 303 ALA A N 1
ATOM 2324 C CA . ALA A 1 303 ? -9.234 32.062 10.938 1 98.19 303 ALA A CA 1
ATOM 2325 C C . ALA A 1 303 ? -8.023 32.844 10.461 1 98.19 303 ALA A C 1
ATOM 2327 O O . ALA A 1 303 ? -7.672 33.875 11.055 1 98.19 303 ALA A O 1
ATOM 2328 N N . ILE A 1 304 ? -7.457 32.406 9.375 1 98.44 304 ILE A N 1
ATOM 2329 C CA . ILE A 1 304 ? -6.18 33 9 1 98.44 304 ILE A CA 1
ATOM 2330 C C . ILE A 1 304 ? -6.371 33.906 7.785 1 98.44 304 ILE A C 1
ATOM 2332 O O . ILE A 1 304 ? -5.457 34.625 7.398 1 98.44 304 ILE A O 1
ATOM 2336 N N . GLY A 1 305 ? -7.535 33.812 7.188 1 98.31 305 GLY A N 1
ATOM 2337 C CA . GLY A 1 305 ? -7.77 34.625 6.008 1 98.31 305 GLY A CA 1
ATOM 2338 C C . GLY A 1 305 ? -9.125 34.375 5.371 1 98.31 305 GLY A C 1
ATOM 2339 O O . GLY A 1 305 ? -10.062 33.938 6.039 1 98.31 305 GLY A O 1
ATOM 2340 N N . ARG A 1 306 ? -9.141 34.844 4.023 1 98.19 306 ARG A N 1
ATOM 2341 C CA . ARG A 1 306 ? -10.367 34.719 3.244 1 98.19 306 ARG A CA 1
ATOM 2342 C C . ARG A 1 306 ? -10.078 34.281 1.816 1 98.19 306 ARG A C 1
ATOM 2344 O O . ARG A 1 306 ? -9 34.562 1.284 1 98.19 306 ARG A O 1
ATOM 2351 N N . MET A 1 307 ? -11.047 33.531 1.322 1 98.19 307 MET A N 1
ATOM 2352 C CA . MET A 1 307 ? -11.008 33.25 -0.109 1 98.19 307 MET A CA 1
ATOM 2353 C C . MET A 1 307 ? -11.672 34.375 -0.904 1 98.19 307 MET A C 1
ATOM 2355 O O . MET A 1 307 ? -12.703 34.906 -0.495 1 98.19 307 MET A O 1
ATOM 2359 N N . LYS A 1 308 ? -11.078 34.75 -2.008 1 97.94 308 LYS A N 1
ATOM 2360 C CA . LYS A 1 308 ? -11.586 35.812 -2.859 1 97.94 308 LYS A CA 1
ATOM 2361 C C . LYS A 1 308 ? -11.578 35.406 -4.328 1 97.94 308 LYS A C 1
ATOM 2363 O O . LYS A 1 308 ? -10.875 34.469 -4.711 1 97.94 308 LYS A O 1
ATOM 2368 N N . GLU A 1 309 ? -12.406 36.125 -5.074 1 97.38 309 GLU A N 1
ATOM 2369 C CA . GLU A 1 309 ? -12.336 35.969 -6.523 1 97.38 309 GLU A CA 1
ATOM 2370 C C . GLU A 1 309 ? -10.984 36.438 -7.062 1 97.38 309 GLU A C 1
ATOM 2372 O O . GLU A 1 309 ? -10.461 37.438 -6.617 1 97.38 309 GLU A O 1
ATOM 2377 N N . GLY A 1 310 ? -10.414 35.719 -7.969 1 95.88 310 GLY A N 1
ATOM 2378 C CA . GLY A 1 310 ? -9.141 36.094 -8.57 1 95.88 310 GLY A CA 1
ATOM 2379 C C . GLY A 1 310 ? -8.32 34.906 -9.023 1 95.88 310 GLY A C 1
ATOM 2380 O O . GLY A 1 310 ? -8.812 33.781 -9.023 1 95.88 310 GLY A O 1
ATOM 2381 N N . PRO A 1 311 ? -7.129 35.219 -9.484 1 95.69 311 PRO A N 1
ATOM 2382 C CA . PRO A 1 311 ? -6.258 34.125 -9.922 1 95.69 311 PRO A CA 1
ATOM 2383 C C . PRO A 1 311 ? -5.879 33.188 -8.773 1 95.69 311 PRO A C 1
ATOM 2385 O O . PRO A 1 311 ? -5.934 33.594 -7.609 1 95.69 311 PRO A O 1
ATOM 2388 N N . ALA A 1 312 ? -5.547 31.984 -9.062 1 95.88 312 ALA A N 1
ATOM 2389 C CA . ALA A 1 312 ? -5.152 30.984 -8.078 1 95.88 312 ALA A CA 1
ATOM 2390 C C . ALA A 1 312 ? -3.828 31.344 -7.418 1 95.88 312 ALA A C 1
ATOM 2392 O O . ALA A 1 312 ? -2.758 30.984 -7.914 1 95.88 312 ALA A O 1
ATOM 2393 N N . LYS A 1 313 ? -3.846 31.969 -6.344 1 96 313 LYS A N 1
ATOM 2394 C CA . LYS A 1 313 ? -2.625 32.312 -5.625 1 96 313 LYS A CA 1
ATOM 2395 C C . LYS A 1 313 ? -2.926 32.688 -4.176 1 96 313 LYS A C 1
ATOM 2397 O O . LYS A 1 313 ? -4.07 33 -3.836 1 96 313 LYS A O 1
ATOM 2402 N N . ALA A 1 314 ? -1.964 32.656 -3.363 1 97.19 314 ALA A N 1
ATOM 2403 C CA . ALA A 1 314 ? -2.021 33.125 -1.973 1 97.19 314 ALA A CA 1
ATOM 2404 C C . ALA A 1 314 ? -1.364 34.469 -1.806 1 97.19 314 ALA A C 1
ATOM 2406 O O . ALA A 1 314 ? -0.248 34.688 -2.281 1 97.19 314 ALA A O 1
ATOM 2407 N N . MET A 1 315 ? -2.061 35.344 -1.155 1 97.06 315 MET A N 1
ATOM 2408 C CA . MET A 1 315 ? -1.56 36.688 -0.95 1 97.06 315 MET A CA 1
ATOM 2409 C C . MET A 1 315 ? -1.728 37.125 0.504 1 97.06 315 MET A C 1
ATOM 2411 O O . MET A 1 315 ? -2.627 36.656 1.196 1 97.06 315 MET A O 1
ATOM 2415 N N . TRP A 1 316 ? -0.838 38.031 0.865 1 96.19 316 TRP A N 1
ATOM 2416 C CA . TRP A 1 316 ? -1.023 38.688 2.158 1 96.19 316 TRP A CA 1
ATOM 2417 C C . TRP A 1 316 ? -2.139 39.719 2.094 1 96.19 316 TRP A C 1
ATOM 2419 O O . TRP A 1 316 ? -2.443 40.25 1.02 1 96.19 316 TRP A O 1
ATOM 2429 N N . SER A 1 317 ? -2.658 40.062 3.254 1 94.56 317 SER A N 1
ATOM 2430 C CA . SER A 1 317 ? -3.74 41.031 3.328 1 94.56 317 SER A CA 1
ATOM 2431 C C . SER A 1 317 ? -3.283 42.406 2.84 1 94.56 317 SER A C 1
ATOM 2433 O O . SER A 1 317 ? -4.105 43.219 2.436 1 94.56 317 SER A O 1
ATOM 2435 N N . ASN A 1 318 ? -2.033 42.625 2.828 1 93.38 318 ASN A N 1
ATOM 2436 C CA . ASN A 1 318 ? -1.522 43.906 2.352 1 93.38 318 ASN A CA 1
ATOM 2437 C C . ASN A 1 318 ? -1.356 43.906 0.834 1 93.38 318 ASN A C 1
ATOM 2439 O O . ASN A 1 318 ? -0.917 44.906 0.258 1 93.38 318 ASN A O 1
ATOM 2443 N N . GLY A 1 319 ? -1.566 42.812 0.194 1 91.12 319 GLY A N 1
ATOM 2444 C CA . GLY A 1 319 ? -1.569 42.75 -1.26 1 91.12 319 GLY A CA 1
ATOM 2445 C C . GLY A 1 319 ? -0.351 42.062 -1.836 1 91.12 319 GLY A C 1
ATOM 2446 O O . GLY A 1 319 ? -0.303 41.781 -3.033 1 91.12 319 GLY A O 1
ATOM 2447 N N . GLU A 1 320 ? 0.586 41.781 -1.014 1 92.31 320 GLU A N 1
ATOM 2448 C CA . GLU A 1 320 ? 1.802 41.125 -1.495 1 92.31 320 GLU A CA 1
ATOM 2449 C C . GLU A 1 320 ? 1.593 39.625 -1.671 1 92.31 320 GLU A C 1
ATOM 2451 O O . GLU A 1 320 ? 0.874 39 -0.891 1 92.31 320 GLU A O 1
ATOM 2456 N N . THR A 1 321 ? 2.252 39.125 -2.678 1 90.88 321 THR A N 1
ATOM 2457 C CA . THR A 1 321 ? 2.234 37.688 -2.865 1 90.88 321 THR A CA 1
ATOM 2458 C C . THR A 1 321 ? 3.057 37 -1.785 1 90.88 321 THR A C 1
ATOM 2460 O O . THR A 1 321 ? 4.141 37.438 -1.427 1 90.88 321 THR A O 1
ATOM 2463 N N . ILE A 1 322 ? 2.525 35.938 -1.277 1 91.88 322 ILE A N 1
ATOM 2464 C CA . ILE A 1 322 ? 3.297 35.156 -0.323 1 91.88 322 ILE A CA 1
ATOM 2465 C C . ILE A 1 322 ? 4.383 34.375 -1.059 1 91.88 322 ILE A C 1
ATOM 2467 O O . ILE A 1 322 ? 4.09 33.594 -1.97 1 91.88 322 ILE A O 1
ATOM 2471 N N . GLN A 1 323 ? 5.625 34.562 -0.738 1 84.44 323 GLN A N 1
ATOM 2472 C CA . GLN A 1 323 ? 6.746 33.906 -1.415 1 84.44 323 GLN A CA 1
ATOM 2473 C C . GLN A 1 323 ? 7.305 32.781 -0.582 1 84.44 323 GLN A C 1
ATOM 2475 O O . GLN A 1 323 ? 7.383 32.875 0.645 1 84.44 323 GLN A O 1
ATOM 2480 N N . LYS A 1 324 ? 7.5 31.609 -1.31 1 82.12 324 LYS A N 1
ATOM 2481 C CA . LYS A 1 324 ? 8.195 30.516 -0.657 1 82.12 324 LYS A CA 1
ATOM 2482 C C . LYS A 1 324 ? 9.641 30.891 -0.342 1 82.12 324 LYS A C 1
ATOM 2484 O O . LYS A 1 324 ? 10.297 31.578 -1.127 1 82.12 324 LYS A O 1
ATOM 2489 N N . ALA A 1 325 ? 10.023 30.484 0.836 1 73.25 325 ALA A N 1
ATOM 2490 C CA . ALA A 1 325 ? 11.414 30.75 1.202 1 73.25 325 ALA A CA 1
ATOM 2491 C C . ALA A 1 325 ? 12.375 30 0.289 1 73.25 325 ALA A C 1
ATOM 2493 O O . ALA A 1 325 ? 12.062 28.906 -0.196 1 73.25 325 ALA A O 1
ATOM 2494 N N . MET A 1 326 ? 13.25 30.516 -0.558 1 54.47 326 MET A N 1
ATOM 2495 C CA . MET A 1 326 ? 14.203 29.938 -1.499 1 54.47 326 MET A CA 1
ATOM 2496 C C . MET A 1 326 ? 14.742 28.609 -0.976 1 54.47 326 MET A C 1
ATOM 2498 O O . MET A 1 326 ? 15 27.688 -1.754 1 54.47 326 MET A O 1
ATOM 2502 N N . ASP A 1 327 ? 15.234 28.391 0.222 1 48.38 327 ASP A N 1
ATOM 2503 C CA . ASP A 1 327 ? 16.047 27.25 0.649 1 48.38 327 ASP A CA 1
ATOM 2504 C C . ASP A 1 327 ? 15.172 26.078 1.06 1 48.38 327 ASP A C 1
ATOM 2506 O O . ASP A 1 327 ? 15.672 24.969 1.283 1 48.38 327 ASP A O 1
ATOM 2510 N N . THR A 1 328 ? 13.984 26.172 1.4 1 46.22 328 THR A N 1
ATOM 2511 C CA . THR A 1 328 ? 13.5 25.25 2.426 1 46.22 328 THR A CA 1
ATOM 2512 C C . THR A 1 328 ? 12.641 24.156 1.81 1 46.22 328 THR A C 1
ATOM 2514 O O . THR A 1 328 ? 11.992 23.391 2.527 1 46.22 328 THR A O 1
ATOM 2517 N N . LYS A 1 329 ? 12.336 24.109 0.588 1 44.88 329 LYS A N 1
ATOM 2518 C CA . LYS A 1 329 ? 11.25 23.172 0.307 1 44.88 329 LYS A CA 1
ATOM 2519 C C . LYS A 1 329 ? 11.719 21.734 0.447 1 44.88 329 LYS A C 1
ATOM 2521 O O . LYS A 1 329 ? 12.734 21.344 -0.131 1 44.88 329 LYS A O 1
ATOM 2526 N N . PHE A 1 330 ? 11.445 21.031 1.533 1 42.81 330 PHE A N 1
ATOM 2527 C CA . PHE A 1 330 ? 11.633 19.594 1.627 1 42.81 330 PHE A CA 1
ATOM 2528 C C . PHE A 1 330 ? 11.047 18.891 0.409 1 42.81 330 PHE A C 1
ATOM 2530 O O . PHE A 1 330 ? 9.836 18.938 0.179 1 42.81 330 PHE A O 1
ATOM 2537 N N . GLU A 1 331 ? 11.82 18.969 -0.764 1 49.28 331 GLU A N 1
ATOM 2538 C CA . GLU A 1 331 ? 11.328 18.203 -1.909 1 49.28 331 GLU A CA 1
ATOM 2539 C C . GLU A 1 331 ? 11.766 16.75 -1.834 1 49.28 331 GLU A C 1
ATOM 2541 O O . GLU A 1 331 ? 12.922 16.453 -1.544 1 49.28 331 GLU A O 1
ATOM 2546 N N . HIS A 1 332 ? 10.766 15.797 -1.777 1 50.88 332 HIS A N 1
ATOM 2547 C CA . HIS A 1 332 ? 11.016 14.367 -1.682 1 50.88 332 HIS A CA 1
ATOM 2548 C C . HIS A 1 332 ? 11.93 13.891 -2.811 1 50.88 332 HIS A C 1
ATOM 2550 O O . HIS A 1 332 ? 12.445 12.773 -2.768 1 50.88 332 HIS A O 1
ATOM 2556 N N . PHE A 1 333 ? 12.008 14.664 -3.865 1 50.81 333 PHE A N 1
ATOM 2557 C CA . PHE A 1 333 ? 12.961 14.297 -4.898 1 50.81 333 PHE A CA 1
ATOM 2558 C C . PHE A 1 333 ? 13.992 15.398 -5.102 1 50.81 333 PHE A C 1
ATOM 2560 O O . PHE A 1 333 ? 13.711 16.578 -4.863 1 50.81 333 PHE A O 1
ATOM 2567 N N . MET B 1 1 ? 26.453 20.25 -36.75 1 27.27 1 MET B N 1
ATOM 2568 C CA . MET B 1 1 ? 25.281 19.406 -36.531 1 27.27 1 MET B CA 1
ATOM 2569 C C . MET B 1 1 ? 25.094 19.125 -35.031 1 27.27 1 MET B C 1
ATOM 2571 O O . MET B 1 1 ? 25.938 18.469 -34.406 1 27.27 1 MET B O 1
ATOM 2575 N N . LEU B 1 2 ? 24.547 20.016 -34.156 1 27.45 2 LEU B N 1
ATOM 2576 C CA . LEU B 1 2 ? 24.5 20.016 -32.688 1 27.45 2 LEU B CA 1
ATOM 2577 C C . LEU B 1 2 ? 23.812 18.766 -32.156 1 27.45 2 LEU B C 1
ATOM 2579 O O . LEU B 1 2 ? 22.688 18.469 -32.562 1 27.45 2 LEU B O 1
ATOM 2583 N N . LYS B 1 3 ? 24.578 17.672 -32 1 33 3 LYS B N 1
ATOM 2584 C CA . LYS B 1 3 ? 24.062 16.469 -31.375 1 33 3 LYS B CA 1
ATOM 2585 C C . LYS B 1 3 ? 23.062 16.812 -30.266 1 33 3 LYS B C 1
ATOM 2587 O O . LYS B 1 3 ? 23.422 17.516 -29.312 1 33 3 LYS B O 1
ATOM 2592 N N . GLU B 1 4 ? 21.844 17.109 -30.516 1 37.69 4 GLU B N 1
ATOM 2593 C CA . GLU B 1 4 ? 20.75 17.344 -29.562 1 37.69 4 GLU B CA 1
ATOM 2594 C C . GLU B 1 4 ? 20.844 16.422 -28.359 1 37.69 4 GLU B C 1
ATOM 2596 O O . GLU B 1 4 ? 20.75 15.195 -28.5 1 37.69 4 GLU B O 1
ATOM 2601 N N . GLU B 1 5 ? 21.797 16.5 -27.484 1 41.12 5 GLU B N 1
ATOM 2602 C CA . GLU B 1 5 ? 22.047 15.727 -26.281 1 41.12 5 GLU B CA 1
ATOM 2603 C C . GLU B 1 5 ? 20.734 15.359 -25.578 1 41.12 5 GLU B C 1
ATOM 2605 O O . GLU B 1 5 ? 20 16.234 -25.141 1 41.12 5 GLU B O 1
ATOM 2610 N N . ASN B 1 6 ? 19.844 14.508 -26 1 45.91 6 ASN B N 1
ATOM 2611 C CA . ASN B 1 6 ? 18.609 13.945 -25.5 1 45.91 6 ASN B CA 1
ATOM 2612 C C . ASN B 1 6 ? 18.672 13.711 -24 1 45.91 6 ASN B C 1
ATOM 2614 O O . ASN B 1 6 ? 19.141 12.664 -23.547 1 45.91 6 ASN B O 1
ATOM 2618 N N . THR B 1 7 ? 19 14.594 -23.188 1 59.25 7 THR B N 1
ATOM 2619 C CA . THR B 1 7 ? 19.234 14.523 -21.75 1 59.25 7 THR B CA 1
ATOM 2620 C C . THR B 1 7 ? 18.062 13.859 -21.031 1 59.25 7 THR B C 1
ATOM 2622 O O . THR B 1 7 ? 16.922 14.312 -21.141 1 59.25 7 THR B O 1
ATOM 2625 N N . GLN B 1 8 ? 18.172 12.539 -20.703 1 76.38 8 GLN B N 1
ATOM 2626 C CA . GLN B 1 8 ? 17.172 11.734 -20 1 76.38 8 GLN B CA 1
ATOM 2627 C C . GLN B 1 8 ? 16.688 12.445 -18.734 1 76.38 8 GLN B C 1
ATOM 2629 O O . GLN B 1 8 ? 17.5 12.898 -17.922 1 76.38 8 GLN B O 1
ATOM 2634 N N . GLU B 1 9 ? 15.406 12.898 -18.719 1 87 9 GLU B N 1
ATOM 2635 C CA . GLU B 1 9 ? 14.812 13.523 -17.547 1 87 9 GLU B CA 1
ATOM 2636 C C . GLU B 1 9 ? 14.844 12.578 -16.344 1 87 9 GLU B C 1
ATOM 2638 O O . GLU B 1 9 ? 14.461 11.414 -16.453 1 87 9 GLU B O 1
ATOM 2643 N N . ILE B 1 10 ? 15.484 13.055 -15.383 1 85 10 ILE B N 1
ATOM 2644 C CA . ILE B 1 10 ? 15.539 12.242 -14.164 1 85 10 ILE B CA 1
ATOM 2645 C C . ILE B 1 10 ? 14.594 12.82 -13.117 1 85 10 ILE B C 1
ATOM 2647 O O . ILE B 1 10 ? 14.164 13.969 -13.219 1 85 10 ILE B O 1
ATOM 2651 N N . LEU B 1 11 ? 14.234 12.07 -12.109 1 82.88 11 LEU B N 1
ATOM 2652 C CA . LEU B 1 11 ? 13.227 12.406 -11.117 1 82.88 11 LEU B CA 1
ATOM 2653 C C . LEU B 1 11 ? 13.648 13.609 -10.289 1 82.88 11 LEU B C 1
ATOM 2655 O O . LEU B 1 11 ? 12.82 14.438 -9.906 1 82.88 11 LEU B O 1
ATOM 2659 N N . HIS B 1 12 ? 14.914 13.75 -10.117 1 82.75 12 HIS B N 1
ATOM 2660 C CA . HIS B 1 12 ? 15.453 14.875 -9.367 1 82.75 12 HIS B CA 1
ATOM 2661 C C . HIS B 1 12 ? 15.039 16.203 -9.992 1 82.75 12 HIS B C 1
ATOM 2663 O O . HIS B 1 12 ? 14.656 17.141 -9.281 1 82.75 12 HIS B O 1
ATOM 2669 N N . ASP B 1 13 ? 15.055 16.156 -11.289 1 82.88 13 ASP B N 1
ATOM 2670 C CA . ASP B 1 13 ? 14.789 17.391 -12.023 1 82.88 13 ASP B CA 1
ATOM 2671 C C . ASP B 1 13 ? 13.297 17.703 -12.047 1 82.88 13 ASP B C 1
ATOM 2673 O O . ASP B 1 13 ? 12.898 18.875 -12.102 1 82.88 13 ASP B O 1
ATOM 2677 N N . LEU B 1 14 ? 12.555 16.734 -11.992 1 81.62 14 LEU B N 1
ATOM 2678 C CA . LEU B 1 14 ? 11.109 16.906 -12.117 1 81.62 14 LEU B CA 1
ATOM 2679 C C . LEU B 1 14 ? 10.492 17.328 -10.781 1 81.62 14 LEU B C 1
ATOM 2681 O O . LEU B 1 14 ? 9.68 18.25 -10.727 1 81.62 14 LEU B O 1
ATOM 2685 N N . GLY B 1 15 ? 10.93 16.719 -9.68 1 79.75 15 GLY B N 1
ATOM 2686 C CA . GLY B 1 15 ? 10.32 16.922 -8.375 1 79.75 15 GLY B CA 1
ATOM 2687 C C . GLY B 1 15 ? 9.07 16.094 -8.164 1 79.75 15 GLY B C 1
ATOM 2688 O O . GLY B 1 15 ? 8.477 15.594 -9.125 1 79.75 15 GLY B O 1
ATOM 2689 N N . GLU B 1 16 ? 8.609 16.031 -6.969 1 78.62 16 GLU B N 1
ATOM 2690 C CA . GLU B 1 16 ? 7.496 15.164 -6.598 1 78.62 16 GLU B CA 1
ATOM 2691 C C . GLU B 1 16 ? 6.188 15.641 -7.215 1 78.62 16 GLU B C 1
ATOM 2693 O O . GLU B 1 16 ? 5.422 14.844 -7.758 1 78.62 16 GLU B O 1
ATOM 2698 N N . GLN B 1 17 ? 5.961 16.938 -7.168 1 74.5 17 GLN B N 1
ATOM 2699 C CA . GLN B 1 17 ? 4.703 17.484 -7.668 1 74.5 17 GLN B CA 1
ATOM 2700 C C . GLN B 1 17 ? 4.562 17.25 -9.172 1 74.5 17 GLN B C 1
ATOM 2702 O O . GLN B 1 17 ? 3.494 16.859 -9.641 1 74.5 17 GLN B O 1
ATOM 2707 N N . GLU B 1 18 ? 5.641 17.469 -9.844 1 80.38 18 GLU B N 1
ATOM 2708 C CA . GLU B 1 18 ? 5.598 17.266 -11.289 1 80.38 18 GLU B CA 1
ATOM 2709 C C . GLU B 1 18 ? 5.457 15.789 -11.648 1 80.38 18 GLU B C 1
ATOM 2711 O O . GLU B 1 18 ? 4.758 15.438 -12.594 1 80.38 18 GLU B O 1
ATOM 2716 N N . ILE B 1 19 ? 6.078 14.961 -10.859 1 83.62 19 ILE B N 1
ATOM 2717 C CA . ILE B 1 19 ? 5.957 13.523 -11.062 1 83.62 19 ILE B CA 1
ATOM 2718 C C . ILE B 1 19 ? 4.5 13.094 -10.906 1 83.62 19 ILE B C 1
ATOM 2720 O O . ILE B 1 19 ? 3.953 12.398 -11.766 1 83.62 19 ILE B O 1
ATOM 2724 N N . LEU B 1 20 ? 3.885 13.547 -9.883 1 77.5 20 LEU B N 1
ATOM 2725 C CA . LEU B 1 20 ? 2.492 13.203 -9.625 1 77.5 20 LEU B CA 1
ATOM 2726 C C . LEU B 1 20 ? 1.582 13.758 -10.719 1 77.5 20 LEU B C 1
ATOM 2728 O O . LEU B 1 20 ? 0.641 13.086 -11.148 1 77.5 20 LEU B O 1
ATOM 2732 N N . ASN B 1 21 ? 1.859 14.938 -11.188 1 79.81 21 ASN B N 1
ATOM 2733 C CA . ASN B 1 21 ? 1.094 15.539 -12.281 1 79.81 21 ASN B CA 1
ATOM 2734 C C . ASN B 1 21 ? 1.17 14.695 -13.547 1 79.81 21 ASN B C 1
ATOM 2736 O O . ASN B 1 21 ? 0.157 14.484 -14.219 1 79.81 21 ASN B O 1
ATOM 2740 N N . ARG B 1 22 ? 2.32 14.219 -13.82 1 84.38 22 ARG B N 1
ATOM 2741 C CA . ARG B 1 22 ? 2.508 13.406 -15.023 1 84.38 22 ARG B CA 1
ATOM 2742 C C . ARG B 1 22 ? 1.8 12.062 -14.891 1 84.38 22 ARG B C 1
ATOM 2744 O O . ARG B 1 22 ? 1.331 11.5 -15.883 1 84.38 22 ARG B O 1
ATOM 2751 N N . LEU B 1 23 ? 1.753 11.602 -13.727 1 83 23 LEU B N 1
ATOM 2752 C CA . LEU B 1 23 ? 1.175 10.281 -13.508 1 83 23 LEU B CA 1
ATOM 2753 C C . LEU B 1 23 ? -0.348 10.336 -13.539 1 83 23 LEU B C 1
ATOM 2755 O O . LEU B 1 23 ? -1.013 9.305 -13.641 1 83 23 LEU B O 1
ATOM 2759 N N . ARG B 1 24 ? -0.91 11.562 -13.547 1 78.5 24 ARG B N 1
ATOM 2760 C CA . ARG B 1 24 ? -2.355 11.758 -13.609 1 78.5 24 ARG B CA 1
ATOM 2761 C C . ARG B 1 24 ? -2.938 11.164 -14.883 1 78.5 24 ARG B C 1
ATOM 2763 O O . ARG B 1 24 ? -4.098 10.742 -14.914 1 78.5 24 ARG B O 1
ATOM 2770 N N . LYS B 1 25 ? -2.156 11.148 -15.883 1 79.81 25 LYS B N 1
ATOM 2771 C CA . LYS B 1 25 ? -2.643 10.656 -17.172 1 79.81 25 LYS B CA 1
ATOM 2772 C C . LYS B 1 25 ? -3.021 9.18 -17.078 1 79.81 25 LYS B C 1
ATOM 2774 O O . LYS B 1 25 ? -3.76 8.672 -17.922 1 79.81 25 LYS B O 1
ATOM 2779 N N . TYR B 1 26 ? -2.465 8.523 -16.141 1 82.25 26 TYR B N 1
ATOM 2780 C CA . TYR B 1 26 ? -2.758 7.102 -15.984 1 82.25 26 TYR B CA 1
ATOM 2781 C C . TYR B 1 26 ? -3.988 6.891 -15.109 1 82.25 26 TYR B C 1
ATOM 2783 O O . TYR B 1 26 ? -4.453 5.762 -14.945 1 82.25 26 TYR B O 1
ATOM 2791 N N . MET B 1 27 ? -4.516 7.902 -14.453 1 74.88 27 MET B N 1
ATOM 2792 C CA . MET B 1 27 ? -5.652 7.82 -13.547 1 74.88 27 MET B CA 1
ATOM 2793 C C . MET B 1 27 ? -6.918 8.359 -14.203 1 74.88 27 MET B C 1
ATOM 2795 O O . MET B 1 27 ? -6.844 9.094 -15.195 1 74.88 27 MET B O 1
ATOM 2799 N N . ASP B 1 28 ? -8.102 7.855 -13.703 1 69.56 28 ASP B N 1
ATOM 2800 C CA . ASP B 1 28 ? -9.352 8.398 -14.211 1 69.56 28 ASP B CA 1
ATOM 2801 C C . ASP B 1 28 ? -9.547 9.844 -13.758 1 69.56 28 ASP B C 1
ATOM 2803 O O . ASP B 1 28 ? -9.023 10.258 -12.727 1 69.56 28 ASP B O 1
ATOM 2807 N N . TYR B 1 29 ? -10.297 10.57 -14.539 1 56.03 29 TYR B N 1
ATOM 2808 C CA . TYR B 1 29 ? -10.562 11.977 -14.266 1 56.03 29 TYR B CA 1
ATOM 2809 C C . TYR B 1 29 ? -11.164 12.156 -12.875 1 56.03 29 TYR B C 1
ATOM 2811 O O . TYR B 1 29 ? -12.039 11.391 -12.469 1 56.03 29 TYR B O 1
ATOM 2819 N N . GLY B 1 30 ? -10.695 13.133 -12 1 52.5 30 GLY B N 1
ATOM 2820 C CA . GLY B 1 30 ? -11.25 13.477 -10.703 1 52.5 30 GLY B CA 1
ATOM 2821 C C . GLY B 1 30 ? -10.555 12.781 -9.555 1 52.5 30 GLY B C 1
ATOM 2822 O O . GLY B 1 30 ? -10.672 13.203 -8.398 1 52.5 30 GLY B O 1
ATOM 2823 N N . GLN B 1 31 ? -9.938 11.617 -9.82 1 50.62 31 GLN B N 1
ATOM 2824 C CA . GLN B 1 31 ? -9.359 10.828 -8.734 1 50.62 31 GLN B CA 1
ATOM 2825 C C . GLN B 1 31 ? -8.117 11.508 -8.164 1 50.62 31 GLN B C 1
ATOM 2827 O O . GLN B 1 31 ? -7.863 11.438 -6.957 1 50.62 31 GLN B O 1
ATOM 2832 N N . ILE B 1 32 ? -7.32 12.273 -8.969 1 52.06 32 ILE B N 1
ATOM 2833 C CA . ILE B 1 32 ? -6.016 12.75 -8.523 1 52.06 32 ILE B CA 1
ATOM 2834 C C . ILE B 1 32 ? -6.18 14.055 -7.75 1 52.06 32 ILE B C 1
ATOM 2836 O O . ILE B 1 32 ? -5.324 14.406 -6.938 1 52.06 32 ILE B O 1
ATOM 2840 N N . ASP B 1 33 ? -7.289 14.719 -7.883 1 56.59 33 ASP B N 1
ATOM 2841 C CA . ASP B 1 33 ? -7.332 16.031 -7.262 1 56.59 33 ASP B CA 1
ATOM 2842 C C . ASP B 1 33 ? -7.488 15.93 -5.75 1 56.59 33 ASP B C 1
ATOM 2844 O O . ASP B 1 33 ? -7.449 16.938 -5.043 1 56.59 33 ASP B O 1
ATOM 2848 N N . ASP B 1 34 ? -7.574 14.602 -5.375 1 61.88 34 ASP B N 1
ATOM 2849 C CA . ASP B 1 34 ? -7.715 14.391 -3.939 1 61.88 34 ASP B CA 1
ATOM 2850 C C . ASP B 1 34 ? -6.645 13.43 -3.42 1 61.88 34 ASP B C 1
ATOM 2852 O O . ASP B 1 34 ? -6.062 12.664 -4.191 1 61.88 34 ASP B O 1
ATOM 2856 N N . ASP B 1 35 ? -6.113 13.656 -2.322 1 69.56 35 ASP B N 1
ATOM 2857 C CA . ASP B 1 35 ? -5.133 12.805 -1.651 1 69.56 35 ASP B CA 1
ATOM 2858 C C . ASP B 1 35 ? -5.699 11.406 -1.4 1 69.56 35 ASP B C 1
ATOM 2860 O O . ASP B 1 35 ? -5 10.531 -0.879 1 69.56 35 ASP B O 1
ATOM 2864 N N . THR B 1 36 ? -6.996 11.273 -1.804 1 77.94 36 THR B N 1
ATOM 2865 C CA . THR B 1 36 ? -7.684 9.992 -1.658 1 77.94 36 THR B CA 1
ATOM 2866 C C . THR B 1 36 ? -8.484 9.664 -2.914 1 77.94 36 THR B C 1
ATOM 2868 O O . THR B 1 36 ? -8.766 10.547 -3.729 1 77.94 36 THR B O 1
ATOM 2871 N N . ALA B 1 37 ? -8.711 8.406 -3.162 1 77.69 37 ALA B N 1
ATOM 2872 C CA . ALA B 1 37 ? -9.617 7.977 -4.219 1 77.69 37 ALA B CA 1
ATOM 2873 C C . ALA B 1 37 ? -10.945 7.504 -3.639 1 77.69 37 ALA B C 1
ATOM 2875 O O . ALA B 1 37 ? -10.984 6.883 -2.572 1 77.69 37 ALA B O 1
ATOM 2876 N N . LEU B 1 38 ? -11.961 7.852 -4.328 1 76.69 38 LEU B N 1
ATOM 2877 C CA . LEU B 1 38 ? -13.305 7.422 -3.961 1 76.69 38 LEU B CA 1
ATOM 2878 C C . LEU B 1 38 ? -13.664 6.109 -4.652 1 76.69 38 LEU B C 1
ATOM 2880 O O . LEU B 1 38 ? -13.422 5.945 -5.848 1 76.69 38 LEU B O 1
ATOM 2884 N N . ILE B 1 39 ? -14.148 5.184 -3.846 1 74.5 39 ILE B N 1
ATOM 2885 C CA . ILE B 1 39 ? -14.664 3.914 -4.355 1 74.5 39 ILE B CA 1
ATOM 2886 C C . ILE B 1 39 ? -16.156 3.818 -4.09 1 74.5 39 ILE B C 1
ATOM 2888 O O . ILE B 1 39 ? -16.609 3.971 -2.949 1 74.5 39 ILE B O 1
ATOM 2892 N N . LYS B 1 40 ? -16.922 3.605 -5.098 1 73.19 40 LYS B N 1
ATOM 2893 C CA . LYS B 1 40 ? -18.375 3.516 -4.969 1 73.19 40 LYS B CA 1
ATOM 2894 C C . LYS B 1 40 ? -18.781 2.375 -4.039 1 73.19 40 LYS B C 1
ATOM 2896 O O . LYS B 1 40 ? -18.016 1.42 -3.855 1 73.19 40 LYS B O 1
ATOM 2901 N N . SER B 1 41 ? -19.859 2.658 -3.498 1 66.44 41 SER B N 1
ATOM 2902 C CA . SER B 1 41 ? -20.406 1.65 -2.596 1 66.44 41 SER B CA 1
ATOM 2903 C C . SER B 1 41 ? -20.719 0.355 -3.338 1 66.44 41 SER B C 1
ATOM 2905 O O . SER B 1 41 ? -21.188 0.384 -4.48 1 66.44 41 SER B O 1
ATOM 2907 N N . TYR B 1 42 ? -20.188 -0.65 -2.689 1 66.38 42 TYR B N 1
ATOM 2908 C CA . TYR B 1 42 ? -20.578 -1.957 -3.207 1 66.38 42 TYR B CA 1
ATOM 2909 C C . TYR B 1 42 ? -21.391 -2.734 -2.178 1 66.38 42 TYR B C 1
ATOM 2911 O O . TYR B 1 42 ? -21.125 -2.645 -0.976 1 66.38 42 TYR B O 1
ATOM 2919 N N . LYS B 1 43 ? -22.438 -3.256 -2.621 1 71.19 43 LYS B N 1
ATOM 2920 C CA . LYS B 1 43 ? -23.219 -4.137 -1.759 1 71.19 43 LYS B CA 1
ATOM 2921 C C . LYS B 1 43 ? -22.469 -5.434 -1.469 1 71.19 43 LYS B C 1
ATOM 2923 O O . LYS B 1 43 ? -22.781 -6.137 -0.508 1 71.19 43 LYS B O 1
ATOM 2928 N N . LYS B 1 44 ? -21.406 -5.609 -2.119 1 80.31 44 LYS B N 1
ATOM 2929 C CA . LYS B 1 44 ? -20.656 -6.855 -1.985 1 80.31 44 LYS B CA 1
ATOM 2930 C C . LYS B 1 44 ? -19.484 -6.688 -1.026 1 80.31 44 LYS B C 1
ATOM 2932 O O . LYS B 1 44 ? -19.031 -5.566 -0.781 1 80.31 44 LYS B O 1
ATOM 2937 N N . GLU B 1 45 ? -19.062 -7.828 -0.512 1 87.81 45 GLU B N 1
ATOM 2938 C CA . GLU B 1 45 ? -17.844 -7.828 0.295 1 87.81 45 GLU B CA 1
ATOM 2939 C C . GLU B 1 45 ? -16.625 -7.461 -0.546 1 87.81 45 GLU B C 1
ATOM 2941 O O . GLU B 1 45 ? -16.594 -7.723 -1.751 1 87.81 45 GLU B O 1
ATOM 2946 N N . LEU B 1 46 ? -15.766 -6.812 0.078 1 90.75 46 LEU B N 1
ATOM 2947 C CA . LEU B 1 46 ? -14.539 -6.414 -0.604 1 90.75 46 LEU B CA 1
ATOM 2948 C C . LEU B 1 46 ? -13.367 -7.273 -0.15 1 90.75 46 LEU B C 1
ATOM 2950 O O . LEU B 1 46 ? -13.336 -7.738 0.992 1 90.75 46 LEU B O 1
ATOM 2954 N N . ILE B 1 47 ? -12.477 -7.527 -1.012 1 91.5 47 ILE B N 1
ATOM 2955 C CA . ILE B 1 47 ? -11.203 -8.164 -0.685 1 91.5 47 ILE B CA 1
ATOM 2956 C C . ILE B 1 47 ? -10.055 -7.23 -1.052 1 91.5 47 ILE B C 1
ATOM 2958 O O . ILE B 1 47 ? -10.133 -6.5 -2.041 1 91.5 47 ILE B O 1
ATOM 2962 N N . ILE B 1 48 ? -9.047 -7.219 -0.206 1 93.31 48 ILE B N 1
ATOM 2963 C CA . ILE B 1 48 ? -7.914 -6.316 -0.363 1 93.31 48 ILE B CA 1
ATOM 2964 C C . ILE B 1 48 ? -6.613 -7.074 -0.113 1 93.31 48 ILE B C 1
ATOM 2966 O O . ILE B 1 48 ? -6.559 -7.957 0.747 1 93.31 48 ILE B O 1
ATOM 2970 N N . ASN B 1 49 ? -5.605 -6.844 -0.877 1 93.06 49 ASN B N 1
ATOM 2971 C CA . ASN B 1 49 ? -4.273 -7.387 -0.639 1 93.06 49 ASN B CA 1
ATOM 2972 C C . ASN B 1 49 ? -3.189 -6.348 -0.928 1 93.06 49 ASN B C 1
ATOM 2974 O O . ASN B 1 49 ? -3.443 -5.355 -1.609 1 93.06 49 ASN B O 1
ATOM 2978 N N . THR B 1 50 ? -2 -6.527 -0.353 1 95.56 50 THR B N 1
ATOM 2979 C CA . THR B 1 50 ? -0.83 -5.695 -0.605 1 95.56 50 THR B CA 1
ATOM 2980 C C . THR B 1 50 ? 0.413 -6.555 -0.813 1 95.56 50 THR B C 1
ATOM 2982 O O . THR B 1 50 ? 0.669 -7.48 -0.042 1 95.56 50 THR B O 1
ATOM 2985 N N . ASP B 1 51 ? 1.118 -6.281 -1.872 1 94.81 51 ASP B N 1
ATOM 2986 C CA . ASP B 1 51 ? 2.391 -6.941 -2.152 1 94.81 51 ASP B CA 1
ATOM 2987 C C . ASP B 1 51 ? 3.445 -5.93 -2.594 1 94.81 51 ASP B C 1
ATOM 2989 O O . ASP B 1 51 ? 3.117 -4.91 -3.205 1 94.81 51 ASP B O 1
ATOM 2993 N N . MET B 1 52 ? 4.652 -6.309 -2.34 1 96.06 52 MET B N 1
ATOM 2994 C CA . MET B 1 52 ? 5.773 -5.438 -2.686 1 96.06 52 MET B CA 1
ATOM 2995 C C . MET B 1 52 ? 6.656 -6.082 -3.748 1 96.06 52 MET B C 1
ATOM 2997 O O . MET B 1 52 ? 6.836 -7.301 -3.756 1 96.06 52 MET B O 1
ATOM 3001 N N . LEU B 1 53 ? 7.199 -5.301 -4.625 1 97.69 53 LEU B N 1
ATOM 3002 C CA . LEU B 1 53 ? 8.289 -5.652 -5.527 1 97.69 53 LEU B CA 1
ATOM 3003 C C . LEU B 1 53 ? 9.516 -4.785 -5.262 1 97.69 53 LEU B C 1
ATOM 3005 O O . LEU B 1 53 ? 9.453 -3.559 -5.379 1 97.69 53 LEU B O 1
ATOM 3009 N N . VAL B 1 54 ? 10.586 -5.387 -4.945 1 97.81 54 VAL B N 1
ATOM 3010 C CA . VAL B 1 54 ? 11.812 -4.684 -4.574 1 97.81 54 VAL B CA 1
ATOM 3011 C C . VAL B 1 54 ? 12.922 -5.023 -5.559 1 97.81 54 VAL B C 1
ATOM 3013 O O . VAL B 1 54 ? 13.148 -6.191 -5.875 1 97.81 54 VAL B O 1
ATOM 3016 N N . GLU B 1 55 ? 13.594 -3.99 -6.07 1 97.94 55 GLU B N 1
ATOM 3017 C CA . GLU B 1 55 ? 14.719 -4.152 -6.98 1 97.94 55 GLU B CA 1
ATOM 3018 C C . GLU B 1 55 ? 15.781 -5.082 -6.391 1 97.94 55 GLU B C 1
ATOM 3020 O O . GLU B 1 55 ? 16.125 -4.969 -5.211 1 97.94 55 GLU B O 1
ATOM 3025 N N . ASP B 1 56 ? 16.25 -6.016 -7.191 1 95.94 56 ASP B N 1
ATOM 3026 C CA . ASP B 1 56 ? 17.297 -6.992 -6.879 1 95.94 56 ASP B CA 1
ATOM 3027 C C . ASP B 1 56 ? 16.75 -8.102 -5.98 1 95.94 56 ASP B C 1
ATOM 3029 O O . ASP B 1 56 ? 17.5 -8.938 -5.488 1 95.94 56 ASP B O 1
ATOM 3033 N N . VAL B 1 57 ? 15.5 -8.094 -5.656 1 93.88 57 VAL B N 1
ATOM 3034 C CA . VAL B 1 57 ? 14.805 -9.18 -4.973 1 93.88 57 VAL B CA 1
ATOM 3035 C C . VAL B 1 57 ? 13.773 -9.812 -5.914 1 93.88 57 VAL B C 1
ATOM 3037 O O . VAL B 1 57 ? 13.781 -11.023 -6.125 1 93.88 57 VAL B O 1
ATOM 3040 N N . HIS B 1 58 ? 12.953 -8.992 -6.535 1 95.69 58 HIS B N 1
ATOM 3041 C CA . HIS B 1 58 ? 11.844 -9.469 -7.352 1 95.69 58 HIS B CA 1
ATOM 3042 C C . HIS B 1 58 ? 12.062 -9.148 -8.828 1 95.69 58 HIS B C 1
ATOM 3044 O O . HIS B 1 58 ? 11.406 -9.719 -9.695 1 95.69 58 HIS B O 1
ATOM 3050 N N . PHE B 1 59 ? 12.859 -8.18 -9.109 1 96.75 59 PHE B N 1
ATOM 3051 C CA . PHE B 1 59 ? 13.211 -7.789 -10.477 1 96.75 59 PHE B CA 1
ATOM 3052 C C . PHE B 1 59 ? 14.586 -7.137 -10.516 1 96.75 59 PHE B C 1
ATOM 3054 O O . PHE B 1 59 ? 15.102 -6.707 -9.484 1 96.75 59 PHE B O 1
ATOM 3061 N N . SER B 1 60 ? 15.156 -7.094 -11.695 1 96.44 60 SER B N 1
ATOM 3062 C CA . SER B 1 60 ? 16.406 -6.402 -11.977 1 96.44 60 SER B CA 1
ATOM 3063 C C . SER B 1 60 ? 16.438 -5.887 -13.414 1 96.44 60 SER B C 1
ATOM 3065 O O . SER B 1 60 ? 15.602 -6.254 -14.227 1 96.44 60 SER B O 1
ATOM 3067 N N . GLU B 1 61 ? 17.453 -5.039 -13.672 1 94.5 61 GLU B N 1
ATOM 3068 C CA . GLU B 1 61 ? 17.609 -4.492 -15.016 1 94.5 61 GLU B CA 1
ATOM 3069 C C . GLU B 1 61 ? 17.844 -5.598 -16.047 1 94.5 61 GLU B C 1
ATOM 3071 O O . GLU B 1 61 ? 17.469 -5.465 -17.203 1 94.5 61 GLU B O 1
ATOM 3076 N N . ILE B 1 62 ? 18.344 -6.641 -15.594 1 95.69 62 ILE B N 1
ATOM 3077 C CA . ILE B 1 62 ? 18.719 -7.746 -16.469 1 95.69 62 ILE B CA 1
ATOM 3078 C C . ILE B 1 62 ? 17.469 -8.578 -16.797 1 95.69 62 ILE B C 1
ATOM 3080 O O . ILE B 1 62 ? 17.281 -9 -17.938 1 95.69 62 ILE B O 1
ATOM 3084 N N . THR B 1 63 ? 16.609 -8.734 -15.867 1 96.69 63 THR B N 1
ATOM 3085 C CA . THR B 1 63 ? 15.57 -9.75 -16 1 96.69 63 THR B CA 1
ATOM 3086 C C . THR B 1 63 ? 14.266 -9.125 -16.469 1 96.69 63 THR B C 1
ATOM 3088 O O . THR B 1 63 ? 13.43 -9.797 -17.094 1 96.69 63 THR B O 1
ATOM 3091 N N . THR B 1 64 ? 14.055 -7.91 -16.125 1 97.56 64 THR B N 1
ATOM 3092 C CA . THR B 1 64 ? 12.711 -7.375 -16.281 1 97.56 64 THR B CA 1
ATOM 3093 C C . THR B 1 64 ? 12.75 -5.906 -16.703 1 97.56 64 THR B C 1
ATOM 3095 O O . THR B 1 64 ? 13.281 -5.062 -15.969 1 97.56 64 THR B O 1
ATOM 3098 N N . ASN B 1 65 ? 12.227 -5.582 -17.875 1 97.69 65 ASN B N 1
ATOM 3099 C CA . ASN B 1 65 ? 12.141 -4.18 -18.266 1 97.69 65 ASN B CA 1
ATOM 3100 C C . ASN B 1 65 ? 11.031 -3.453 -17.516 1 97.69 65 ASN B C 1
ATOM 3102 O O . ASN B 1 65 ? 10.164 -4.09 -16.922 1 97.69 65 ASN B O 1
ATOM 3106 N N . PRO B 1 66 ? 11 -2.096 -17.547 1 97.81 66 PRO B N 1
ATOM 3107 C CA . PRO B 1 66 ? 10.062 -1.331 -16.719 1 97.81 66 PRO B CA 1
ATOM 3108 C C . PRO B 1 66 ? 8.602 -1.669 -17.031 1 97.81 66 PRO B C 1
ATOM 3110 O O . PRO B 1 66 ? 7.797 -1.804 -16.094 1 97.81 66 PRO B O 1
ATOM 3113 N N . ASN B 1 67 ? 8.258 -1.844 -18.297 1 98.38 67 ASN B N 1
ATOM 3114 C CA . ASN B 1 67 ? 6.887 -2.215 -18.656 1 98.38 67 ASN B CA 1
ATOM 3115 C C . ASN B 1 67 ? 6.48 -3.527 -17.984 1 98.38 67 ASN B C 1
ATOM 3117 O O . ASN B 1 67 ? 5.383 -3.633 -17.438 1 98.38 67 ASN B O 1
ATOM 3121 N N . HIS B 1 68 ? 7.379 -4.48 -17.984 1 98.69 68 HIS B N 1
ATOM 3122 C CA . HIS B 1 68 ? 7.109 -5.781 -17.375 1 98.69 68 HIS B CA 1
ATOM 3123 C C . HIS B 1 68 ? 7.07 -5.684 -15.859 1 98.69 68 HIS B C 1
ATOM 3125 O O . HIS B 1 68 ? 6.336 -6.43 -15.203 1 98.69 68 HIS B O 1
ATOM 3131 N N . ILE B 1 69 ? 7.848 -4.785 -15.305 1 98.62 69 ILE B N 1
ATOM 3132 C CA . ILE B 1 69 ? 7.793 -4.57 -13.859 1 98.62 69 ILE B CA 1
ATOM 3133 C C . ILE B 1 69 ? 6.395 -4.109 -13.461 1 98.62 69 ILE B C 1
ATOM 3135 O O . ILE B 1 69 ? 5.809 -4.637 -12.516 1 98.62 69 ILE B O 1
ATOM 3139 N N . GLY B 1 70 ? 5.863 -3.104 -14.227 1 98.62 70 GLY B N 1
ATOM 3140 C CA . GLY B 1 70 ? 4.512 -2.633 -13.969 1 98.62 70 GLY B CA 1
ATOM 3141 C C . GLY B 1 70 ? 3.463 -3.721 -14.102 1 98.62 70 GLY B C 1
ATOM 3142 O O . GLY B 1 70 ? 2.588 -3.859 -13.25 1 98.62 70 GLY B O 1
ATOM 3143 N N . TRP B 1 71 ? 3.586 -4.492 -15.148 1 98.69 71 TRP B N 1
ATOM 3144 C CA . TRP B 1 71 ? 2.674 -5.605 -15.383 1 98.69 71 TRP B CA 1
ATOM 3145 C C . TRP B 1 71 ? 2.723 -6.598 -14.227 1 98.69 71 TRP B C 1
ATOM 3147 O O . TRP B 1 71 ? 1.686 -6.957 -13.664 1 98.69 71 TRP B O 1
ATOM 3157 N N . LYS B 1 72 ? 3.926 -6.992 -13.859 1 98.44 72 LYS B N 1
ATOM 3158 C CA . LYS B 1 72 ? 4.141 -7.969 -12.797 1 98.44 72 LYS B CA 1
ATOM 3159 C C . LYS B 1 72 ? 3.58 -7.465 -11.469 1 98.44 72 LYS B C 1
ATOM 3161 O O . LYS B 1 72 ? 2.971 -8.227 -10.719 1 98.44 72 LYS B O 1
ATOM 3166 N N . ALA B 1 73 ? 3.77 -6.219 -11.219 1 98.19 73 ALA B N 1
ATOM 3167 C CA . ALA B 1 73 ? 3.303 -5.625 -9.969 1 98.19 73 ALA B CA 1
ATOM 3168 C C . ALA B 1 73 ? 1.789 -5.754 -9.828 1 98.19 73 ALA B C 1
ATOM 3170 O O . ALA B 1 73 ? 1.282 -6.055 -8.75 1 98.19 73 ALA B O 1
ATOM 3171 N N . VAL B 1 74 ? 1.062 -5.59 -10.875 1 98.31 74 VAL B N 1
ATOM 3172 C CA . VAL B 1 74 ? -0.394 -5.691 -10.859 1 98.31 74 VAL B CA 1
ATOM 3173 C C . VAL B 1 74 ? -0.809 -7.16 -10.82 1 98.31 74 VAL B C 1
ATOM 3175 O O . VAL B 1 74 ? -1.627 -7.559 -9.992 1 98.31 74 VAL B O 1
ATOM 3178 N N . ALA B 1 75 ? -0.174 -7.922 -11.641 1 98.25 75 ALA B N 1
ATOM 3179 C CA . ALA B 1 75 ? -0.564 -9.312 -11.836 1 98.25 75 ALA B CA 1
ATOM 3180 C C . ALA B 1 75 ? -0.403 -10.109 -10.539 1 98.25 75 ALA B C 1
ATOM 3182 O O . ALA B 1 75 ? -1.26 -10.93 -10.195 1 98.25 75 ALA B O 1
ATOM 3183 N N . THR B 1 76 ? 0.696 -9.906 -9.844 1 96.5 76 THR B N 1
ATOM 3184 C CA . THR B 1 76 ? 0.959 -10.648 -8.617 1 96.5 76 THR B CA 1
ATOM 3185 C C . THR B 1 76 ? -0.1 -10.344 -7.562 1 96.5 76 THR B C 1
ATOM 3187 O O . THR B 1 76 ? -0.546 -11.242 -6.848 1 96.5 76 THR B O 1
ATOM 3190 N N . ASN B 1 77 ? -0.532 -9.125 -7.473 1 96.69 77 ASN B N 1
ATOM 3191 C CA . ASN B 1 77 ? -1.577 -8.758 -6.523 1 96.69 77 ASN B CA 1
ATOM 3192 C C . ASN B 1 77 ? -2.936 -9.312 -6.938 1 96.69 77 ASN B C 1
ATOM 3194 O O . ASN B 1 77 ? -3.695 -9.797 -6.098 1 96.69 77 ASN B O 1
ATOM 3198 N N . LEU B 1 78 ? -3.225 -9.234 -8.203 1 97.62 78 LEU B N 1
ATOM 3199 C CA . LEU B 1 78 ? -4.504 -9.742 -8.68 1 97.62 78 LEU B CA 1
ATOM 3200 C C . LEU B 1 78 ? -4.582 -11.258 -8.523 1 97.62 78 LEU B C 1
ATOM 3202 O O . LEU B 1 78 ? -5.676 -11.812 -8.383 1 97.62 78 LEU B O 1
ATOM 3206 N N . SER B 1 79 ? -3.389 -11.906 -8.578 1 97.12 79 SER B N 1
ATOM 3207 C CA . SER B 1 79 ? -3.367 -13.344 -8.336 1 97.12 79 SER B CA 1
ATOM 3208 C C . SER B 1 79 ? -3.936 -13.688 -6.965 1 97.12 79 SER B C 1
ATOM 3210 O O . SER B 1 79 ? -4.785 -14.57 -6.84 1 97.12 79 SER B O 1
ATOM 3212 N N . ASP B 1 80 ? -3.498 -12.969 -5.957 1 93.94 80 ASP B N 1
ATOM 3213 C CA . ASP B 1 80 ? -3.998 -13.172 -4.602 1 93.94 80 ASP B CA 1
ATOM 3214 C C . ASP B 1 80 ? -5.5 -12.914 -4.52 1 93.94 80 ASP B C 1
ATOM 3216 O O . ASP B 1 80 ? -6.227 -13.648 -3.842 1 93.94 80 ASP B O 1
ATOM 3220 N N . LEU B 1 81 ? -6 -11.859 -5.168 1 95.06 81 LEU B N 1
ATOM 3221 C CA . LEU B 1 81 ? -7.434 -11.586 -5.168 1 95.06 81 LEU B CA 1
ATOM 3222 C C . LEU B 1 81 ? -8.195 -12.734 -5.82 1 95.06 81 LEU B C 1
ATOM 3224 O O . LEU B 1 81 ? -9.234 -13.164 -5.309 1 95.06 81 LEU B O 1
ATOM 3228 N N . ALA B 1 82 ? -7.68 -13.18 -6.961 1 95.62 82 ALA B N 1
ATOM 3229 C CA . ALA B 1 82 ? -8.336 -14.266 -7.684 1 95.62 82 ALA B CA 1
ATOM 3230 C C . ALA B 1 82 ? -8.477 -15.508 -6.805 1 95.62 82 ALA B C 1
ATOM 3232 O O . ALA B 1 82 ? -9.555 -16.109 -6.727 1 95.62 82 ALA B O 1
ATOM 3233 N N . CYS B 1 83 ? -7.402 -15.844 -6.098 1 93.44 83 CYS B N 1
ATOM 3234 C CA . CYS B 1 83 ? -7.387 -17.062 -5.305 1 93.44 83 CYS B CA 1
ATOM 3235 C C . CYS B 1 83 ? -8.195 -16.891 -4.023 1 93.44 83 CYS B C 1
ATOM 3237 O O . CYS B 1 83 ? -8.344 -17.844 -3.252 1 93.44 83 CYS B O 1
ATOM 3239 N N . SER B 1 84 ? -8.75 -15.695 -3.834 1 91.06 84 SER B N 1
ATOM 3240 C CA . SER B 1 84 ? -9.617 -15.453 -2.682 1 91.06 84 SER B CA 1
ATOM 3241 C C . SER B 1 84 ? -11.078 -15.344 -3.1 1 91.06 84 SER B C 1
ATOM 3243 O O . SER B 1 84 ? -11.945 -15.039 -2.273 1 91.06 84 SER B O 1
ATOM 3245 N N . GLY B 1 85 ? -11.344 -15.531 -4.359 1 92.94 85 GLY B N 1
ATOM 3246 C CA . GLY B 1 85 ? -12.719 -15.531 -4.832 1 92.94 85 GLY B CA 1
ATOM 3247 C C . GLY B 1 85 ? -13.141 -14.211 -5.457 1 92.94 85 GLY B C 1
ATOM 3248 O O . GLY B 1 85 ? -14.266 -13.758 -5.266 1 92.94 85 GLY B O 1
ATOM 3249 N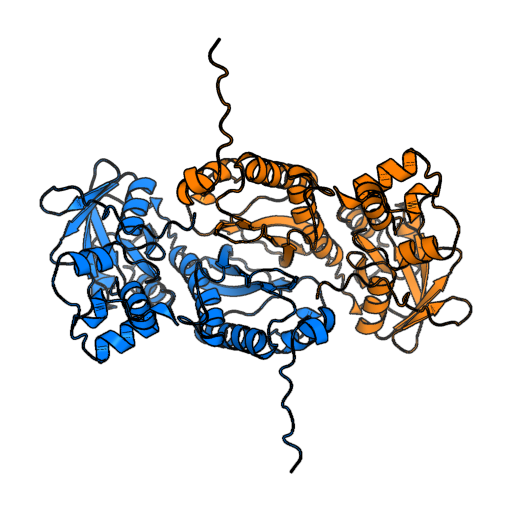 N . LEU B 1 86 ? -12.32 -13.617 -6.219 1 94.25 86 LEU B N 1
ATOM 3250 C CA . LEU B 1 86 ? -12.516 -12.32 -6.863 1 94.25 86 LEU B CA 1
ATOM 3251 C C . LEU B 1 86 ? -13.68 -12.375 -7.848 1 94.25 86 LEU B C 1
ATOM 3253 O O . LEU B 1 86 ? -13.789 -13.32 -8.633 1 94.25 86 LEU B O 1
ATOM 3257 N N . GLU B 1 87 ? -14.547 -11.391 -7.789 1 94.5 87 GLU B N 1
ATOM 3258 C CA . GLU B 1 87 ? -15.586 -11.219 -8.797 1 94.5 87 GLU B CA 1
ATOM 3259 C C . GLU B 1 87 ? -15.234 -10.094 -9.766 1 94.5 87 GLU B C 1
ATOM 3261 O O . GLU B 1 87 ? -15.328 -10.266 -10.984 1 94.5 87 GLU B O 1
ATOM 3266 N N . GLU B 1 88 ? -14.828 -8.961 -9.188 1 95 88 GLU B N 1
ATOM 3267 C CA . GLU B 1 88 ? -14.484 -7.797 -9.992 1 95 88 GLU B CA 1
ATOM 3268 C C . GLU B 1 88 ? -13.312 -7.031 -9.383 1 95 88 GLU B C 1
ATOM 3270 O O . GLU B 1 88 ? -13.273 -6.809 -8.172 1 95 88 GLU B O 1
ATOM 3275 N N . VAL B 1 89 ? -12.367 -6.727 -10.266 1 95.88 89 VAL B N 1
ATOM 3276 C CA . VAL B 1 89 ? -11.281 -5.855 -9.82 1 95.88 89 VAL B CA 1
ATOM 3277 C C . VAL B 1 89 ? -11.773 -4.41 -9.75 1 95.88 89 VAL B C 1
ATOM 3279 O O . VAL B 1 89 ? -12.266 -3.865 -10.742 1 95.88 89 VAL B O 1
ATOM 3282 N N . ILE B 1 90 ? -11.695 -3.785 -8.609 1 94.25 90 ILE B N 1
ATOM 3283 C CA . ILE B 1 90 ? -12.086 -2.387 -8.461 1 94.25 90 ILE B CA 1
ATOM 3284 C C . ILE B 1 90 ? -10.938 -1.482 -8.898 1 94.25 90 ILE B C 1
ATOM 3286 O O . ILE B 1 90 ? -11.125 -0.568 -9.703 1 94.25 90 ILE B O 1
ATOM 3290 N N . GLY B 1 91 ? -9.758 -1.738 -8.344 1 94.81 91 GLY B N 1
ATOM 3291 C CA . GLY B 1 91 ? -8.602 -0.93 -8.703 1 94.81 91 GLY B CA 1
ATOM 3292 C C . GLY B 1 91 ? -7.402 -1.181 -7.809 1 94.81 91 GLY B C 1
ATOM 3293 O O . GLY B 1 91 ? -7.414 -2.096 -6.984 1 94.81 91 GLY B O 1
ATOM 3294 N N . ILE B 1 92 ? -6.316 -0.365 -8.086 1 96.88 92 ILE B N 1
ATOM 3295 C CA . ILE B 1 92 ? -5.094 -0.517 -7.305 1 96.88 92 ILE B CA 1
ATOM 3296 C C . ILE B 1 92 ? -4.562 0.858 -6.902 1 96.88 92 ILE B C 1
ATOM 3298 O O . ILE B 1 92 ? -4.855 1.86 -7.559 1 96.88 92 ILE B O 1
ATOM 3302 N N . THR B 1 93 ? -3.844 0.903 -5.781 1 96.19 93 THR B N 1
ATOM 3303 C CA . THR B 1 93 ? -2.977 2.029 -5.461 1 96.19 93 THR B CA 1
ATOM 3304 C C . THR B 1 93 ? -1.508 1.639 -5.602 1 96.19 93 THR B C 1
ATOM 3306 O O . THR B 1 93 ? -1.165 0.457 -5.531 1 96.19 93 THR B O 1
ATOM 3309 N N . VAL B 1 94 ? -0.64 2.676 -5.844 1 96.62 94 VAL B N 1
ATOM 3310 C CA . VAL B 1 94 ? 0.775 2.408 -6.082 1 96.62 94 VAL B CA 1
ATOM 3311 C C . VAL B 1 94 ? 1.627 3.279 -5.16 1 96.62 94 VAL B C 1
ATOM 3313 O O . VAL B 1 94 ? 1.535 4.508 -5.199 1 96.62 94 VAL B O 1
ATOM 3316 N N . GLY B 1 95 ? 2.381 2.65 -4.277 1 96.81 95 GLY B N 1
ATOM 3317 C CA . GLY B 1 95 ? 3.512 3.311 -3.645 1 96.81 95 GLY B CA 1
ATOM 3318 C C . GLY B 1 95 ? 4.824 3.061 -4.363 1 96.81 95 GLY B C 1
ATOM 3319 O O . GLY B 1 95 ? 5.23 1.91 -4.543 1 96.81 95 GLY B O 1
ATOM 3320 N N . LEU B 1 96 ? 5.465 4.16 -4.875 1 97.19 96 LEU B N 1
ATOM 3321 C CA . LEU B 1 96 ? 6.719 4.039 -5.613 1 97.19 96 LEU B CA 1
ATOM 3322 C C . LEU B 1 96 ? 7.84 4.793 -4.906 1 97.19 96 LEU B C 1
ATOM 3324 O O . LEU B 1 96 ? 7.699 5.98 -4.602 1 97.19 96 LEU B O 1
ATOM 3328 N N . SER B 1 97 ? 8.875 4.133 -4.523 1 97.06 97 SER B N 1
ATOM 3329 C CA . SER B 1 97 ? 10.125 4.742 -4.066 1 97.06 97 SER B CA 1
ATOM 3330 C C . SER B 1 97 ? 11.266 4.477 -5.043 1 97.06 97 SER B C 1
ATOM 3332 O O . SER B 1 97 ? 11.445 3.346 -5.496 1 97.06 97 SER B O 1
ATOM 3334 N N . ALA B 1 98 ? 12.016 5.457 -5.418 1 96.56 98 ALA B N 1
ATOM 3335 C CA . ALA B 1 98 ? 13.125 5.309 -6.355 1 96.56 98 ALA B CA 1
ATOM 3336 C C . ALA B 1 98 ? 14.172 6.398 -6.145 1 96.56 98 ALA B C 1
ATOM 3338 O O . ALA B 1 98 ? 13.852 7.496 -5.684 1 96.56 98 ALA B O 1
ATOM 3339 N N . PRO B 1 99 ? 15.422 6.055 -6.523 1 95.81 99 PRO B N 1
ATOM 3340 C CA . PRO B 1 99 ? 16.438 7.102 -6.473 1 95.81 99 PRO B CA 1
ATOM 3341 C C . PRO B 1 99 ? 16.094 8.305 -7.352 1 95.81 99 PRO B C 1
ATOM 3343 O O . PRO B 1 99 ? 15.523 8.141 -8.438 1 95.81 99 PRO B O 1
ATOM 3346 N N . SER B 1 100 ? 16.516 9.477 -6.891 1 92.75 100 SER B N 1
ATOM 3347 C CA . SER B 1 100 ? 16.234 10.711 -7.625 1 92.75 100 SER B CA 1
ATOM 3348 C C . SER B 1 100 ? 16.922 10.695 -8.992 1 92.75 100 SER B C 1
ATOM 3350 O O . SER B 1 100 ? 16.516 11.445 -9.891 1 92.75 100 SER B O 1
ATOM 3352 N N . SER B 1 101 ? 17.891 9.797 -9.188 1 94.5 101 SER B N 1
ATOM 3353 C CA . SER B 1 101 ? 18.625 9.688 -10.453 1 94.5 101 SER B CA 1
ATOM 3354 C C . SER B 1 101 ? 17.875 8.797 -11.445 1 94.5 101 SER B C 1
ATOM 3356 O O . SER B 1 101 ? 18.297 8.648 -12.594 1 94.5 101 SER B O 1
ATOM 3358 N N . THR B 1 102 ? 16.781 8.203 -11.008 1 95.06 102 THR B N 1
ATOM 3359 C CA . THR B 1 102 ? 16.016 7.328 -11.898 1 95.06 102 THR B CA 1
ATOM 3360 C C . THR B 1 102 ? 15.484 8.109 -13.086 1 95.06 102 THR B C 1
ATOM 3362 O O . THR B 1 102 ? 14.883 9.18 -12.922 1 95.06 102 THR B O 1
ATOM 3365 N N . PRO B 1 103 ? 15.688 7.621 -14.281 1 94.12 103 PRO B N 1
ATOM 3366 C CA . PRO B 1 103 ? 15.109 8.289 -15.453 1 94.12 103 PRO B CA 1
ATOM 3367 C C . PRO B 1 103 ? 13.586 8.281 -15.445 1 94.12 103 PRO B C 1
ATOM 3369 O O . PRO B 1 103 ? 12.969 7.293 -15.031 1 94.12 103 PRO B O 1
ATOM 3372 N N . TRP B 1 104 ? 12.977 9.336 -15.945 1 93.12 104 TRP B N 1
ATOM 3373 C CA . TRP B 1 104 ? 11.523 9.398 -16.094 1 93.12 104 TRP B CA 1
ATOM 3374 C C . TRP B 1 104 ? 11.008 8.258 -16.969 1 93.12 104 TRP B C 1
ATOM 3376 O O . TRP B 1 104 ? 9.93 7.719 -16.719 1 93.12 104 TRP B O 1
ATOM 3386 N N . SER B 1 105 ? 11.805 7.883 -17.922 1 94.75 105 SER B N 1
ATOM 3387 C CA . SER B 1 105 ? 11.391 6.832 -18.859 1 94.75 105 SER B CA 1
ATOM 3388 C C . SER B 1 105 ? 11.133 5.52 -18.109 1 94.75 105 SER B C 1
ATOM 3390 O O . SER B 1 105 ? 10.289 4.727 -18.531 1 94.75 105 SER B O 1
ATOM 3392 N N . TRP B 1 106 ? 11.898 5.336 -17.062 1 96.38 106 TRP B N 1
ATOM 3393 C CA . TRP B 1 106 ? 11.664 4.137 -16.266 1 96.38 106 TRP B CA 1
ATOM 3394 C C . TRP B 1 106 ? 10.297 4.184 -15.586 1 96.38 106 TRP B C 1
ATOM 3396 O O . TRP B 1 106 ? 9.523 3.225 -15.664 1 96.38 106 TRP B O 1
ATOM 3406 N N . VAL B 1 107 ? 9.992 5.285 -14.938 1 96 107 VAL B N 1
ATOM 3407 C CA . VAL B 1 107 ? 8.711 5.457 -14.258 1 96 107 VAL B CA 1
ATOM 3408 C C . VAL B 1 107 ? 7.57 5.359 -15.266 1 96 107 VAL B C 1
ATOM 3410 O O . VAL B 1 107 ? 6.586 4.652 -15.039 1 96 107 VAL B O 1
ATOM 3413 N N . ASP B 1 108 ? 7.758 6.035 -16.375 1 94.44 108 ASP B N 1
ATOM 3414 C CA . ASP B 1 108 ? 6.762 6.008 -17.438 1 94.44 108 ASP B CA 1
ATOM 3415 C C . ASP B 1 108 ? 6.523 4.582 -17.938 1 94.44 108 ASP B C 1
ATOM 3417 O O . ASP B 1 108 ? 5.383 4.184 -18.172 1 94.44 108 ASP B O 1
ATOM 3421 N N . GLY B 1 109 ? 7.578 3.854 -18.094 1 96.94 109 GLY B N 1
ATOM 3422 C CA . GLY B 1 109 ? 7.473 2.459 -18.5 1 96.94 109 GLY B CA 1
ATOM 3423 C C . GLY B 1 109 ? 6.711 1.606 -17.516 1 96.94 109 GLY B C 1
ATOM 3424 O O . GLY B 1 109 ? 5.852 0.811 -17.891 1 96.94 109 GLY B O 1
ATOM 3425 N N . VAL B 1 110 ? 7.004 1.785 -16.234 1 97.94 110 VAL B N 1
ATOM 3426 C CA . VAL B 1 110 ? 6.328 1.037 -15.18 1 97.94 110 VAL B CA 1
ATOM 3427 C C . VAL B 1 110 ? 4.828 1.309 -15.227 1 97.94 110 VAL B C 1
ATOM 3429 O O . VAL B 1 110 ? 4.02 0.376 -15.219 1 97.94 110 VAL B O 1
ATOM 3432 N N . TYR B 1 111 ? 4.434 2.537 -15.352 1 96.12 111 TYR B N 1
ATOM 3433 C CA . TYR B 1 111 ? 3.016 2.881 -15.328 1 96.12 111 TYR B CA 1
ATOM 3434 C C . TYR B 1 111 ? 2.336 2.479 -16.641 1 96.12 111 TYR B C 1
ATOM 3436 O O . TYR B 1 111 ? 1.143 2.172 -16.656 1 96.12 111 TYR B O 1
ATOM 3444 N N . THR B 1 112 ? 3.078 2.469 -17.719 1 97.38 112 THR B N 1
ATOM 3445 C CA . THR B 1 112 ? 2.545 1.907 -18.969 1 97.38 112 THR B CA 1
ATOM 3446 C C . THR B 1 112 ? 2.207 0.429 -18.781 1 97.38 112 THR B C 1
ATOM 3448 O O . THR B 1 112 ? 1.158 -0.032 -19.234 1 97.38 112 THR B O 1
ATOM 3451 N N . GLY B 1 113 ? 3.113 -0.288 -18.141 1 98.5 113 GLY B N 1
ATOM 3452 C CA . GLY B 1 113 ? 2.857 -1.686 -17.828 1 98.5 113 GLY B CA 1
ATOM 3453 C C . GLY B 1 113 ? 1.676 -1.883 -16.906 1 98.5 113 GLY B C 1
ATOM 3454 O O . GLY B 1 113 ? 0.875 -2.801 -17.094 1 98.5 113 GLY B O 1
ATOM 3455 N N . ILE B 1 114 ? 1.585 -1.031 -15.898 1 98.19 114 ILE B N 1
ATOM 3456 C CA . ILE B 1 114 ? 0.453 -1.071 -14.977 1 98.19 114 ILE B CA 1
ATOM 3457 C C . ILE B 1 114 ? -0.849 -0.883 -15.758 1 98.19 114 ILE B C 1
ATOM 3459 O O . ILE B 1 114 ? -1.79 -1.664 -15.602 1 98.19 114 ILE B O 1
ATOM 3463 N N . LYS B 1 115 ? -0.903 0.101 -16.562 1 96.69 115 LYS B N 1
ATOM 3464 C CA . LYS B 1 115 ? -2.094 0.393 -17.359 1 96.69 115 LYS B CA 1
ATOM 3465 C C . LYS B 1 115 ? -2.451 -0.78 -18.266 1 96.69 115 LYS B C 1
ATOM 3467 O O . LYS B 1 115 ? -3.623 -1.146 -18.391 1 96.69 115 LYS B O 1
ATOM 3472 N N . ALA B 1 116 ? -1.462 -1.312 -18.875 1 98.06 116 ALA B N 1
ATOM 3473 C CA . ALA B 1 116 ? -1.694 -2.453 -19.766 1 98.06 116 ALA B CA 1
ATOM 3474 C C . ALA B 1 116 ? -2.33 -3.613 -19 1 98.06 116 ALA B C 1
ATOM 3476 O O . ALA B 1 116 ? -3.27 -4.242 -19.5 1 98.06 116 ALA B O 1
ATOM 3477 N N . ALA B 1 117 ? -1.815 -3.938 -17.828 1 98.5 117 ALA B N 1
ATOM 3478 C CA . ALA B 1 117 ? -2.363 -5.012 -17 1 98.5 117 ALA B CA 1
ATOM 3479 C C . ALA B 1 117 ? -3.799 -4.707 -16.594 1 98.5 117 ALA B C 1
ATOM 3481 O O . ALA B 1 117 ? -4.676 -5.57 -16.688 1 98.5 117 ALA B O 1
ATOM 3482 N N . LEU B 1 118 ? -4.031 -3.496 -16.156 1 97.31 118 LEU B N 1
ATOM 3483 C CA . LEU B 1 118 ? -5.367 -3.113 -15.727 1 97.31 118 LEU B CA 1
ATOM 3484 C C . LEU B 1 118 ? -6.352 -3.154 -16.891 1 97.31 118 LEU B C 1
ATOM 3486 O O . LEU B 1 118 ? -7.52 -3.514 -16.703 1 97.31 118 LEU B O 1
ATOM 3490 N N . ASN B 1 119 ? -5.922 -2.711 -18.062 1 97.31 119 ASN B N 1
ATOM 3491 C CA . ASN B 1 119 ? -6.762 -2.807 -19.25 1 97.31 119 ASN B CA 1
ATOM 3492 C C . ASN B 1 119 ? -7.156 -4.254 -19.531 1 97.31 119 ASN B C 1
ATOM 3494 O O . ASN B 1 119 ? -8.281 -4.52 -19.969 1 97.31 119 ASN B O 1
ATOM 3498 N N . LYS B 1 120 ? -6.262 -5.102 -19.281 1 98 120 LYS B N 1
ATOM 3499 C CA . LYS B 1 120 ? -6.492 -6.512 -19.594 1 98 120 LYS B CA 1
ATOM 3500 C C . LYS B 1 120 ? -7.363 -7.168 -18.516 1 98 120 LYS B C 1
ATOM 3502 O O . LYS B 1 120 ? -8.289 -7.914 -18.844 1 98 120 LYS B O 1
ATOM 3507 N N . PHE B 1 121 ? -7.09 -6.965 -17.266 1 97.62 121 PHE B N 1
ATOM 3508 C CA . PHE B 1 121 ? -7.688 -7.754 -16.188 1 97.62 121 PHE B CA 1
ATOM 3509 C C . PHE B 1 121 ? -8.82 -6.992 -15.516 1 97.62 121 PHE B C 1
ATOM 3511 O O . PHE B 1 121 ? -9.602 -7.566 -14.758 1 97.62 121 PHE B O 1
ATOM 3518 N N . GLY B 1 122 ? -8.852 -5.715 -15.734 1 95.88 122 GLY B N 1
ATOM 3519 C CA . GLY B 1 122 ? -9.867 -4.875 -15.125 1 95.88 122 GLY B CA 1
ATOM 3520 C C . GLY B 1 122 ? -9.328 -4.023 -13.992 1 95.88 122 GLY B C 1
ATOM 3521 O O . GLY B 1 122 ? -8.242 -4.285 -13.469 1 95.88 122 GLY B O 1
ATOM 3522 N N . GLY B 1 123 ? -10.125 -2.992 -13.695 1 94.44 123 GLY B N 1
ATOM 3523 C CA . GLY B 1 123 ? -9.781 -2.121 -12.578 1 94.44 123 GLY B CA 1
ATOM 3524 C C . GLY B 1 123 ? -9.172 -0.803 -13.023 1 94.44 123 GLY B C 1
ATOM 3525 O O . GLY B 1 123 ? -8.953 -0.583 -14.211 1 94.44 123 GLY B O 1
ATOM 3526 N N . LYS B 1 124 ? -8.969 0.074 -11.992 1 93.56 124 LYS B N 1
ATOM 3527 C CA . LYS B 1 124 ? -8.438 1.413 -12.234 1 93.56 124 LYS B CA 1
ATOM 3528 C C . LYS B 1 124 ? -7.246 1.707 -11.328 1 93.56 124 LYS B C 1
ATOM 3530 O O . LYS B 1 124 ? -7.09 1.083 -10.273 1 93.56 124 LYS B O 1
ATOM 3535 N N . LEU B 1 125 ? -6.41 2.547 -11.836 1 93.62 125 LEU B N 1
ATOM 3536 C CA . LEU B 1 125 ? -5.43 3.139 -10.938 1 93.62 125 LEU B CA 1
ATOM 3537 C C . LEU B 1 125 ? -6.078 4.168 -10.023 1 93.62 125 LEU B C 1
ATOM 3539 O O . LEU B 1 125 ? -6.504 5.234 -10.477 1 93.62 125 LEU B O 1
ATOM 3543 N N . LEU B 1 126 ? -6.164 3.887 -8.734 1 91.06 126 LEU B N 1
ATOM 3544 C CA . LEU B 1 126 ? -6.934 4.68 -7.785 1 91.06 126 LEU B CA 1
ATOM 3545 C C . LEU B 1 126 ? -6.094 5.832 -7.238 1 91.06 126 LEU B C 1
ATOM 3547 O O . LEU B 1 126 ? -6.641 6.855 -6.812 1 91.06 126 LEU B O 1
ATOM 3551 N N . GLY B 1 127 ? -4.844 5.715 -7.184 1 90.06 127 GLY B N 1
ATOM 3552 C CA . GLY B 1 127 ? -3.936 6.699 -6.617 1 90.06 127 GLY B CA 1
ATOM 3553 C C . GLY B 1 127 ? -2.607 6.105 -6.184 1 90.06 127 GLY B C 1
ATOM 3554 O O . GLY B 1 127 ? -2.227 5.023 -6.637 1 90.06 127 GLY B O 1
ATOM 3555 N N . GLY B 1 128 ? -1.954 6.887 -5.43 1 90.94 128 GLY B N 1
ATOM 3556 C CA . GLY B 1 128 ? -0.662 6.418 -4.957 1 90.94 128 GLY B CA 1
ATOM 3557 C C . GLY B 1 128 ? 0.209 7.531 -4.402 1 90.94 128 GLY B C 1
ATOM 3558 O O . GLY B 1 128 ? -0.293 8.594 -4.027 1 90.94 128 GLY B O 1
ATOM 3559 N N . ASP B 1 129 ? 1.396 7.145 -4.215 1 91.38 129 ASP B N 1
ATOM 3560 C CA . ASP B 1 129 ? 2.416 8.047 -3.693 1 91.38 129 ASP B CA 1
ATOM 3561 C C . ASP B 1 129 ? 3.777 7.762 -4.324 1 91.38 129 ASP B C 1
ATOM 3563 O O . ASP B 1 129 ? 4.023 6.652 -4.805 1 91.38 129 ASP B O 1
ATOM 3567 N N . CYS B 1 130 ? 4.547 8.75 -4.363 1 91.69 130 CYS B N 1
ATOM 3568 C CA . CYS B 1 130 ? 5.918 8.625 -4.84 1 91.69 130 CYS B CA 1
ATOM 3569 C C . CYS B 1 130 ? 6.895 9.281 -3.867 1 91.69 130 CYS B C 1
ATOM 3571 O O . CYS B 1 130 ? 6.617 10.359 -3.334 1 91.69 130 CYS B O 1
ATOM 3573 N N . SER B 1 131 ? 7.992 8.695 -3.621 1 93.38 131 SER B N 1
ATOM 3574 C CA . SER B 1 131 ? 9.008 9.219 -2.713 1 93.38 131 SER B CA 1
ATOM 3575 C C . SER B 1 131 ? 10.414 8.898 -3.207 1 93.38 131 SER B C 1
ATOM 3577 O O . SER B 1 131 ? 10.617 7.914 -3.918 1 93.38 131 SER B O 1
ATOM 3579 N N . ASN B 1 132 ? 11.312 9.758 -2.799 1 94.44 132 ASN B N 1
ATOM 3580 C CA . ASN B 1 132 ? 12.719 9.43 -2.975 1 94.44 132 ASN B CA 1
ATOM 3581 C C . ASN B 1 132 ? 13.117 8.211 -2.145 1 94.44 132 ASN B C 1
ATOM 3583 O O . ASN B 1 132 ? 12.523 7.949 -1.096 1 94.44 132 ASN B O 1
ATOM 3587 N N . GLY B 1 133 ? 14.055 7.426 -2.617 1 95.75 133 GLY B N 1
ATOM 3588 C CA . GLY B 1 133 ? 14.617 6.258 -1.956 1 95.75 133 GLY B CA 1
ATOM 3589 C C . GLY B 1 133 ? 15.898 5.766 -2.605 1 95.75 133 GLY B C 1
ATOM 3590 O O . GLY B 1 133 ? 16.25 6.199 -3.705 1 95.75 133 GLY B O 1
ATOM 3591 N N . LYS B 1 134 ? 16.578 4.898 -1.897 1 96.81 134 LYS B N 1
ATOM 3592 C CA . LYS B 1 134 ? 17.859 4.418 -2.373 1 96.81 134 LYS B CA 1
ATOM 3593 C C . LYS B 1 134 ? 17.703 3.209 -3.287 1 96.81 134 LYS B C 1
ATOM 3595 O O . LYS B 1 134 ? 18.641 2.818 -3.986 1 96.81 134 LYS B O 1
ATOM 3600 N N . GLN B 1 135 ? 16.547 2.562 -3.244 1 97.38 135 GLN B N 1
ATOM 3601 C CA . GLN B 1 135 ? 16.219 1.357 -4.004 1 97.38 135 GLN B CA 1
ATOM 3602 C C . GLN B 1 135 ? 14.82 1.44 -4.602 1 97.38 135 GLN B C 1
ATOM 3604 O O . GLN B 1 135 ? 13.883 1.877 -3.936 1 97.38 135 GLN B O 1
ATOM 3609 N N . LYS B 1 136 ? 14.75 1.018 -5.914 1 98.06 136 LYS B N 1
ATOM 3610 C CA . LYS B 1 136 ? 13.438 1.047 -6.543 1 98.06 136 LYS B CA 1
ATOM 3611 C C . LYS B 1 136 ? 12.492 0.031 -5.902 1 98.06 136 LYS B C 1
ATOM 3613 O O . LYS B 1 136 ? 12.805 -1.161 -5.852 1 98.06 136 LYS B O 1
ATOM 3618 N N . THR B 1 137 ? 11.398 0.47 -5.398 1 98.06 137 THR B N 1
ATOM 3619 C CA . THR B 1 137 ? 10.414 -0.356 -4.711 1 98.06 137 THR B CA 1
ATOM 3620 C C . THR B 1 137 ? 9 0.03 -5.129 1 98.06 137 THR B C 1
ATOM 3622 O O . THR B 1 137 ? 8.664 1.216 -5.199 1 98.06 137 THR B O 1
ATOM 3625 N N . LEU B 1 138 ? 8.219 -0.938 -5.504 1 98.38 138 LEU B N 1
ATOM 3626 C CA . LEU B 1 138 ? 6.789 -0.765 -5.746 1 98.38 138 LEU B CA 1
ATOM 3627 C C . LEU B 1 138 ? 5.965 -1.474 -4.676 1 98.38 138 LEU B C 1
ATOM 3629 O O . LEU B 1 138 ? 6.246 -2.625 -4.332 1 98.38 138 LEU B O 1
ATOM 3633 N N . CYS B 1 139 ? 5.082 -0.833 -4.125 1 98.12 139 CYS B N 1
ATOM 3634 C CA . CYS B 1 139 ? 4.074 -1.425 -3.254 1 98.12 139 CYS B CA 1
ATOM 3635 C C . CYS B 1 139 ? 2.678 -1.238 -3.83 1 98.12 139 CYS B C 1
ATOM 3637 O O . CYS B 1 139 ? 2.203 -0.109 -3.969 1 98.12 139 CYS B O 1
ATOM 3639 N N . ILE B 1 140 ? 2.041 -2.342 -4.125 1 98 140 ILE B N 1
ATOM 3640 C CA . ILE B 1 140 ? 0.713 -2.303 -4.73 1 98 140 ILE B CA 1
ATOM 3641 C C . ILE B 1 140 ? -0.324 -2.811 -3.732 1 98 140 ILE B C 1
ATOM 3643 O O . ILE B 1 140 ? -0.095 -3.807 -3.041 1 98 140 ILE B O 1
ATOM 3647 N N . THR B 1 141 ? -1.354 -2.098 -3.594 1 97.12 141 THR B N 1
ATOM 3648 C CA . THR B 1 141 ? -2.551 -2.6 -2.928 1 97.12 141 THR B CA 1
ATOM 3649 C C . THR B 1 141 ? -3.703 -2.736 -3.918 1 97.12 141 THR B C 1
ATOM 3651 O O . THR B 1 141 ? -4.027 -1.789 -4.637 1 97.12 141 THR B O 1
ATOM 3654 N N . ALA B 1 142 ? -4.242 -3.875 -3.994 1 96.88 142 ALA B N 1
ATOM 3655 C CA . ALA B 1 142 ? -5.336 -4.164 -4.922 1 96.88 142 ALA B CA 1
ATOM 3656 C C . ALA B 1 142 ? -6.645 -4.395 -4.172 1 96.88 142 ALA B C 1
ATOM 3658 O O . ALA B 1 142 ? -6.656 -5.016 -3.105 1 96.88 142 ALA B O 1
ATOM 3659 N N . LEU B 1 143 ? -7.684 -3.895 -4.734 1 94.38 143 LEU B N 1
ATOM 3660 C CA . LEU B 1 143 ? -9.031 -4.016 -4.188 1 94.38 143 LEU B CA 1
ATOM 3661 C C . LEU B 1 143 ? -9.977 -4.641 -5.207 1 94.38 143 LEU B C 1
ATOM 3663 O O . LEU B 1 143 ? -9.945 -4.285 -6.387 1 94.38 143 LEU B O 1
ATOM 3667 N N . GLY B 1 144 ? -10.812 -5.52 -4.754 1 94 144 GLY B N 1
ATOM 3668 C CA . GLY B 1 144 ? -11.836 -6.152 -5.578 1 94 144 GLY B CA 1
ATOM 3669 C C . GLY B 1 144 ? -13.062 -6.574 -4.789 1 94 144 GLY B C 1
ATOM 3670 O O . GLY B 1 144 ? -13.078 -6.477 -3.561 1 94 144 GLY B O 1
ATOM 3671 N N . THR B 1 145 ? -14.102 -6.973 -5.465 1 93.31 145 THR B N 1
ATOM 3672 C CA . THR B 1 145 ? -15.297 -7.512 -4.824 1 93.31 145 THR B CA 1
ATOM 3673 C C . THR B 1 145 ? -15.227 -9.039 -4.754 1 93.31 145 THR B C 1
ATOM 3675 O O . THR B 1 145 ? -14.68 -9.68 -5.648 1 93.31 145 THR B O 1
ATOM 3678 N N . LYS B 1 146 ? -15.742 -9.562 -3.715 1 91.19 146 LYS B N 1
ATOM 3679 C CA . LYS B 1 146 ? -15.789 -11.008 -3.527 1 91.19 146 LYS B CA 1
ATOM 3680 C C . LYS B 1 146 ? -17.016 -11.609 -4.203 1 91.19 146 LYS B C 1
ATOM 3682 O O . LYS B 1 146 ? -18.109 -11.062 -4.105 1 91.19 146 LYS B O 1
ATOM 3687 N N . GLY B 1 147 ? -16.781 -12.695 -4.887 1 90.75 147 GLY B N 1
ATOM 3688 C CA . GLY B 1 147 ? -17.891 -13.453 -5.473 1 90.75 147 GLY B CA 1
ATOM 3689 C C . GLY B 1 147 ? -18.484 -14.469 -4.523 1 90.75 147 GLY B C 1
ATOM 3690 O O . GLY B 1 147 ? -18.25 -14.414 -3.314 1 90.75 147 GLY B O 1
ATOM 3691 N N . PRO B 1 148 ? -19.281 -15.289 -5.07 1 90.12 148 PRO B N 1
ATOM 3692 C CA . PRO B 1 148 ? -20 -16.25 -4.227 1 90.12 148 PRO B CA 1
ATOM 3693 C C . PRO B 1 148 ? -19.094 -17.344 -3.678 1 90.12 148 PRO B C 1
ATOM 3695 O O . PRO B 1 148 ? -19.406 -17.969 -2.66 1 90.12 148 PRO B O 1
ATOM 3698 N N . LEU B 1 149 ? -18.031 -17.688 -4.449 1 89.06 149 LEU B N 1
ATOM 3699 C CA . LEU B 1 149 ? -17.156 -18.781 -4.039 1 89.06 149 LEU B CA 1
ATOM 3700 C C . LEU B 1 149 ? -16.234 -18.344 -2.904 1 89.06 149 LEU B C 1
ATOM 3702 O O . LEU B 1 149 ? -15.43 -17.422 -3.072 1 89.06 149 LEU B O 1
ATOM 3706 N N . ASN B 1 150 ? -16.438 -18.938 -1.863 1 84.38 150 ASN B N 1
ATOM 3707 C CA . ASN B 1 150 ? -15.523 -18.703 -0.744 1 84.38 150 ASN B CA 1
ATOM 3708 C C . ASN B 1 150 ? -14.266 -19.562 -0.854 1 84.38 150 ASN B C 1
ATOM 3710 O O . ASN B 1 150 ? -14.234 -20.688 -0.359 1 84.38 150 ASN B O 1
ATOM 3714 N N . LEU B 1 151 ? -13.336 -18.984 -1.442 1 87.19 151 LEU B N 1
ATOM 3715 C CA . LEU B 1 151 ? -12.047 -19.656 -1.556 1 87.19 151 LEU B CA 1
ATOM 3716 C C . LEU B 1 151 ? -11.172 -19.359 -0.337 1 87.19 151 LEU B C 1
ATOM 3718 O O . LEU B 1 151 ? -10.875 -18.203 -0.045 1 87.19 151 LEU B O 1
ATOM 3722 N N . HIS B 1 152 ? -10.945 -20.328 0.455 1 86.88 152 HIS B N 1
ATOM 3723 C CA . HIS B 1 152 ? -10.078 -20.25 1.626 1 86.88 152 HIS B CA 1
ATOM 3724 C C . HIS B 1 152 ? -9.211 -21.5 1.756 1 86.88 152 HIS B C 1
ATOM 3726 O O . HIS B 1 152 ? -9.68 -22.609 1.536 1 86.88 152 HIS B O 1
ATOM 3732 N N . ARG B 1 153 ? -8.016 -21.281 2.109 1 90.31 153 ARG B N 1
ATOM 3733 C CA . ARG B 1 153 ? -7.051 -22.375 2.162 1 90.31 153 ARG B CA 1
ATOM 3734 C C . ARG B 1 153 ? -7.516 -23.469 3.113 1 90.31 153 ARG B C 1
ATOM 3736 O O . ARG B 1 153 ? -7.191 -24.641 2.922 1 90.31 153 ARG B O 1
ATOM 3743 N N . SER B 1 154 ? -8.383 -23.094 4.062 1 90.12 154 SER B N 1
ATOM 3744 C CA . SER B 1 154 ? -8.766 -24.031 5.109 1 90.12 154 SER B CA 1
ATOM 3745 C C . SER B 1 154 ? -9.961 -24.875 4.676 1 90.12 154 SER B C 1
ATOM 3747 O O . SER B 1 154 ? -10.422 -25.734 5.43 1 90.12 154 SER B O 1
ATOM 3749 N N . ASN B 1 155 ? -10.406 -24.703 3.477 1 93 155 ASN B N 1
ATOM 3750 C CA . ASN B 1 155 ? -11.641 -25.359 3.062 1 93 155 ASN B CA 1
ATOM 3751 C C . ASN B 1 155 ? -11.359 -26.703 2.404 1 93 155 ASN B C 1
ATOM 3753 O O . ASN B 1 155 ? -12.281 -27.359 1.92 1 93 155 ASN B O 1
ATOM 3757 N N . ALA B 1 156 ? -10.109 -27.141 2.352 1 95.81 156 ALA B N 1
ATOM 3758 C CA . ALA B 1 156 ? -9.805 -28.438 1.752 1 95.81 156 ALA B CA 1
ATOM 3759 C C . ALA B 1 156 ? -10.359 -29.578 2.6 1 95.81 156 ALA B C 1
ATOM 3761 O O . ALA B 1 156 ? -10.32 -29.516 3.832 1 95.81 156 ALA B O 1
ATOM 3762 N N . ARG B 1 157 ? -10.828 -30.609 1.953 1 96.62 157 ARG B N 1
ATOM 3763 C CA . ARG B 1 157 ? -11.422 -31.75 2.65 1 96.62 157 ARG B CA 1
ATOM 3764 C C . ARG B 1 157 ? -10.867 -33.062 2.121 1 96.62 157 ARG B C 1
ATOM 3766 O O . ARG B 1 157 ? -10.57 -33.188 0.929 1 96.62 157 ARG B O 1
ATOM 3773 N N . PRO B 1 158 ? -10.844 -34.062 3.111 1 97.88 158 PRO B N 1
ATOM 3774 C CA . PRO B 1 158 ? -10.492 -35.406 2.609 1 97.88 158 PRO B CA 1
ATOM 3775 C C . PRO B 1 158 ? -11.414 -35.875 1.487 1 97.88 158 PRO B C 1
ATOM 3777 O O . PRO B 1 158 ? -12.641 -35.719 1.579 1 97.88 158 PRO B O 1
ATOM 3780 N N . GLY B 1 159 ? -10.812 -36.406 0.463 1 97.56 159 GLY B N 1
ATOM 3781 C CA . GLY B 1 159 ? -11.586 -36.875 -0.683 1 97.56 159 GLY B CA 1
ATOM 3782 C C . GLY B 1 159 ? -11.523 -35.906 -1.86 1 97.56 159 GLY B C 1
ATOM 3783 O O . GLY B 1 159 ? -11.812 -36.312 -2.996 1 97.56 159 GLY B O 1
ATOM 3784 N N . ASP B 1 160 ? -11.133 -34.688 -1.6 1 98.25 160 ASP B N 1
ATOM 3785 C CA . ASP B 1 160 ? -11.016 -33.688 -2.664 1 98.25 160 ASP B CA 1
ATOM 3786 C C . ASP B 1 160 ? -9.906 -34.062 -3.646 1 98.25 160 ASP B C 1
ATOM 3788 O O . ASP B 1 160 ? -8.922 -34.688 -3.264 1 98.25 160 ASP B O 1
ATOM 3792 N N . TYR B 1 161 ? -10.125 -33.656 -4.883 1 98.38 161 TYR B N 1
ATOM 3793 C CA . TYR B 1 161 ? -9.031 -33.656 -5.852 1 98.38 161 TYR B CA 1
ATOM 3794 C C . TYR B 1 161 ? -8.156 -32.438 -5.668 1 98.38 161 TYR B C 1
ATOM 3796 O O . TYR B 1 161 ? -8.648 -31.344 -5.332 1 98.38 161 TYR B O 1
ATOM 3804 N N . LEU B 1 162 ? -6.898 -32.625 -5.801 1 98.56 162 LEU B N 1
ATOM 3805 C CA . LEU B 1 162 ? -5.949 -31.516 -5.887 1 98.56 162 LEU B CA 1
ATOM 3806 C C . LEU B 1 162 ? -5.629 -31.188 -7.34 1 98.56 162 LEU B C 1
ATOM 3808 O O . LEU B 1 162 ? -5.062 -32 -8.062 1 98.56 162 LEU B O 1
ATOM 3812 N N . ILE B 1 163 ? -6.008 -29.969 -7.777 1 98.38 163 ILE B N 1
ATOM 3813 C CA . ILE B 1 163 ? -5.918 -29.609 -9.188 1 98.38 163 ILE B CA 1
ATOM 3814 C C . ILE B 1 163 ? -5.203 -28.266 -9.32 1 98.38 163 ILE B C 1
ATOM 3816 O O . ILE B 1 163 ? -5.355 -27.391 -8.469 1 98.38 163 ILE B O 1
ATOM 3820 N N . THR B 1 164 ? -4.375 -28.109 -10.312 1 98.31 164 THR B N 1
ATOM 3821 C CA . THR B 1 164 ? -3.77 -26.812 -10.641 1 98.31 164 THR B CA 1
ATOM 3822 C C . THR B 1 164 ? -4.238 -26.328 -12.008 1 98.31 164 THR B C 1
ATOM 3824 O O . THR B 1 164 ? -4.641 -27.141 -12.852 1 98.31 164 THR B O 1
ATOM 3827 N N . SER B 1 165 ? -4.199 -25.062 -12.234 1 98.19 165 SER B N 1
ATOM 3828 C CA . SER B 1 165 ? -4.785 -24.453 -13.422 1 98.19 165 SER B CA 1
ATOM 3829 C C . SER B 1 165 ? -3.82 -24.484 -14.602 1 98.19 165 SER B C 1
ATOM 3831 O O . SER B 1 165 ? -4.215 -24.25 -15.742 1 98.19 165 SER B O 1
ATOM 3833 N N . GLY B 1 166 ? -2.537 -24.812 -14.383 1 97.19 166 GLY B N 1
ATOM 3834 C CA . GLY B 1 166 ? -1.587 -24.828 -15.484 1 97.19 166 GLY B CA 1
ATOM 3835 C C . GLY B 1 166 ? -0.218 -25.344 -15.094 1 97.19 166 GLY B C 1
ATOM 3836 O O . GLY B 1 166 ? -0.044 -25.875 -13.992 1 97.19 166 GLY B O 1
ATOM 3837 N N . PRO B 1 167 ? 0.751 -25.203 -16 1 97.62 167 PRO B N 1
ATOM 3838 C CA . PRO B 1 167 ? 2.096 -25.734 -15.758 1 97.62 167 PRO B CA 1
ATOM 3839 C C . PRO B 1 167 ? 2.869 -24.922 -14.727 1 97.62 167 PRO B C 1
ATOM 3841 O O . PRO B 1 167 ? 2.57 -23.75 -14.508 1 97.62 167 PRO B O 1
ATOM 3844 N N . HIS B 1 168 ? 3.803 -25.562 -14.078 1 98.06 168 HIS B N 1
ATOM 3845 C CA . HIS B 1 168 ? 4.637 -24.953 -13.047 1 98.06 168 HIS B CA 1
ATOM 3846 C C . HIS B 1 168 ? 6.113 -25.031 -13.414 1 98.06 168 HIS B C 1
ATOM 3848 O O . HIS B 1 168 ? 6.508 -25.875 -14.227 1 98.06 168 HIS B O 1
ATOM 3854 N N . GLY B 1 169 ? 6.875 -24.203 -12.852 1 97.62 169 GLY B N 1
ATOM 3855 C CA . GLY B 1 169 ? 8.312 -24.156 -13.062 1 97.62 169 GLY B CA 1
ATOM 3856 C C . GLY B 1 169 ? 8.727 -23.203 -14.164 1 97.62 169 GLY B C 1
ATOM 3857 O O . GLY B 1 169 ? 9.906 -22.875 -14.305 1 97.62 169 GLY B O 1
ATOM 3858 N N . LEU B 1 170 ? 7.82 -22.719 -14.93 1 98.12 170 LEU B N 1
ATOM 3859 C CA . LEU B 1 170 ? 8.117 -21.922 -16.109 1 98.12 170 LEU B CA 1
ATOM 3860 C C . LEU B 1 170 ? 8.812 -20.625 -15.711 1 98.12 170 LEU B C 1
ATOM 3862 O O . LEU B 1 170 ? 9.836 -20.25 -16.297 1 98.12 170 LEU B O 1
ATOM 3866 N N . SER B 1 171 ? 8.227 -19.906 -14.727 1 97.94 171 SER B N 1
ATOM 3867 C CA . SER B 1 171 ? 8.828 -18.641 -14.312 1 97.94 171 SER B CA 1
ATOM 3868 C C . SER B 1 171 ? 10.266 -18.828 -13.852 1 97.94 171 SER B C 1
ATOM 3870 O O . SER B 1 171 ? 11.141 -18.031 -14.188 1 97.94 171 SER B O 1
ATOM 3872 N N . ARG B 1 172 ? 10.539 -19.906 -13.094 1 96.88 172 ARG B N 1
ATOM 3873 C CA . ARG B 1 172 ? 11.891 -20.203 -12.633 1 96.88 172 ARG B CA 1
ATOM 3874 C C . ARG B 1 172 ? 12.82 -20.469 -13.812 1 96.88 172 ARG B C 1
ATOM 3876 O O . ARG B 1 172 ? 13.961 -20 -13.82 1 96.88 172 ARG B O 1
ATOM 3883 N N . LEU B 1 173 ? 12.359 -21.25 -14.727 1 97.12 173 LEU B N 1
ATOM 3884 C CA . LEU B 1 173 ? 13.141 -21.484 -15.938 1 97.12 173 LEU B CA 1
ATOM 3885 C C . LEU B 1 173 ? 13.406 -20.172 -16.672 1 97.12 173 LEU B C 1
ATOM 3887 O O . LEU B 1 173 ? 14.531 -19.922 -17.109 1 97.12 173 LEU B O 1
ATOM 3891 N N . GLY B 1 174 ? 12.352 -19.375 -16.812 1 97.75 174 GLY B N 1
ATOM 3892 C CA . GLY B 1 174 ? 12.516 -18.078 -17.453 1 97.75 174 GLY B CA 1
ATOM 3893 C C . GLY B 1 174 ? 13.578 -17.219 -16.812 1 97.75 174 GLY B C 1
ATOM 3894 O O . GLY B 1 174 ? 14.406 -16.625 -17.5 1 97.75 174 GLY B O 1
ATOM 3895 N N . LEU B 1 175 ? 13.562 -17.156 -15.508 1 97.25 175 LEU B N 1
ATOM 3896 C CA . LEU B 1 175 ? 14.57 -16.406 -14.773 1 97.25 175 LEU B CA 1
ATOM 3897 C C . LEU B 1 175 ? 15.977 -16.922 -15.078 1 97.25 175 LEU B C 1
ATOM 3899 O O . LEU B 1 175 ? 16.891 -16.141 -15.352 1 97.25 175 LEU B O 1
ATOM 3903 N N . SER B 1 176 ? 16.125 -18.219 -14.984 1 96.31 176 SER B N 1
ATOM 3904 C CA . SER B 1 176 ? 17.422 -18.828 -15.258 1 96.31 176 SER B CA 1
ATOM 3905 C C . SER B 1 176 ? 17.922 -18.469 -16.656 1 96.31 176 SER B C 1
ATOM 3907 O O . SER B 1 176 ? 19.109 -18.172 -16.844 1 96.31 176 SER B O 1
ATOM 3909 N N . LEU B 1 177 ? 17.062 -18.547 -17.656 1 96.5 177 LEU B N 1
ATOM 3910 C CA . LEU B 1 177 ? 17.422 -18.219 -19.031 1 96.5 177 LEU B CA 1
ATOM 3911 C C . LEU B 1 177 ? 17.828 -16.75 -19.156 1 96.5 177 LEU B C 1
ATOM 3913 O O . LEU B 1 177 ? 18.844 -16.438 -19.797 1 96.5 177 LEU B O 1
ATOM 3917 N N . LEU B 1 178 ? 17.047 -15.906 -18.531 1 96.38 178 LEU B N 1
ATOM 3918 C CA . LEU B 1 178 ? 17.312 -14.477 -18.594 1 96.38 178 LEU B CA 1
ATOM 3919 C C . LEU B 1 178 ? 18.656 -14.148 -17.938 1 96.38 178 LEU B C 1
ATOM 3921 O O . LEU B 1 178 ? 19.359 -13.227 -18.375 1 96.38 178 LEU B O 1
ATOM 3925 N N . LEU B 1 179 ? 19 -14.891 -16.891 1 95.69 179 LEU B N 1
ATOM 3926 C CA . LEU B 1 179 ? 20.25 -14.664 -16.172 1 95.69 179 LEU B CA 1
ATOM 3927 C C . LEU B 1 179 ? 21.406 -15.406 -16.844 1 95.69 179 LEU B C 1
ATOM 3929 O O . LEU B 1 179 ? 22.562 -15.305 -16.406 1 95.69 179 LEU B O 1
ATOM 3933 N N . SER B 1 180 ? 21.141 -16.219 -17.828 1 94.06 180 SER B N 1
ATOM 3934 C CA . SER B 1 180 ? 22.125 -17.031 -18.531 1 94.06 180 SER B CA 1
ATOM 3935 C C . SER B 1 180 ? 22.828 -17.984 -17.562 1 94.06 180 SER B C 1
ATOM 3937 O O . SER B 1 180 ? 24.062 -18.078 -17.578 1 94.06 180 SER B O 1
ATOM 3939 N N . ASP B 1 181 ? 22.016 -18.578 -16.766 1 92.38 181 ASP B N 1
ATOM 3940 C CA . ASP B 1 181 ? 22.562 -19.562 -15.828 1 92.38 181 ASP B CA 1
ATOM 3941 C C . ASP B 1 181 ? 23.219 -20.719 -16.578 1 92.38 181 ASP B C 1
ATOM 3943 O O . ASP B 1 181 ? 22.688 -21.188 -17.594 1 92.38 181 ASP B O 1
ATOM 3947 N N . PRO B 1 182 ? 24.297 -21.281 -16.031 1 90.5 182 PRO B N 1
ATOM 3948 C CA . PRO B 1 182 ? 24.984 -22.391 -16.688 1 90.5 182 PRO B CA 1
ATOM 3949 C C . PRO B 1 182 ? 24.094 -23.625 -16.875 1 90.5 182 PRO B C 1
ATOM 3951 O O . PRO B 1 182 ? 24.188 -24.328 -17.875 1 90.5 182 PRO B O 1
ATOM 3954 N N . ILE B 1 183 ? 23.281 -23.797 -15.961 1 86.88 183 ILE B N 1
ATOM 3955 C CA . ILE B 1 183 ? 22.438 -24.984 -15.992 1 86.88 183 ILE B CA 1
ATOM 3956 C C . ILE B 1 183 ? 21.547 -24.953 -17.234 1 86.88 183 ILE B C 1
ATOM 3958 O O . ILE B 1 183 ? 21.312 -25.984 -17.859 1 86.88 183 ILE B O 1
ATOM 3962 N N . THR B 1 184 ? 20.984 -23.891 -17.625 1 88.5 184 THR B N 1
ATOM 3963 C CA . THR B 1 184 ? 20.078 -23.781 -18.766 1 88.5 184 THR B CA 1
ATOM 3964 C C . THR B 1 184 ? 20.875 -23.641 -20.062 1 88.5 184 THR B C 1
ATOM 3966 O O . THR B 1 184 ? 20.375 -23.953 -21.141 1 88.5 184 THR B O 1
ATOM 3969 N N . LYS B 1 185 ? 22.062 -23.188 -19.938 1 86.81 185 LYS B N 1
ATOM 3970 C CA . LYS B 1 185 ? 22.922 -23.094 -21.109 1 86.81 185 LYS B CA 1
ATOM 3971 C C . LYS B 1 185 ? 23.375 -24.484 -21.578 1 86.81 185 LYS B C 1
ATOM 3973 O O . LYS B 1 185 ? 23.625 -24.688 -22.766 1 86.81 185 LYS B O 1
ATOM 3978 N N . SER B 1 186 ? 23.438 -25.312 -20.641 1 85 186 SER B N 1
ATOM 3979 C CA . SER B 1 186 ? 24.016 -26.625 -20.906 1 85 186 SER B CA 1
ATOM 3980 C C . SER B 1 186 ? 22.984 -27.547 -21.562 1 85 186 SER B C 1
ATOM 3982 O O . SER B 1 186 ? 23.344 -28.641 -22.031 1 85 186 SER B O 1
ATOM 3984 N N . ILE B 1 187 ? 21.766 -27.062 -21.562 1 83.44 187 ILE B N 1
ATOM 3985 C CA . ILE B 1 187 ? 20.734 -27.922 -22.172 1 83.44 187 ILE B CA 1
ATOM 3986 C C . ILE B 1 187 ? 20.078 -27.188 -23.344 1 83.44 187 ILE B C 1
ATOM 3988 O O . ILE B 1 187 ? 20.125 -25.953 -23.406 1 83.44 187 ILE B O 1
ATOM 3992 N N . ASN B 1 188 ? 19.656 -28.016 -24.266 1 87.75 188 ASN B N 1
ATOM 3993 C CA . ASN B 1 188 ? 18.906 -27.438 -25.375 1 87.75 188 ASN B CA 1
ATOM 3994 C C . ASN B 1 188 ? 17.438 -27.266 -25.031 1 87.75 188 ASN B C 1
ATOM 3996 O O . ASN B 1 188 ? 16.672 -28.219 -25.078 1 87.75 188 ASN B O 1
ATOM 4000 N N . VAL B 1 189 ? 17.062 -26.078 -24.641 1 91.69 189 VAL B N 1
ATOM 4001 C CA . VAL B 1 189 ? 15.656 -25.766 -24.359 1 91.69 189 VAL B CA 1
ATOM 4002 C C . VAL B 1 189 ? 14.938 -25.391 -25.656 1 91.69 189 VAL B C 1
ATOM 4004 O O . VAL B 1 189 ? 15.336 -24.453 -26.359 1 91.69 189 VAL B O 1
ATOM 4007 N N . PRO B 1 190 ? 13.93 -26.156 -25.969 1 94.94 190 PRO B N 1
ATOM 4008 C CA . PRO B 1 190 ? 13.188 -25.812 -27.172 1 94.94 190 PRO B CA 1
ATOM 4009 C C . PRO B 1 190 ? 12.703 -24.375 -27.188 1 94.94 190 PRO B C 1
ATOM 4011 O O . PRO B 1 190 ? 12.359 -23.812 -26.141 1 94.94 190 PRO B O 1
ATOM 4014 N N . ASN B 1 191 ? 12.609 -23.766 -28.438 1 94.94 191 ASN B N 1
ATOM 4015 C CA . ASN B 1 191 ? 12.289 -22.359 -28.594 1 94.94 191 ASN B CA 1
ATOM 4016 C C . ASN B 1 191 ? 10.938 -22.016 -27.984 1 94.94 191 ASN B C 1
ATOM 4018 O O . ASN B 1 191 ? 10.797 -20.984 -27.312 1 94.94 191 ASN B O 1
ATOM 4022 N N . LEU B 1 192 ? 10.008 -22.828 -28.188 1 96 192 LEU B N 1
ATOM 4023 C CA . LEU B 1 192 ? 8.672 -22.578 -27.656 1 96 192 LEU B CA 1
ATOM 4024 C C . LEU B 1 192 ? 8.68 -22.547 -26.125 1 96 192 LEU B C 1
ATOM 4026 O O . LEU B 1 192 ? 8.062 -21.672 -25.516 1 96 192 LEU B O 1
ATOM 4030 N N . LEU B 1 193 ? 9.312 -23.484 -25.516 1 96.88 193 LEU B N 1
ATOM 4031 C CA . LEU B 1 193 ? 9.438 -23.531 -24.062 1 96.88 193 LEU B CA 1
ATOM 4032 C C . LEU B 1 193 ? 10.188 -22.297 -23.547 1 96.88 193 LEU B C 1
ATOM 4034 O O . LEU B 1 193 ? 9.797 -21.719 -22.531 1 96.88 193 LEU B O 1
ATOM 4038 N N . LYS B 1 194 ? 11.234 -21.938 -24.266 1 96.81 194 LYS B N 1
ATOM 4039 C CA . LYS B 1 194 ? 12.008 -20.75 -23.906 1 96.81 194 LYS B CA 1
ATOM 4040 C C . LYS B 1 194 ? 11.133 -19.5 -23.875 1 96.81 194 LYS B C 1
ATOM 4042 O O . LYS B 1 194 ? 11.148 -18.734 -22.906 1 96.81 194 LYS B O 1
ATOM 4047 N N . GLU B 1 195 ? 10.406 -19.344 -24.906 1 97.56 195 GLU B N 1
ATOM 4048 C CA . GLU B 1 195 ? 9.523 -18.188 -25.016 1 97.56 195 GLU B CA 1
ATOM 4049 C C . GLU B 1 195 ? 8.477 -18.172 -23.906 1 97.56 195 GLU B C 1
ATOM 4051 O O . GLU B 1 195 ? 8.25 -17.141 -23.266 1 97.56 195 GLU B O 1
ATOM 4056 N N . HIS B 1 196 ? 7.879 -19.297 -23.672 1 97.69 196 HIS B N 1
ATOM 4057 C CA . HIS B 1 196 ? 6.859 -19.422 -22.641 1 97.69 196 HIS B CA 1
ATOM 4058 C C . HIS B 1 196 ? 7.449 -19.156 -21.25 1 97.69 196 HIS B C 1
ATOM 4060 O O . HIS B 1 196 ? 6.809 -18.516 -20.406 1 97.69 196 HIS B O 1
ATOM 4066 N N . ALA B 1 197 ? 8.617 -19.672 -21.047 1 98 197 ALA B N 1
ATOM 4067 C CA . ALA B 1 197 ? 9.273 -19.531 -19.75 1 98 197 ALA B CA 1
ATOM 4068 C C . ALA B 1 197 ? 9.625 -18.078 -19.469 1 98 197 ALA B C 1
ATOM 4070 O O . ALA B 1 197 ? 9.328 -17.562 -18.391 1 98 197 ALA B O 1
ATOM 4071 N N . ILE B 1 198 ? 10.195 -17.422 -20.438 1 98.12 198 ILE B N 1
ATOM 4072 C CA . ILE B 1 198 ? 10.586 -16.016 -20.266 1 98.12 198 ILE B CA 1
ATOM 4073 C C . ILE B 1 198 ? 9.352 -15.156 -20.062 1 98.12 198 ILE B C 1
ATOM 4075 O O . ILE B 1 198 ? 9.328 -14.289 -19.188 1 98.12 198 ILE B O 1
ATOM 4079 N N . LYS B 1 199 ? 8.352 -15.445 -20.812 1 98.12 199 LYS B N 1
ATOM 4080 C CA . LYS B 1 199 ? 7.102 -14.703 -20.672 1 98.12 199 LYS B CA 1
ATOM 4081 C C . LYS B 1 199 ? 6.465 -14.93 -19.297 1 98.12 199 LYS B C 1
ATOM 4083 O O . LYS B 1 199 ? 5.934 -14 -18.688 1 98.12 199 LYS B O 1
ATOM 4088 N N . ALA B 1 200 ? 6.512 -16.141 -18.828 1 98 200 ALA B N 1
ATOM 4089 C CA . ALA B 1 200 ? 5.953 -16.469 -17.516 1 98 200 ALA B CA 1
ATOM 4090 C C . ALA B 1 200 ? 6.633 -15.664 -16.406 1 98 200 ALA B C 1
ATOM 4092 O O . ALA B 1 200 ? 5.984 -15.25 -15.445 1 98 200 ALA B O 1
ATOM 4093 N N . HIS B 1 201 ? 7.906 -15.461 -16.578 1 98.06 201 HIS B N 1
ATOM 4094 C CA . HIS B 1 201 ? 8.648 -14.703 -15.57 1 98.06 201 HIS B CA 1
ATOM 4095 C C . HIS B 1 201 ? 8.367 -13.211 -15.68 1 98.06 201 HIS B C 1
ATOM 4097 O O . HIS B 1 201 ? 8.148 -12.539 -14.672 1 98.06 201 HIS B O 1
ATOM 4103 N N . GLN B 1 202 ? 8.266 -12.664 -16.891 1 98.06 202 GLN B N 1
ATOM 4104 C CA . GLN B 1 202 ? 8.211 -11.227 -17.125 1 98.06 202 GLN B CA 1
ATOM 4105 C C . GLN B 1 202 ? 6.77 -10.727 -17.125 1 98.06 202 GLN B C 1
ATOM 4107 O O . GLN B 1 202 ? 6.508 -9.57 -16.781 1 98.06 202 GLN B O 1
ATOM 4112 N N . GLU B 1 203 ? 5.836 -11.57 -17.531 1 97.94 203 GLU B N 1
ATOM 4113 C CA . GLU B 1 203 ? 4.43 -11.203 -17.672 1 97.94 203 GLU B CA 1
ATOM 4114 C C . GLU B 1 203 ? 3.518 -12.266 -17.062 1 97.94 203 GLU B C 1
ATOM 4116 O O . GLU B 1 203 ? 2.668 -12.836 -17.75 1 97.94 203 GLU B O 1
ATOM 4121 N N . PRO B 1 204 ? 3.742 -12.461 -15.773 1 98 204 PRO B N 1
ATOM 4122 C CA . PRO B 1 204 ? 2.873 -13.461 -15.148 1 98 204 PRO B CA 1
ATOM 4123 C C . PRO B 1 204 ? 1.39 -13.172 -15.367 1 98 204 PRO B C 1
ATOM 4125 O O . PRO B 1 204 ? 1.004 -12.023 -15.578 1 98 204 PRO B O 1
ATOM 4128 N N . GLN B 1 205 ? 0.62 -14.227 -15.406 1 97.69 205 GLN B N 1
ATOM 4129 C CA . GLN B 1 205 ? -0.824 -14.141 -15.594 1 97.69 205 GLN B CA 1
ATOM 4130 C C . GLN B 1 205 ? -1.572 -14.547 -14.328 1 97.69 205 GLN B C 1
ATOM 4132 O O . GLN B 1 205 ? -1.47 -15.688 -13.883 1 97.69 205 GLN B O 1
ATOM 4137 N N . PRO B 1 206 ? -2.299 -13.539 -13.727 1 97.75 206 PRO B N 1
ATOM 4138 C CA . PRO B 1 206 ? -3.158 -13.992 -12.633 1 97.75 206 PRO B CA 1
ATOM 4139 C C . PRO B 1 206 ? -4.199 -15.016 -13.078 1 97.75 206 PRO B C 1
ATOM 4141 O O . PRO B 1 206 ? -4.68 -14.953 -14.219 1 97.75 206 PRO B O 1
ATOM 4144 N N . PRO B 1 207 ? -4.551 -15.891 -12.219 1 97.25 207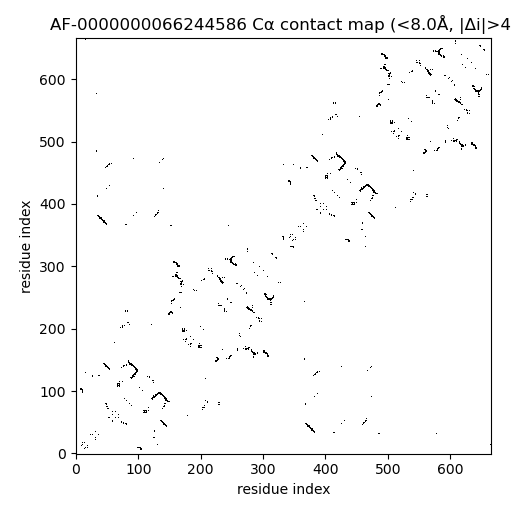 PRO B N 1
ATOM 4145 C CA . PRO B 1 207 ? -5.438 -16.984 -12.641 1 97.25 207 PRO B CA 1
ATOM 4146 C C . PRO B 1 207 ? -6.91 -16.578 -12.617 1 97.25 207 PRO B C 1
ATOM 4148 O O . PRO B 1 207 ? -7.746 -17.344 -12.117 1 97.25 207 PRO B O 1
ATOM 4151 N N . ILE B 1 208 ? -7.238 -15.461 -13.164 1 97.38 208 ILE B N 1
ATOM 4152 C CA . ILE B 1 208 ? -8.602 -14.938 -13.172 1 97.38 208 ILE B CA 1
ATOM 4153 C C . ILE B 1 208 ? -9.469 -15.781 -14.109 1 97.38 208 ILE B C 1
ATOM 4155 O O . ILE B 1 208 ? -10.586 -16.156 -13.75 1 97.38 208 ILE B O 1
ATOM 4159 N N . LYS B 1 209 ? -8.977 -16.094 -15.305 1 96.44 209 LYS B N 1
ATOM 4160 C CA . LYS B 1 209 ? -9.719 -16.938 -16.25 1 96.44 209 LYS B CA 1
ATOM 4161 C C . LYS B 1 209 ? -10 -18.312 -15.648 1 96.44 209 LYS B C 1
ATOM 4163 O O . LYS B 1 209 ? -11.086 -18.859 -15.82 1 96.44 209 LYS B O 1
ATOM 4168 N N . ALA B 1 210 ? -8.984 -18.844 -15.008 1 97.5 210 ALA B N 1
ATOM 4169 C CA . ALA B 1 210 ? -9.156 -20.141 -14.352 1 97.5 210 ALA B CA 1
ATOM 4170 C C . ALA B 1 210 ? -10.273 -20.078 -13.312 1 97.5 210 ALA B C 1
ATOM 4172 O O . ALA B 1 210 ? -11.117 -20.969 -13.242 1 97.5 210 ALA B O 1
ATOM 4173 N N . LEU B 1 211 ? -10.281 -19.047 -12.5 1 97.06 211 LEU B N 1
ATOM 4174 C CA . LEU B 1 211 ? -11.32 -18.859 -11.492 1 97.06 211 LEU B CA 1
ATOM 4175 C C . LEU B 1 211 ? -12.695 -18.75 -12.148 1 97.06 211 LEU B C 1
ATOM 4177 O O . LEU B 1 211 ? -13.656 -19.375 -11.703 1 97.06 211 LEU B O 1
ATOM 4181 N N . GLN B 1 212 ? -12.781 -17.969 -13.188 1 96.88 212 GLN B N 1
ATOM 4182 C CA . GLN B 1 212 ? -14.047 -17.781 -13.883 1 96.88 212 GLN B CA 1
ATOM 4183 C C . GLN B 1 212 ? -14.586 -19.094 -14.43 1 96.88 212 GLN B C 1
ATOM 4185 O O . GLN B 1 212 ? -15.773 -19.391 -14.312 1 96.88 212 GLN B O 1
ATOM 4190 N N . THR B 1 213 ? -13.719 -19.875 -15.039 1 97.69 213 THR B N 1
ATOM 4191 C CA . THR B 1 213 ? -14.117 -21.172 -15.57 1 97.69 213 THR B CA 1
ATOM 4192 C C . THR B 1 213 ? -14.555 -22.109 -14.438 1 97.69 213 THR B C 1
ATOM 4194 O O . THR B 1 213 ? -15.531 -22.844 -14.586 1 97.69 213 THR B O 1
ATOM 4197 N N . LEU B 1 214 ? -13.797 -22.047 -13.328 1 97 214 LEU B N 1
ATOM 4198 C CA . LEU B 1 214 ? -14.141 -22.844 -12.148 1 97 214 LEU B CA 1
ATOM 4199 C C . LEU B 1 214 ? -15.555 -22.531 -11.672 1 97 214 LEU B C 1
ATOM 4201 O O . LEU B 1 214 ? -16.328 -23.438 -11.367 1 97 214 LEU B O 1
ATOM 4205 N N . LEU B 1 215 ? -15.891 -21.266 -11.602 1 96 215 LEU B N 1
ATOM 4206 C CA . LEU B 1 215 ? -17.203 -20.828 -11.156 1 96 215 LEU B CA 1
ATOM 4207 C C . LEU B 1 215 ? -18.297 -21.297 -12.125 1 96 215 LEU B C 1
ATOM 4209 O O . LEU B 1 215 ? -19.344 -21.797 -11.695 1 96 215 LEU B O 1
ATOM 4213 N N . LYS B 1 216 ? -18.031 -21.172 -13.375 1 96.19 216 LYS B N 1
ATOM 4214 C CA . LYS B 1 216 ? -19.016 -21.453 -14.422 1 96.19 216 LYS B CA 1
ATOM 4215 C C . LYS B 1 216 ? -19.359 -22.938 -14.477 1 96.19 216 LYS B C 1
ATOM 4217 O O . LYS B 1 216 ? -20.484 -23.312 -14.781 1 96.19 216 LYS B O 1
ATOM 4222 N N . CYS B 1 217 ? -18.375 -23.75 -14.125 1 96.56 217 CYS B N 1
ATOM 4223 C CA . CYS B 1 217 ? -18.578 -25.172 -14.336 1 96.56 217 CYS B CA 1
ATOM 4224 C C . CYS B 1 217 ? -19.047 -25.859 -13.055 1 96.56 217 CYS B C 1
ATOM 4226 O O . CYS B 1 217 ? -19.203 -27.078 -13.016 1 96.56 217 CYS B O 1
ATOM 4228 N N . LYS B 1 218 ? -19.25 -25.094 -12.031 1 95.44 218 LYS B N 1
ATOM 4229 C CA . LYS B 1 218 ? -19.688 -25.688 -10.773 1 95.44 218 LYS B CA 1
ATOM 4230 C C . LYS B 1 218 ? -20.984 -26.469 -10.969 1 95.44 218 LYS B C 1
ATOM 4232 O O . LYS B 1 218 ? -21.953 -25.953 -11.523 1 95.44 218 LYS B O 1
ATOM 4237 N N . PRO B 1 219 ? -21.047 -27.625 -10.422 1 94.38 219 PRO B N 1
ATOM 4238 C CA . PRO B 1 219 ? -22.312 -28.359 -10.469 1 94.38 219 PRO B CA 1
ATOM 4239 C C . PRO B 1 219 ? -23.406 -27.703 -9.633 1 94.38 219 PRO B C 1
ATOM 4241 O O . PRO B 1 219 ? -23.125 -27.172 -8.555 1 94.38 219 PRO B O 1
ATOM 4244 N N . TYR B 1 220 ? -24.656 -27.609 -10.047 1 89.75 220 TYR B N 1
ATOM 4245 C CA . TYR B 1 220 ? -25.781 -26.844 -9.508 1 89.75 220 TYR B CA 1
ATOM 4246 C C . TYR B 1 220 ? -26 -27.172 -8.039 1 89.75 220 TYR B C 1
ATOM 4248 O O . TYR B 1 220 ? -26.203 -26.266 -7.227 1 89.75 220 TYR B O 1
ATOM 4256 N N . ALA B 1 221 ? -26.031 -28.344 -7.578 1 88.38 221 ALA B N 1
ATOM 4257 C CA . ALA B 1 221 ? -26.469 -28.688 -6.23 1 88.38 221 ALA B CA 1
ATOM 4258 C C . ALA B 1 221 ? -25.297 -28.656 -5.25 1 88.38 221 ALA B C 1
ATOM 4260 O O . ALA B 1 221 ? -25.469 -28.844 -4.047 1 88.38 221 ALA B O 1
ATOM 4261 N N . MET B 1 222 ? -24.203 -28.156 -5.719 1 90.44 222 MET B N 1
ATOM 4262 C CA . MET B 1 222 ? -23.031 -28.188 -4.84 1 90.44 222 MET B CA 1
ATOM 4263 C C . MET B 1 222 ? -22.859 -26.844 -4.137 1 90.44 222 MET B C 1
ATOM 4265 O O . MET B 1 222 ? -23.078 -25.781 -4.738 1 90.44 222 MET B O 1
ATOM 4269 N N . PRO B 1 223 ? -22.469 -26.906 -2.891 1 90.88 223 PRO B N 1
ATOM 4270 C CA . PRO B 1 223 ? -22.203 -25.641 -2.197 1 90.88 223 PRO B CA 1
ATOM 4271 C C . PRO B 1 223 ? -21 -24.891 -2.764 1 90.88 223 PRO B C 1
ATOM 4273 O O . PRO B 1 223 ? -20.109 -25.516 -3.377 1 90.88 223 PRO B O 1
ATOM 4276 N N . TRP B 1 224 ? -21.047 -23.594 -2.578 1 89.75 224 TRP B N 1
ATOM 4277 C CA . TRP B 1 224 ? -19.938 -22.734 -2.979 1 89.75 224 TRP B CA 1
ATOM 4278 C C . TRP B 1 224 ? -18.812 -22.781 -1.955 1 89.75 224 TRP B C 1
ATOM 4280 O O . TRP B 1 224 ? -18.625 -21.859 -1.171 1 89.75 224 TRP B O 1
ATOM 4290 N N . ASN B 1 225 ? -18.062 -23.859 -1.974 1 88.31 225 ASN B N 1
ATOM 4291 C CA . ASN B 1 225 ? -16.953 -24.047 -1.042 1 88.31 225 ASN B CA 1
ATOM 4292 C C . ASN B 1 225 ? -15.812 -24.812 -1.683 1 88.31 225 ASN B C 1
ATOM 4294 O O . ASN B 1 225 ? -16.016 -25.906 -2.227 1 88.31 225 ASN B O 1
ATOM 4298 N N . ALA B 1 226 ? -14.68 -24.25 -1.699 1 94.06 226 ALA B N 1
ATOM 4299 C CA . ALA B 1 226 ? -13.445 -24.844 -2.223 1 94.06 226 ALA B CA 1
ATOM 4300 C C . ALA B 1 226 ? -12.219 -24.234 -1.553 1 94.06 226 ALA B C 1
ATOM 4302 O O . ALA B 1 226 ? -12.289 -23.141 -0.981 1 94.06 226 ALA B O 1
ATOM 4303 N N . ALA B 1 227 ? -11.18 -24.922 -1.523 1 94.31 227 ALA B N 1
ATOM 4304 C CA . ALA B 1 227 ? -9.922 -24.375 -1.029 1 94.31 227 ALA B CA 1
ATOM 4305 C C . ALA B 1 227 ? -8.984 -24.031 -2.182 1 94.31 227 ALA B C 1
ATOM 4307 O O . ALA B 1 227 ? -8.953 -24.734 -3.197 1 94.31 227 ALA B O 1
ATOM 4308 N N . ALA B 1 228 ? -8.312 -22.984 -2.002 1 94.56 228 ALA B N 1
ATOM 4309 C CA . ALA B 1 228 ? -7.379 -22.625 -3.066 1 94.56 228 ALA B CA 1
ATOM 4310 C C . ALA B 1 228 ? -6.285 -21.703 -2.547 1 94.56 228 ALA B C 1
ATOM 4312 O O . ALA B 1 228 ? -6.43 -21.094 -1.482 1 94.56 228 ALA B O 1
ATOM 4313 N N . THR B 1 229 ? -5.223 -21.594 -3.184 1 93.81 229 THR B N 1
ATOM 4314 C CA . THR B 1 229 ? -4.148 -20.609 -3.119 1 93.81 229 THR B CA 1
ATOM 4315 C C . THR B 1 229 ? -3.424 -20.5 -4.457 1 93.81 229 THR B C 1
ATOM 4317 O O . THR B 1 229 ? -3.727 -21.25 -5.391 1 93.81 229 THR B O 1
ATOM 4320 N N . ASP B 1 230 ? -2.672 -19.531 -4.605 1 95.06 230 ASP B N 1
ATOM 4321 C CA . ASP B 1 230 ? -1.878 -19.5 -5.828 1 95.06 230 ASP B CA 1
ATOM 4322 C C . ASP B 1 230 ? -0.472 -20.047 -5.586 1 95.06 230 ASP B C 1
ATOM 4324 O O . ASP B 1 230 ? -0.1 -20.328 -4.445 1 95.06 230 ASP B O 1
ATOM 4328 N N . SER B 1 231 ? 0.228 -20.266 -6.625 1 96.38 231 SER B N 1
ATOM 4329 C CA . SER B 1 231 ? 1.564 -20.844 -6.535 1 96.38 231 SER B CA 1
ATOM 4330 C C . SER B 1 231 ? 2.641 -19.766 -6.656 1 96.38 231 SER B C 1
ATOM 4332 O O . SER B 1 231 ? 3.654 -19.969 -7.328 1 96.38 231 SER B O 1
ATOM 4334 N N . SER B 1 232 ? 2.412 -18.594 -6.02 1 94.06 232 SER B N 1
ATOM 4335 C CA . SER B 1 232 ? 3.385 -17.516 -6.062 1 94.06 232 SER B CA 1
ATOM 4336 C C . SER B 1 232 ? 4.727 -17.953 -5.488 1 94.06 232 SER B C 1
ATOM 4338 O O . SER B 1 232 ? 5.781 -17.578 -6.008 1 94.06 232 SER B O 1
ATOM 4340 N N . ASP B 1 233 ? 4.703 -18.844 -4.461 1 91.12 233 ASP B N 1
ATOM 4341 C CA . ASP B 1 233 ? 5.934 -19.297 -3.822 1 91.12 233 ASP B CA 1
ATOM 4342 C C . ASP B 1 233 ? 6.277 -20.719 -4.262 1 91.12 233 ASP B C 1
ATOM 4344 O O . ASP B 1 233 ? 7.094 -21.391 -3.625 1 91.12 233 ASP B O 1
ATOM 4348 N N . GLY B 1 234 ? 5.59 -21.203 -5.234 1 95.81 234 GLY B N 1
ATOM 4349 C CA . GLY B 1 234 ? 5.832 -22.547 -5.746 1 95.81 234 GLY B CA 1
ATOM 4350 C C . GLY B 1 234 ? 4.688 -23.5 -5.48 1 95.81 234 GLY B C 1
ATOM 4351 O O . GLY B 1 234 ? 3.902 -23.297 -4.551 1 95.81 234 GLY B O 1
ATOM 4352 N N . LEU B 1 235 ? 4.703 -24.578 -6.266 1 97.38 235 LEU B N 1
ATOM 4353 C CA . LEU B 1 235 ? 3.635 -25.562 -6.184 1 97.38 235 LEU B CA 1
ATOM 4354 C C . LEU B 1 235 ? 3.656 -26.266 -4.832 1 97.38 235 LEU B C 1
ATOM 4356 O O . LEU B 1 235 ? 2.617 -26.406 -4.184 1 97.38 235 LEU B O 1
ATOM 4360 N N . LEU B 1 236 ? 4.805 -26.672 -4.41 1 96.81 236 LEU B N 1
ATOM 4361 C CA . LEU B 1 236 ? 4.91 -27.406 -3.154 1 96.81 236 LEU B CA 1
ATOM 4362 C C . LEU B 1 236 ? 4.449 -26.562 -1.981 1 96.81 236 LEU B C 1
ATOM 4364 O O . LEU B 1 236 ? 3.693 -27.031 -1.126 1 96.81 236 LEU B O 1
ATOM 4368 N N . GLU B 1 237 ? 4.906 -25.328 -1.95 1 93.5 237 GLU B N 1
ATOM 4369 C CA . GLU B 1 237 ? 4.473 -24.422 -0.885 1 93.5 237 GLU B CA 1
ATOM 4370 C C . GLU B 1 237 ? 2.959 -24.234 -0.91 1 93.5 237 GLU B C 1
ATOM 4372 O O . GLU B 1 237 ? 2.318 -24.156 0.142 1 93.5 237 GLU B O 1
ATOM 4377 N N . ALA B 1 238 ? 2.41 -24.062 -2.072 1 95.38 238 ALA B N 1
ATOM 4378 C CA . ALA B 1 238 ? 0.96 -23.938 -2.201 1 95.38 238 ALA B CA 1
ATOM 4379 C C . ALA B 1 238 ? 0.247 -25.156 -1.613 1 95.38 238 ALA B C 1
ATOM 4381 O O . ALA B 1 238 ? -0.697 -25 -0.834 1 95.38 238 ALA B O 1
ATOM 4382 N N . ILE B 1 239 ? 0.728 -26.312 -1.96 1 96.94 239 ILE B N 1
ATOM 4383 C CA . ILE B 1 239 ? 0.136 -27.547 -1.48 1 96.94 239 ILE B CA 1
ATOM 4384 C C . ILE B 1 239 ? 0.256 -27.625 0.04 1 96.94 239 ILE B C 1
ATOM 4386 O O . ILE B 1 239 ? -0.722 -27.922 0.732 1 96.94 239 ILE B O 1
ATOM 4390 N N . GLU B 1 240 ? 1.401 -27.359 0.502 1 94.81 240 GLU B N 1
ATOM 4391 C CA . GLU B 1 240 ? 1.641 -27.438 1.941 1 94.81 240 GLU B CA 1
ATOM 4392 C C . GLU B 1 240 ? 0.771 -26.422 2.691 1 94.81 240 GLU B C 1
ATOM 4394 O O . GLU B 1 240 ? 0.311 -26.703 3.801 1 94.81 240 GLU B O 1
ATOM 4399 N N . SER B 1 241 ? 0.633 -25.281 2.117 1 92.19 241 SER B N 1
ATOM 4400 C CA . SER B 1 241 ? -0.212 -24.266 2.734 1 92.19 241 SER B CA 1
ATOM 4401 C C . SER B 1 241 ? -1.654 -24.75 2.859 1 92.19 241 SER B C 1
ATOM 4403 O O . SER B 1 241 ? -2.299 -24.531 3.887 1 92.19 241 SER B O 1
ATOM 4405 N N . LEU B 1 242 ? -2.172 -25.375 1.811 1 95 242 LEU B N 1
ATOM 4406 C CA . LEU B 1 242 ? -3.506 -25.953 1.872 1 95 242 LEU B CA 1
ATOM 4407 C C . LEU B 1 242 ? -3.59 -27 2.98 1 95 242 LEU B C 1
ATOM 4409 O O . LEU B 1 242 ? -4.559 -27.031 3.742 1 95 242 LEU B O 1
ATOM 4413 N N . CYS B 1 243 ? -2.562 -27.812 3.08 1 96.38 243 CYS B N 1
ATOM 4414 C CA . CYS B 1 243 ? -2.525 -28.859 4.086 1 96.38 243 CYS B CA 1
ATOM 4415 C C . CYS B 1 243 ? -2.521 -28.281 5.492 1 96.38 243 CYS B C 1
ATOM 4417 O O . CYS B 1 243 ? -3.316 -28.688 6.34 1 96.38 243 CYS B O 1
ATOM 4419 N N . ARG B 1 244 ? -1.638 -27.359 5.691 1 92.5 244 ARG B N 1
ATOM 4420 C CA . ARG B 1 244 ? -1.499 -26.75 7.012 1 92.5 244 ARG B CA 1
ATOM 4421 C C . ARG B 1 244 ? -2.801 -26.078 7.449 1 92.5 244 ARG B C 1
ATOM 4423 O O . ARG B 1 244 ? -3.221 -26.234 8.602 1 92.5 244 ARG B O 1
ATOM 4430 N N . SER B 1 245 ? -3.428 -25.375 6.562 1 91.06 245 SER B N 1
ATOM 4431 C CA . SER B 1 245 ? -4.617 -24.594 6.895 1 91.06 245 SER B CA 1
ATOM 4432 C C . SER B 1 245 ? -5.832 -25.5 7.078 1 91.06 245 SER B C 1
ATOM 4434 O O . SER B 1 245 ? -6.727 -25.188 7.867 1 91.06 245 SER B O 1
ATOM 4436 N N . SER B 1 246 ? -5.941 -26.625 6.387 1 94.38 246 SER B N 1
ATOM 4437 C CA . SER B 1 246 ? -7.121 -27.484 6.41 1 94.38 246 SER B CA 1
ATOM 4438 C C . SER B 1 246 ? -6.891 -28.719 7.273 1 94.38 246 SER B C 1
ATOM 4440 O O . SER B 1 246 ? -7.809 -29.516 7.484 1 94.38 246 SER B O 1
ATOM 4442 N N . ASN B 1 247 ? -5.668 -28.844 7.73 1 94.56 247 ASN B N 1
ATOM 4443 C CA . ASN B 1 247 ? -5.293 -30.031 8.5 1 94.56 247 ASN B CA 1
ATOM 4444 C C . ASN B 1 247 ? -5.594 -31.312 7.734 1 94.56 247 ASN B C 1
ATOM 4446 O O . ASN B 1 247 ? -6.289 -32.188 8.242 1 94.56 247 ASN B O 1
ATOM 4450 N N . CYS B 1 248 ? -5.105 -31.375 6.555 1 97.12 248 CYS B N 1
ATOM 4451 C CA . CYS B 1 248 ? -5.227 -32.531 5.664 1 97.12 248 CYS B CA 1
ATOM 4452 C C . CYS B 1 248 ? -3.873 -32.906 5.09 1 97.12 248 CYS B C 1
ATOM 4454 O O . CYS B 1 248 ? -2.926 -32.125 5.125 1 97.12 248 CYS B O 1
ATOM 4456 N N . THR B 1 249 ? -3.818 -34.156 4.656 1 97.94 249 THR B N 1
ATOM 4457 C CA . THR B 1 249 ? -2.652 -34.625 3.92 1 97.94 249 THR B CA 1
ATOM 4458 C C . THR B 1 249 ? -2.906 -34.562 2.416 1 97.94 249 THR B C 1
ATOM 4460 O O . THR B 1 249 ? -3.965 -35 1.947 1 97.94 249 THR B O 1
ATOM 4463 N N . ALA B 1 250 ? -1.991 -34.031 1.72 1 98.38 250 ALA B N 1
ATOM 4464 C CA . ALA B 1 250 ? -2.055 -34.062 0.262 1 98.38 250 ALA B CA 1
ATOM 4465 C C . ALA B 1 250 ? -1.224 -35.25 -0.28 1 98.38 250 ALA B C 1
ATOM 4467 O O . ALA B 1 250 ? -0.048 -35.375 0.062 1 98.38 250 ALA B O 1
ATOM 4468 N N . VAL B 1 251 ? -1.778 -36.031 -1.068 1 98.44 251 VAL B N 1
ATOM 4469 C CA . VAL B 1 251 ? -1.072 -37.094 -1.751 1 98.44 251 VAL B CA 1
ATOM 4470 C C . VAL B 1 251 ? -0.935 -36.781 -3.236 1 98.44 251 VAL B C 1
ATOM 4472 O O . VAL B 1 251 ? -1.929 -36.75 -3.967 1 98.44 251 VAL B O 1
ATOM 4475 N N . VAL B 1 252 ? 0.291 -36.562 -3.645 1 98.12 252 VAL B N 1
ATOM 4476 C CA . VAL B 1 252 ? 0.583 -36.094 -4.992 1 98.12 252 VAL B CA 1
ATOM 4477 C C . VAL B 1 252 ? 1.147 -37.219 -5.836 1 98.12 252 VAL B C 1
ATOM 4479 O O . VAL B 1 252 ? 1.946 -38.031 -5.352 1 98.12 252 VAL B O 1
ATOM 4482 N N . ASP B 1 253 ? 0.758 -37.281 -7.102 1 95.88 253 ASP B N 1
ATOM 4483 C CA . ASP B 1 253 ? 1.258 -38.281 -8.039 1 95.88 253 ASP B CA 1
ATOM 4484 C C . ASP B 1 253 ? 2.434 -37.719 -8.852 1 95.88 253 ASP B C 1
ATOM 4486 O O . ASP B 1 253 ? 2.268 -36.812 -9.664 1 95.88 253 ASP B O 1
ATOM 4490 N N . HIS B 1 254 ? 3.602 -38.312 -8.773 1 90.38 254 HIS B N 1
ATOM 4491 C CA . HIS B 1 254 ? 4.812 -37.906 -9.469 1 90.38 254 HIS B CA 1
ATOM 4492 C C . HIS B 1 254 ? 4.594 -37.844 -10.977 1 90.38 254 HIS B C 1
ATOM 4494 O O . HIS B 1 254 ? 5.188 -37.031 -11.672 1 90.38 254 HIS B O 1
ATOM 4500 N N . LYS B 1 255 ? 3.811 -38.75 -11.406 1 91.75 255 LYS B N 1
ATOM 4501 C CA . LYS B 1 255 ? 3.623 -38.906 -12.844 1 91.75 255 LYS B CA 1
ATOM 4502 C C . LYS B 1 255 ? 2.674 -37.844 -13.391 1 91.75 255 LYS B C 1
ATOM 4504 O O . LYS B 1 255 ? 2.578 -37.656 -14.602 1 91.75 255 LYS B O 1
ATOM 4509 N N . ASN B 1 256 ? 1.999 -37.156 -12.469 1 94.62 256 ASN B N 1
ATOM 4510 C CA . ASN B 1 256 ? 0.991 -36.188 -12.914 1 94.62 256 ASN B CA 1
ATOM 4511 C C . ASN B 1 256 ? 1.374 -34.75 -12.547 1 94.62 256 ASN B C 1
ATOM 4513 O O . ASN B 1 256 ? 0.502 -33.906 -12.328 1 94.62 256 ASN B O 1
ATOM 4517 N N . LEU B 1 257 ? 2.646 -34.5 -12.406 1 96.31 257 LEU B N 1
ATOM 4518 C CA . LEU B 1 257 ? 3.061 -33.125 -12.148 1 96.31 257 LEU B CA 1
ATOM 4519 C C . LEU B 1 257 ? 2.666 -32.219 -13.312 1 96.31 257 LEU B C 1
ATOM 4521 O O . LEU B 1 257 ? 2.705 -32.625 -14.469 1 96.31 257 LEU B O 1
ATOM 4525 N N . PRO B 1 258 ? 2.248 -31.016 -13.031 1 97.81 258 PRO B N 1
ATOM 4526 C CA . PRO B 1 258 ? 1.791 -30.078 -14.07 1 97.81 258 PRO B CA 1
ATOM 4527 C C . PRO B 1 258 ? 2.945 -29.438 -14.828 1 97.81 258 PRO B C 1
ATOM 4529 O O . PRO B 1 258 ? 3.332 -28.297 -14.531 1 97.81 258 PRO B O 1
ATOM 4532 N N . LYS B 1 259 ? 3.385 -30.109 -15.836 1 96.62 259 LYS B N 1
ATOM 4533 C CA . LYS B 1 259 ? 4.543 -29.656 -16.609 1 96.62 259 LYS B CA 1
ATOM 4534 C C . LYS B 1 259 ? 4.133 -29.219 -18.016 1 96.62 259 LYS B C 1
ATOM 4536 O O . LYS B 1 259 ? 3.119 -29.672 -18.547 1 96.62 259 LYS B O 1
ATOM 4541 N N . HIS B 1 260 ? 4.887 -28.25 -18.5 1 96.69 260 HIS B N 1
ATOM 4542 C CA . HIS B 1 260 ? 4.785 -27.938 -19.906 1 96.69 260 HIS B CA 1
ATOM 4543 C C . HIS B 1 260 ? 5.066 -29.156 -20.781 1 96.69 260 HIS B C 1
ATOM 4545 O O . HIS B 1 260 ? 5.855 -30.016 -20.406 1 96.69 260 HIS B O 1
ATOM 4551 N N . ALA B 1 261 ? 4.473 -29.203 -21.984 1 94.38 261 ALA B N 1
ATOM 4552 C CA . ALA B 1 261 ? 4.582 -30.359 -22.875 1 94.38 261 ALA B CA 1
ATOM 4553 C C . ALA B 1 261 ? 6.035 -30.656 -23.219 1 94.38 261 ALA B C 1
ATOM 4555 O O . ALA B 1 261 ? 6.43 -31.812 -23.344 1 94.38 261 ALA B O 1
ATOM 4556 N N . ASP B 1 262 ? 6.895 -29.609 -23.312 1 95.44 262 ASP B N 1
ATOM 4557 C CA . ASP B 1 262 ? 8.289 -29.75 -23.719 1 95.44 262 ASP B CA 1
ATOM 4558 C C . ASP B 1 262 ? 9.219 -29.734 -22.516 1 95.44 262 ASP B C 1
ATOM 4560 O O . ASP B 1 262 ? 10.43 -29.562 -22.656 1 95.44 262 ASP B O 1
ATOM 4564 N N . TRP B 1 263 ? 8.648 -29.766 -21.344 1 95.5 263 TRP B N 1
ATOM 4565 C CA . TRP B 1 263 ? 9.461 -29.672 -20.141 1 95.5 263 TRP B CA 1
ATOM 4566 C C . TRP B 1 263 ? 10.508 -30.766 -20.094 1 95.5 263 TRP B C 1
ATOM 4568 O O . TRP B 1 263 ? 10.195 -31.938 -20.328 1 95.5 263 TRP B O 1
ATOM 4578 N N . PRO B 1 264 ? 11.734 -30.484 -19.75 1 92.38 264 PRO B N 1
ATOM 4579 C CA . PRO B 1 264 ? 12.789 -31.5 -19.719 1 92.38 264 PRO B CA 1
ATOM 4580 C C . PRO B 1 264 ? 12.617 -32.5 -18.578 1 92.38 264 PRO B C 1
ATOM 4582 O O . PRO B 1 264 ? 11.984 -32.188 -17.562 1 92.38 264 PRO B O 1
ATOM 4585 N N . SER B 1 265 ? 13.195 -33.625 -18.781 1 91 265 SER B N 1
ATOM 4586 C CA . SER B 1 265 ? 13.18 -34.656 -17.75 1 91 265 SER B CA 1
ATOM 4587 C C . SER B 1 265 ? 14.406 -34.562 -16.844 1 91 265 SER B C 1
ATOM 4589 O O . SER B 1 265 ? 15.469 -34.125 -17.281 1 91 265 SER B O 1
ATOM 4591 N N . GLY B 1 266 ? 14.211 -34.906 -15.547 1 89.88 266 GLY B N 1
ATOM 4592 C CA . GLY B 1 266 ? 15.305 -34.938 -14.586 1 89.88 266 GLY B CA 1
ATOM 4593 C C . GLY B 1 266 ? 14.922 -34.344 -13.242 1 89.88 266 GLY B C 1
ATOM 4594 O O . GLY B 1 266 ? 13.93 -33.625 -13.133 1 89.88 266 GLY B O 1
ATOM 4595 N N . LYS B 1 267 ? 15.703 -34.688 -12.258 1 89.25 267 LYS B N 1
ATOM 4596 C CA . LYS B 1 267 ? 15.414 -34.312 -10.883 1 89.25 267 LYS B CA 1
ATOM 4597 C C . LYS B 1 267 ? 15.383 -32.812 -10.719 1 89.25 267 LYS B C 1
ATOM 4599 O O . LYS B 1 267 ? 14.484 -32.25 -10.07 1 89.25 267 LYS B O 1
ATOM 4604 N N . GLN B 1 268 ? 16.344 -32.125 -11.305 1 90.06 268 GLN B N 1
ATOM 4605 C CA . GLN B 1 268 ? 16.422 -30.688 -11.195 1 90.06 268 GLN B CA 1
ATOM 4606 C C . GLN B 1 268 ? 15.18 -30.016 -11.75 1 90.06 268 GLN B C 1
ATOM 4608 O O . GLN B 1 268 ? 14.68 -29.047 -11.172 1 90.06 268 GLN B O 1
ATOM 4613 N N . TRP B 1 269 ? 14.742 -30.516 -12.805 1 92.88 269 TRP B N 1
ATOM 4614 C CA . TRP B 1 269 ? 13.578 -29.953 -13.469 1 92.88 269 TRP B CA 1
ATOM 4615 C C . TRP B 1 269 ? 12.297 -30.234 -12.695 1 92.88 269 TRP B C 1
ATOM 4617 O O . TRP B 1 269 ? 11.398 -29.406 -12.641 1 92.88 269 TRP B O 1
ATOM 4627 N N . ASN B 1 270 ? 12.242 -31.391 -12.086 1 93.62 270 ASN B N 1
ATOM 4628 C CA . ASN B 1 270 ? 11.133 -31.688 -11.188 1 93.62 270 ASN B CA 1
ATOM 4629 C C . ASN B 1 270 ? 11.141 -30.766 -9.977 1 93.62 270 ASN B C 1
ATOM 4631 O O . ASN B 1 270 ? 10.078 -30.312 -9.523 1 93.62 270 ASN B O 1
ATOM 4635 N N . ASP B 1 271 ? 12.344 -30.5 -9.516 1 94.38 271 ASP B N 1
ATOM 4636 C CA . ASP B 1 271 ? 12.477 -29.594 -8.383 1 94.38 271 ASP B CA 1
ATOM 4637 C C . ASP B 1 271 ? 11.977 -28.188 -8.75 1 94.38 271 ASP B C 1
ATOM 4639 O O . ASP B 1 271 ? 11.281 -27.547 -7.957 1 94.38 271 ASP B O 1
ATOM 4643 N N . TRP B 1 272 ? 12.273 -27.766 -9.977 1 95.38 272 TRP B N 1
ATOM 4644 C CA . TRP B 1 272 ? 11.828 -26.453 -10.422 1 95.38 272 TRP B CA 1
ATOM 4645 C C . TRP B 1 272 ? 10.312 -26.422 -10.617 1 95.38 272 TRP B C 1
ATOM 4647 O O . TRP B 1 272 ? 9.672 -25.406 -10.344 1 95.38 272 TRP B O 1
ATOM 4657 N N . CYS B 1 273 ? 9.797 -27.531 -11.062 1 96.62 273 CYS B N 1
ATOM 4658 C CA . CYS B 1 273 ? 8.344 -27.641 -11.18 1 96.62 273 CYS B CA 1
ATOM 4659 C C . CYS B 1 273 ? 7.672 -27.516 -9.812 1 96.62 273 CYS B C 1
ATOM 4661 O O . CYS B 1 273 ? 6.664 -26.812 -9.68 1 96.62 273 CYS B O 1
ATOM 4663 N N . LEU B 1 274 ? 8.266 -28.062 -8.797 1 96.5 274 LEU B N 1
ATOM 4664 C CA . LEU B 1 274 ? 7.672 -28.109 -7.465 1 96.5 274 LEU B CA 1
ATOM 4665 C C . LEU B 1 274 ? 7.965 -26.828 -6.684 1 96.5 274 LEU B C 1
ATOM 4667 O O . LEU B 1 274 ? 7.121 -26.359 -5.922 1 96.5 274 LEU B O 1
ATOM 4671 N N . GLU B 1 275 ? 9.172 -26.219 -6.945 1 95.38 275 GLU B N 1
ATOM 4672 C CA . GLU B 1 275 ? 9.641 -25.219 -5.996 1 95.38 275 GLU B CA 1
ATOM 4673 C C . GLU B 1 275 ? 9.992 -23.906 -6.703 1 95.38 275 GLU B C 1
ATOM 4675 O O . GLU B 1 275 ? 10.422 -22.953 -6.062 1 95.38 275 GLU B O 1
ATOM 4680 N N . GLY B 1 276 ? 9.922 -23.812 -7.98 1 93.94 276 GLY B N 1
ATOM 4681 C CA . GLY B 1 276 ? 10.398 -22.672 -8.75 1 93.94 276 GLY B CA 1
ATOM 4682 C C . GLY B 1 276 ? 9.75 -21.375 -8.336 1 93.94 276 GLY B C 1
ATOM 4683 O O . GLY B 1 276 ? 10.383 -20.312 -8.375 1 93.94 276 GLY B O 1
ATOM 4684 N N . GLY B 1 277 ? 8.43 -21.266 -8.109 1 94 277 GLY B N 1
ATOM 4685 C CA . GLY B 1 277 ? 7.703 -20.078 -7.676 1 94 277 GLY B CA 1
ATOM 4686 C C . GLY B 1 277 ? 7.277 -19.188 -8.828 1 94 277 GLY B C 1
ATOM 4687 O O . GLY B 1 277 ? 7.695 -19.391 -9.969 1 94 277 GLY B O 1
ATOM 4688 N N . GLU B 1 278 ? 6.414 -18.234 -8.547 1 96.56 278 GLU B N 1
ATOM 4689 C CA . GLU B 1 278 ? 5.961 -17.125 -9.375 1 96.56 278 GLU B 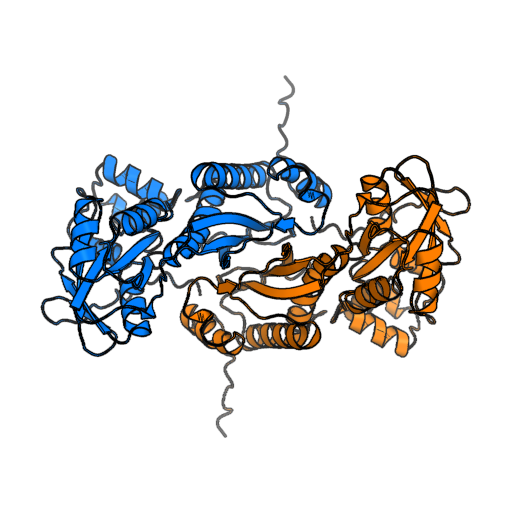CA 1
ATOM 4690 C C . GLU B 1 278 ? 5.234 -17.625 -10.617 1 96.56 278 GLU B C 1
ATOM 4692 O O . GLU B 1 278 ? 5.262 -16.969 -11.664 1 96.56 278 GLU B O 1
ATOM 4697 N N . ASP B 1 279 ? 4.723 -18.828 -10.602 1 97.44 279 ASP B N 1
ATOM 4698 C CA . ASP B 1 279 ? 3.893 -19.281 -11.719 1 97.44 279 ASP B CA 1
ATOM 4699 C C . ASP B 1 279 ? 2.471 -18.734 -11.594 1 97.44 279 ASP B C 1
ATOM 4701 O O . ASP B 1 279 ? 1.743 -18.656 -12.586 1 97.44 279 ASP B O 1
ATOM 4705 N N . PHE B 1 280 ? 2.008 -18.438 -10.391 1 97.19 280 PHE B N 1
ATOM 4706 C CA . PHE B 1 280 ? 0.743 -17.781 -10.07 1 97.19 280 PHE B CA 1
ATOM 4707 C C . PHE B 1 280 ? -0.432 -18.594 -10.617 1 97.19 280 PHE B C 1
ATOM 4709 O O . PHE B 1 280 ? -1.415 -18.016 -11.086 1 97.19 280 PHE B O 1
ATOM 4716 N N . GLU B 1 281 ? -0.301 -19.875 -10.609 1 97.75 281 GLU B N 1
ATOM 4717 C CA . GLU B 1 281 ? -1.403 -20.75 -10.977 1 97.75 281 GLU B CA 1
ATOM 4718 C C . GLU B 1 281 ? -2.342 -20.984 -9.789 1 97.75 281 GLU B C 1
ATOM 4720 O O . GLU B 1 281 ? -1.922 -20.922 -8.633 1 97.75 281 GLU B O 1
ATOM 4725 N N . LEU B 1 282 ? -3.539 -21.203 -10.109 1 97.12 282 LEU B N 1
ATOM 4726 C CA . LEU B 1 282 ? -4.523 -21.609 -9.109 1 97.12 282 LEU B CA 1
ATOM 4727 C C . LEU B 1 282 ? -4.32 -23.062 -8.695 1 97.12 282 LEU B C 1
ATOM 4729 O O . LEU B 1 282 ? -4.262 -23.953 -9.539 1 97.12 282 LEU B O 1
ATOM 4733 N N . VAL B 1 283 ? -4.051 -23.281 -7.43 1 97.69 283 VAL B N 1
ATOM 4734 C CA . VAL B 1 283 ? -3.986 -24.609 -6.848 1 97.69 283 VAL B CA 1
ATOM 4735 C C . VAL B 1 283 ? -5.207 -24.859 -5.961 1 97.69 283 VAL B C 1
ATOM 4737 O O . VAL B 1 283 ? -5.379 -24.188 -4.938 1 97.69 283 VAL B O 1
ATOM 4740 N N . VAL B 1 284 ? -6.023 -25.891 -6.344 1 97.69 284 VAL B N 1
ATOM 4741 C CA . VAL B 1 284 ? -7.359 -25.953 -5.754 1 97.69 284 VAL B CA 1
ATOM 4742 C C . VAL B 1 284 ? -7.637 -27.375 -5.254 1 97.69 284 VAL B C 1
ATOM 4744 O O . VAL B 1 284 ? -7.223 -28.344 -5.879 1 97.69 284 VAL B O 1
ATOM 4747 N N . SER B 1 285 ? -8.234 -27.422 -4.145 1 97.62 285 SER B N 1
ATOM 4748 C CA . SER B 1 285 ? -8.883 -28.625 -3.631 1 97.62 285 SER B CA 1
ATOM 4749 C C . SER B 1 285 ? -10.375 -28.625 -3.93 1 97.62 285 SER B C 1
ATOM 4751 O O . SER B 1 285 ? -11.109 -27.75 -3.453 1 97.62 285 SER B O 1
ATOM 4753 N N . LEU B 1 286 ? -10.828 -29.578 -4.621 1 97.38 286 LEU B N 1
ATOM 4754 C CA . LEU B 1 286 ? -12.211 -29.594 -5.074 1 97.38 286 LEU B CA 1
ATOM 4755 C C . LEU B 1 286 ? -12.852 -30.953 -4.852 1 97.38 286 LEU B C 1
ATOM 4757 O O . LEU B 1 286 ? -12.203 -31.984 -5.055 1 97.38 286 LEU B O 1
ATOM 4761 N N . PRO B 1 287 ? -14.141 -30.938 -4.543 1 96.88 287 PRO B N 1
ATOM 4762 C CA . PRO B 1 287 ? -14.844 -32.219 -4.539 1 96.88 287 PRO B CA 1
ATOM 4763 C C . PRO B 1 287 ? -14.852 -32.906 -5.906 1 96.88 287 PRO B C 1
ATOM 4765 O O . PRO B 1 287 ? -14.742 -32.219 -6.934 1 96.88 287 PRO B O 1
ATOM 4768 N N . PRO B 1 288 ? -15.039 -34.219 -5.91 1 96.88 288 PRO B N 1
ATOM 4769 C CA . PRO B 1 288 ? -14.836 -35 -7.129 1 96.88 288 PRO B CA 1
ATOM 4770 C C . PRO B 1 288 ? -15.695 -34.5 -8.297 1 96.88 288 PRO B C 1
ATOM 4772 O O . PRO B 1 288 ? -15.188 -34.375 -9.414 1 96.88 288 PRO B O 1
ATOM 4775 N N . ASN B 1 289 ? -16.938 -34.188 -8.062 1 97.06 289 ASN B N 1
ATOM 4776 C CA . ASN B 1 289 ? -17.828 -33.812 -9.164 1 97.06 289 ASN B CA 1
ATOM 4777 C C . ASN B 1 289 ? -17.422 -32.438 -9.758 1 97.06 289 ASN B C 1
ATOM 4779 O O . ASN B 1 289 ? -17.469 -32.25 -10.969 1 97.06 289 ASN B O 1
ATOM 4783 N N . TRP B 1 290 ? -17.062 -31.547 -8.898 1 97.44 290 TRP B N 1
ATOM 4784 C CA . TRP B 1 290 ? -16.625 -30.25 -9.367 1 97.44 290 TRP B CA 1
ATOM 4785 C C . TRP B 1 290 ? -15.258 -30.344 -10.047 1 97.44 290 TRP B C 1
ATOM 4787 O O . TRP B 1 290 ? -15.008 -29.672 -11.055 1 97.44 290 TRP B O 1
ATOM 4797 N N . ALA B 1 291 ? -14.414 -31.188 -9.516 1 97.62 291 ALA B N 1
ATOM 4798 C CA . ALA B 1 291 ? -13.109 -31.438 -10.109 1 97.62 291 ALA B CA 1
ATOM 4799 C C . ALA B 1 291 ? -13.25 -31.938 -11.547 1 97.62 291 ALA B C 1
ATOM 4801 O O . ALA B 1 291 ? -12.609 -31.406 -12.461 1 97.62 291 ALA B O 1
ATOM 4802 N N . LYS B 1 292 ? -14.094 -32.906 -11.742 1 97.31 292 LYS B N 1
ATOM 4803 C CA . LYS B 1 292 ? -14.312 -33.469 -13.07 1 97.31 292 LYS B CA 1
ATOM 4804 C C . LYS B 1 292 ? -14.828 -32.406 -14.047 1 97.31 292 LYS B C 1
ATOM 4806 O O . LYS B 1 292 ? -14.391 -32.344 -15.195 1 97.31 292 LYS B O 1
ATOM 4811 N N . ALA B 1 293 ? -15.742 -31.609 -13.539 1 97.75 293 ALA B N 1
ATOM 4812 C CA . ALA B 1 293 ? -16.312 -30.562 -14.375 1 97.75 293 ALA B CA 1
ATOM 4813 C C . ALA B 1 293 ? -15.242 -29.562 -14.797 1 97.75 293 ALA B C 1
ATOM 4815 O O . ALA B 1 293 ? -15.203 -29.141 -15.953 1 97.75 293 ALA B O 1
ATOM 4816 N N . TRP B 1 294 ? -14.391 -29.172 -13.859 1 98.06 294 TRP B N 1
ATOM 4817 C CA . TRP B 1 294 ? -13.367 -28.188 -14.164 1 98.06 294 TRP B CA 1
ATOM 4818 C C . TRP B 1 294 ? -12.336 -28.75 -15.133 1 98.06 294 TRP B C 1
ATOM 4820 O O . TRP B 1 294 ? -11.93 -28.078 -16.078 1 98.06 294 TRP B O 1
ATOM 4830 N N . LEU B 1 295 ? -11.945 -29.984 -14.922 1 97.94 295 LEU B N 1
ATOM 4831 C CA . LEU B 1 295 ? -10.984 -30.641 -15.805 1 97.94 295 LEU B CA 1
ATOM 4832 C C . LEU B 1 295 ? -11.516 -30.703 -17.234 1 97.94 295 LEU B C 1
ATOM 4834 O O . LEU B 1 295 ? -10.75 -30.594 -18.188 1 97.94 295 LEU B O 1
ATOM 4838 N N . LYS B 1 296 ? -12.75 -30.859 -17.375 1 97.75 296 LYS B N 1
ATOM 4839 C CA . LYS B 1 296 ? -13.383 -30.922 -18.688 1 97.75 296 LYS B CA 1
ATOM 4840 C C . LYS B 1 296 ? -13.469 -29.531 -19.328 1 97.75 296 LYS B C 1
ATOM 4842 O O . LYS B 1 296 ? -13.227 -29.375 -20.516 1 97.75 296 LYS B O 1
ATOM 4847 N N . ALA B 1 297 ? -13.781 -28.562 -18.547 1 97.88 297 ALA B N 1
ATOM 4848 C CA . ALA B 1 297 ? -14.023 -27.203 -19.031 1 97.88 297 ALA B CA 1
ATOM 4849 C C . ALA B 1 297 ? -12.719 -26.5 -19.391 1 97.88 297 ALA B C 1
ATOM 4851 O O . ALA B 1 297 ? -12.703 -25.609 -20.234 1 97.88 297 ALA B O 1
ATOM 4852 N N . MET B 1 298 ? -11.625 -26.859 -18.766 1 96.88 298 MET B N 1
ATOM 4853 C CA . MET B 1 298 ? -10.328 -26.219 -18.969 1 96.88 298 MET B CA 1
ATOM 4854 C C . MET B 1 298 ? -9.227 -27.25 -19.094 1 96.88 298 MET B C 1
ATOM 4856 O O . MET B 1 298 ? -8.594 -27.625 -18.109 1 96.88 298 MET B O 1
ATOM 4860 N N . PRO B 1 299 ? -8.867 -27.578 -20.312 1 92.94 299 PRO B N 1
ATOM 4861 C CA . PRO B 1 299 ? -7.973 -28.719 -20.547 1 92.94 299 PRO B CA 1
ATOM 4862 C C . PRO B 1 299 ? -6.559 -28.469 -20.016 1 92.94 299 PRO B C 1
ATOM 4864 O O . PRO B 1 299 ? -5.785 -29.422 -19.859 1 92.94 299 PRO B O 1
ATOM 4867 N N . CYS B 1 300 ? -6.207 -27.25 -19.766 1 92.81 300 CYS B N 1
ATOM 4868 C CA . CYS B 1 300 ? -4.871 -26.953 -19.266 1 92.81 300 CYS B CA 1
ATOM 4869 C C . CYS B 1 300 ? -4.758 -27.297 -17.781 1 92.81 300 CYS B C 1
ATOM 4871 O O . CYS B 1 300 ? -3.656 -27.328 -17.234 1 92.81 300 CYS B O 1
ATOM 4873 N N . THR B 1 301 ? -5.891 -27.547 -17.141 1 96.56 301 THR B N 1
ATOM 4874 C CA . THR B 1 301 ? -5.852 -27.953 -15.734 1 96.56 301 THR B CA 1
ATOM 4875 C C . THR B 1 301 ? -5.316 -29.375 -15.594 1 96.56 301 THR B C 1
ATOM 4877 O O . THR B 1 301 ? -5.395 -30.172 -16.531 1 96.56 301 THR B O 1
ATOM 4880 N N . LYS B 1 302 ? -4.789 -29.672 -14.453 1 97.62 302 LYS B N 1
ATOM 4881 C CA . LYS B 1 302 ? -4.25 -31 -14.188 1 97.62 302 LYS B CA 1
ATOM 4882 C C . LYS B 1 302 ? -4.559 -31.453 -12.766 1 97.62 302 LYS B C 1
ATOM 4884 O O . LYS B 1 302 ? -4.316 -30.719 -11.805 1 97.62 302 LYS B O 1
ATOM 4889 N N . ALA B 1 303 ? -5.141 -32.625 -12.664 1 98.19 303 ALA B N 1
ATOM 4890 C CA . ALA B 1 303 ? -5.266 -33.25 -11.352 1 98.19 303 ALA B CA 1
ATOM 4891 C C . ALA B 1 303 ? -3.943 -33.875 -10.914 1 98.19 303 ALA B C 1
ATOM 4893 O O . ALA B 1 303 ? -3.48 -34.875 -11.516 1 98.19 303 ALA B O 1
ATOM 4894 N N . ILE B 1 304 ? -3.41 -33.375 -9.844 1 98.44 304 ILE B N 1
ATOM 4895 C CA . ILE B 1 304 ? -2.055 -33.781 -9.508 1 98.44 304 ILE B CA 1
ATOM 4896 C C . ILE B 1 304 ? -2.088 -34.719 -8.281 1 98.44 304 ILE B C 1
ATOM 4898 O O . ILE B 1 304 ? -1.073 -35.312 -7.926 1 98.44 304 ILE B O 1
ATOM 4902 N N . GLY B 1 305 ? -3.238 -34.75 -7.66 1 98.25 305 GLY B N 1
ATOM 4903 C CA . GLY B 1 305 ? -3.324 -35.594 -6.473 1 98.25 305 GLY B CA 1
ATOM 4904 C C . GLY B 1 305 ? -4.68 -35.531 -5.797 1 98.25 305 GLY B C 1
ATOM 4905 O O . GLY B 1 305 ? -5.688 -35.219 -6.438 1 98.25 305 GLY B O 1
ATOM 4906 N N . ARG B 1 306 ? -4.594 -36 -4.445 1 98.19 306 ARG B N 1
ATOM 4907 C CA . ARG B 1 306 ? -5.805 -36.062 -3.633 1 98.19 306 ARG B CA 1
ATOM 4908 C C . ARG B 1 306 ? -5.531 -35.562 -2.213 1 98.19 306 ARG B C 1
ATOM 4910 O O . ARG B 1 306 ? -4.414 -35.688 -1.71 1 98.19 306 ARG B O 1
ATOM 4917 N N . MET B 1 307 ? -6.57 -34.969 -1.688 1 98.19 307 MET B N 1
ATOM 4918 C CA . MET B 1 307 ? -6.531 -34.688 -0.258 1 98.19 307 MET B CA 1
ATOM 4919 C C . MET B 1 307 ? -7.012 -35.875 0.554 1 98.19 307 MET B C 1
ATOM 4921 O O . MET B 1 307 ? -7.98 -36.531 0.177 1 98.19 307 MET B O 1
ATOM 4925 N N . LYS B 1 308 ? -6.348 -36.156 1.641 1 97.94 308 LYS B N 1
ATOM 4926 C CA . LYS B 1 308 ? -6.684 -37.281 2.508 1 97.94 308 LYS B CA 1
ATOM 4927 C C . LYS B 1 308 ? -6.688 -36.875 3.975 1 97.94 308 LYS B C 1
ATOM 4929 O O . LYS B 1 308 ? -6.113 -35.844 4.332 1 97.94 308 LYS B O 1
ATOM 4934 N N . GLU B 1 309 ? -7.391 -37.688 4.746 1 97.38 309 GLU B N 1
ATOM 4935 C CA . GLU B 1 309 ? -7.301 -37.5 6.191 1 97.38 309 GLU B CA 1
ATOM 4936 C C . GLU B 1 309 ? -5.887 -37.781 6.695 1 97.38 309 GLU B C 1
ATOM 4938 O O . GLU B 1 309 ? -5.242 -38.719 6.238 1 97.38 309 GLU B O 1
ATOM 4943 N N . GLY B 1 310 ? -5.383 -37 7.578 1 95.81 310 GLY B N 1
ATOM 4944 C CA . GLY B 1 310 ? -4.059 -37.219 8.141 1 95.81 310 GLY B CA 1
ATOM 4945 C C . GLY B 1 310 ? -3.391 -35.938 8.578 1 95.81 310 GLY B C 1
ATOM 4946 O O . GLY B 1 310 ? -4.027 -34.875 8.594 1 95.81 310 GLY B O 1
ATOM 4947 N N . PRO B 1 311 ? -2.152 -36.062 9.008 1 95.62 311 PRO B N 1
ATOM 4948 C CA . PRO B 1 311 ? -1.426 -34.875 9.414 1 95.62 311 PRO B CA 1
ATOM 4949 C C . PRO B 1 311 ? -1.207 -33.906 8.258 1 95.62 311 PRO B C 1
ATOM 4951 O O . PRO B 1 311 ? -1.244 -34.281 7.094 1 95.62 311 PRO B O 1
ATOM 4954 N N . ALA B 1 312 ? -1.028 -32.656 8.523 1 95.81 312 ALA B N 1
ATOM 4955 C CA . ALA B 1 312 ? -0.803 -31.594 7.539 1 95.81 312 ALA B CA 1
ATOM 4956 C C . ALA B 1 312 ? 0.539 -31.781 6.836 1 95.81 312 ALA B C 1
ATOM 4958 O O . ALA B 1 312 ? 1.564 -31.281 7.301 1 95.81 312 ALA B O 1
ATOM 4959 N N . LYS B 1 313 ? 0.574 -32.406 5.77 1 95.88 313 LYS B N 1
ATOM 4960 C CA . LYS B 1 313 ? 1.81 -32.594 5.012 1 95.88 313 LYS B CA 1
ATOM 4961 C C . LYS B 1 313 ? 1.516 -33 3.572 1 95.88 313 LYS B C 1
ATOM 4963 O O . LYS B 1 313 ? 0.414 -33.469 3.266 1 95.88 313 LYS B O 1
ATOM 4968 N N . ALA B 1 314 ? 2.439 -32.875 2.734 1 97.12 314 ALA B N 1
ATOM 4969 C CA . ALA B 1 314 ? 2.398 -33.312 1.347 1 97.12 314 ALA B CA 1
ATOM 4970 C C . ALA B 1 314 ? 3.23 -34.594 1.159 1 97.12 314 ALA B C 1
ATOM 4972 O O . ALA B 1 314 ? 4.379 -34.656 1.601 1 97.12 314 ALA B O 1
ATOM 4973 N N . MET B 1 315 ? 2.654 -35.531 0.534 1 96.94 315 MET B N 1
ATOM 4974 C CA . MET B 1 315 ? 3.332 -36.812 0.311 1 96.94 315 MET B CA 1
ATOM 4975 C C . MET B 1 315 ? 3.176 -37.25 -1.137 1 96.94 315 MET B C 1
ATOM 4977 O O . MET B 1 315 ? 2.197 -36.906 -1.8 1 96.94 315 MET B O 1
ATOM 4981 N N . TRP B 1 316 ? 4.164 -38.062 -1.53 1 96.06 316 TRP B N 1
ATOM 4982 C CA . TRP B 1 316 ? 4.027 -38.719 -2.818 1 96.06 316 TRP B CA 1
ATOM 4983 C C . TRP B 1 316 ? 3.064 -39.906 -2.719 1 96.06 316 TRP B C 1
ATOM 4985 O O . TRP B 1 316 ? 2.861 -40.469 -1.637 1 96.06 316 TRP B O 1
ATOM 4995 N N . SER B 1 317 ? 2.557 -40.312 -3.873 1 94.5 317 SER B N 1
ATOM 4996 C CA . SER B 1 317 ? 1.612 -41.406 -3.916 1 94.5 317 SER B CA 1
ATOM 4997 C C . SER B 1 317 ? 2.26 -42.719 -3.434 1 94.5 317 SER B C 1
ATOM 4999 O O . SER B 1 317 ? 1.566 -43.625 -3.004 1 94.5 317 SER B O 1
ATOM 5001 N N . ASN B 1 318 ? 3.531 -42.781 -3.457 1 93.25 318 ASN B N 1
ATOM 5002 C CA . ASN B 1 318 ? 4.219 -43.969 -2.988 1 93.25 318 ASN B CA 1
ATOM 5003 C C . ASN B 1 318 ? 4.43 -43.938 -1.478 1 93.25 318 ASN B C 1
ATOM 5005 O O . ASN B 1 318 ? 5.008 -44.875 -0.909 1 93.25 318 ASN B O 1
ATOM 5009 N N . GLY B 1 319 ? 4.09 -42.875 -0.833 1 90.88 319 GLY B N 1
ATOM 5010 C CA . GLY B 1 319 ? 4.121 -42.812 0.619 1 90.88 319 GLY B CA 1
ATOM 5011 C C . GLY B 1 319 ? 5.254 -41.938 1.157 1 90.88 319 GLY B C 1
ATOM 5012 O O . GLY B 1 319 ? 5.297 -41.656 2.352 1 90.88 319 GLY B O 1
ATOM 5013 N N . GLU B 1 320 ? 6.133 -41.562 0.312 1 92.19 320 GLU B N 1
ATOM 5014 C CA . GLU B 1 320 ? 7.266 -40.75 0.756 1 92.19 320 GLU B CA 1
ATOM 5015 C C . GLU B 1 320 ? 6.863 -39.281 0.936 1 92.19 320 GLU B C 1
ATOM 5017 O O . GLU B 1 320 ? 6.043 -38.781 0.178 1 92.19 320 GLU B O 1
ATOM 5022 N N . THR B 1 321 ? 7.465 -38.719 1.929 1 90.75 321 THR B N 1
ATOM 5023 C CA . THR B 1 321 ? 7.258 -37.281 2.115 1 90.75 321 THR B CA 1
ATOM 5024 C C . THR B 1 321 ? 7.945 -36.5 1.011 1 90.75 321 THR B C 1
ATOM 5026 O O . THR B 1 321 ? 9.07 -36.812 0.62 1 90.75 321 THR B O 1
ATOM 5029 N N . ILE B 1 322 ? 7.273 -35.531 0.515 1 91.75 322 ILE B N 1
ATOM 5030 C CA . ILE B 1 322 ? 7.902 -34.656 -0.462 1 91.75 322 ILE B CA 1
ATOM 5031 C C . ILE B 1 322 ? 8.898 -33.719 0.24 1 91.75 322 ILE B C 1
ATOM 5033 O O . ILE B 1 322 ? 8.531 -33 1.153 1 91.75 322 ILE B O 1
ATOM 5037 N N . GLN B 1 323 ? 10.156 -33.75 -0.111 1 84.12 323 GLN B N 1
ATOM 5038 C CA . GLN B 1 323 ? 11.203 -32.969 0.53 1 84.12 323 GLN B CA 1
ATOM 5039 C C . GLN B 1 323 ? 11.57 -31.75 -0.315 1 84.12 323 GLN B C 1
ATOM 5041 O O . GLN B 1 323 ? 11.625 -31.844 -1.544 1 84.12 323 GLN B O 1
ATOM 5046 N N . LYS B 1 324 ? 11.625 -30.594 0.409 1 82.62 324 LYS B N 1
ATOM 5047 C CA . LYS B 1 324 ? 12.148 -29.406 -0.259 1 82.62 324 LYS B CA 1
ATOM 5048 C C . LYS B 1 324 ? 13.617 -29.578 -0.618 1 82.62 324 LYS B C 1
ATOM 5050 O O . LYS B 1 324 ? 14.383 -30.188 0.136 1 82.62 324 LYS B O 1
ATOM 5055 N N . ALA B 1 325 ? 13.922 -29.109 -1.807 1 72.94 325 ALA B N 1
ATOM 5056 C CA . ALA B 1 325 ? 15.32 -29.203 -2.219 1 72.94 325 ALA B CA 1
ATOM 5057 C C . ALA B 1 325 ? 16.203 -28.328 -1.331 1 72.94 325 ALA B C 1
ATOM 5059 O O . ALA B 1 325 ? 15.766 -27.297 -0.83 1 72.94 325 ALA B O 1
ATOM 5060 N N . MET B 1 326 ? 17.141 -28.75 -0.496 1 54.47 326 MET B N 1
ATOM 5061 C CA . MET B 1 326 ? 18.047 -28.047 0.42 1 54.47 326 MET B CA 1
ATOM 5062 C C . MET B 1 326 ? 18.406 -26.672 -0.114 1 54.47 326 MET B C 1
ATOM 5064 O O . MET B 1 326 ? 18.562 -25.719 0.658 1 54.47 326 MET B O 1
ATOM 5068 N N . ASP B 1 327 ? 18.828 -26.406 -1.317 1 48.31 327 ASP B N 1
ATOM 5069 C CA . ASP B 1 327 ? 19.484 -25.172 -1.768 1 48.31 327 ASP B CA 1
ATOM 5070 C C . ASP B 1 327 ? 18.453 -24.109 -2.156 1 48.31 327 ASP B C 1
ATOM 5072 O O . ASP B 1 327 ? 18.812 -22.953 -2.373 1 48.31 327 ASP B O 1
ATOM 5076 N N . THR B 1 328 ? 17.312 -24.359 -2.48 1 45.97 328 THR B N 1
ATOM 5077 C CA . THR B 1 328 ? 16.688 -23.516 -3.494 1 45.97 328 THR B CA 1
ATOM 5078 C C . THR B 1 328 ? 15.703 -22.547 -2.855 1 45.97 328 THR B C 1
ATOM 5080 O O . THR B 1 328 ? 14.961 -21.844 -3.559 1 45.97 328 THR B O 1
ATOM 5083 N N . LYS B 1 329 ? 15.406 -22.562 -1.637 1 44.94 329 LYS B N 1
ATOM 5084 C CA . LYS B 1 329 ? 14.211 -21.781 -1.326 1 44.94 329 LYS B CA 1
ATOM 5085 C C . LYS B 1 329 ? 14.484 -20.281 -1.444 1 44.94 329 LYS B C 1
ATOM 5087 O O . LYS B 1 329 ? 15.43 -19.766 -0.846 1 44.94 329 LYS B O 1
ATOM 5092 N N . PHE B 1 330 ? 14.117 -19.609 -2.523 1 43.12 330 PHE B N 1
ATOM 5093 C CA . PHE B 1 330 ? 14.125 -18.156 -2.613 1 43.12 330 PHE B CA 1
ATOM 5094 C C . PHE B 1 330 ? 13.461 -17.531 -1.389 1 43.12 330 PHE B C 1
ATOM 5096 O O . PHE B 1 330 ? 12.266 -17.734 -1.16 1 43.12 330 PHE B O 1
ATOM 5103 N N . GLU B 1 331 ? 14.242 -17.547 -0.217 1 49.5 331 GLU B N 1
ATOM 5104 C CA . GLU B 1 331 ? 13.664 -16.859 0.931 1 49.5 331 GLU B CA 1
ATOM 5105 C C . GLU B 1 331 ? 13.906 -15.344 0.845 1 49.5 331 GLU B C 1
ATOM 5107 O O . GLU B 1 331 ? 15.023 -14.906 0.537 1 49.5 331 GLU B O 1
ATOM 5112 N N . HIS B 1 332 ? 12.797 -14.531 0.817 1 51.47 332 HIS B N 1
ATOM 5113 C CA . HIS B 1 332 ? 12.844 -13.078 0.695 1 51.47 332 HIS B CA 1
ATOM 5114 C C . HIS B 1 332 ? 13.695 -12.461 1.803 1 51.47 332 HIS B C 1
ATOM 5116 O O . HIS B 1 332 ? 14.016 -11.273 1.756 1 51.47 332 HIS B O 1
ATOM 5122 N N . PHE B 1 333 ? 13.961 -13.234 2.848 1 50.94 333 PHE B N 1
ATOM 5123 C CA . PHE B 1 333 ? 14.883 -12.703 3.848 1 50.94 333 PHE B CA 1
ATOM 5124 C C . PHE B 1 333 ? 16.078 -13.641 4.031 1 50.94 333 PHE B C 1
ATOM 5126 O O . PHE B 1 333 ? 15.961 -14.852 3.809 1 50.94 333 PHE B O 1
#

Solvent-accessible surface area (backbone atoms only — not comparable to full-atom values): 32693 Å² total; per-residue (Å²): 131,81,75,75,75,79,72,76,54,28,35,44,77,55,26,51,68,50,49,53,58,62,52,42,76,68,34,59,90,79,32,72,77,38,77,35,17,79,38,76,51,37,88,44,35,31,35,35,35,38,43,68,44,31,62,81,73,71,42,37,86,78,65,34,54,40,36,34,48,18,23,32,53,49,24,59,40,47,21,39,42,31,32,46,18,50,63,42,52,58,27,29,36,39,32,39,27,30,37,37,77,42,43,45,67,48,57,52,27,20,52,49,15,33,49,53,41,25,71,72,71,44,42,39,52,42,49,46,31,73,40,38,35,93,54,47,32,41,34,33,36,36,36,24,31,45,42,81,43,50,33,34,26,48,52,36,47,64,67,13,32,28,34,31,50,39,57,35,20,37,13,35,51,12,47,38,56,58,68,62,34,66,75,58,68,75,43,93,69,53,68,67,56,48,52,52,10,38,40,29,50,34,53,39,55,40,34,48,68,56,47,51,50,46,62,71,41,46,56,85,91,54,75,63,68,28,9,27,35,44,14,50,70,3,45,48,54,34,51,35,46,32,11,58,56,29,52,22,16,35,35,31,37,82,90,36,60,48,56,51,94,81,56,70,88,54,69,69,49,51,46,28,33,34,51,36,16,46,39,27,32,42,39,33,31,27,51,57,71,42,39,53,38,33,46,67,77,36,74,62,34,38,70,28,34,33,30,30,81,48,67,54,38,47,23,34,69,87,68,46,71,66,73,79,69,88,84,60,73,87,56,60,52,131,82,75,74,76,78,72,77,53,26,36,44,78,54,27,50,68,50,50,53,58,62,52,44,78,69,34,60,88,77,34,71,77,38,77,35,17,80,38,76,51,37,87,45,36,30,36,37,35,36,43,67,44,30,61,78,72,69,41,39,85,79,64,34,53,41,36,33,48,19,23,32,54,49,24,59,42,47,21,38,42,32,34,48,19,50,64,41,51,58,26,30,35,39,32,39,28,30,37,37,78,41,43,44,65,48,56,52,27,21,52,51,13,33,49,53,42,24,70,71,70,45,42,40,52,41,49,47,32,72,40,37,34,93,53,47,32,41,34,33,37,36,36,26,30,44,44,80,44,50,31,34,25,49,52,35,50,65,67,13,32,28,32,30,51,40,58,36,20,36,13,36,50,12,48,37,57,59,69,62,34,67,75,59,68,75,44,90,70,54,67,68,55,48,53,52,10,38,40,29,49,33,53,40,55,41,34,47,68,55,46,52,50,46,63,70,40,48,55,85,91,55,76,65,67,28,11,27,35,43,15,50,70,3,47,50,51,34,51,38,48,31,11,58,55,30,53,21,17,34,36,32,37,83,89,35,60,47,57,51,95,79,56,70,87,54,70,69,49,51,47,28,32,34,51,37,18,45,40,27,32,42,39,33,31,27,52,59,71,43,38,55,36,34,47,68,76,36,74,63,34,38,70,28,34,33,29,30,81,49,67,54,37,48,26,34,70,87,68,47,72,67,74,78,69,88,82,60,72,86,56,61,53

Radius of gyration: 26.96 Å; Cα contacts (8 Å, |Δi|>4): 1657; chains: 2; bounding box: 59×88×72 Å

pLDDT: mean 90.54, std 13.01, range [26.66, 98.75]

InterPro domains:
  IPR006283 Thiamine-monophosphate kinase-like [MF_02128] (14-333)
  IPR006283 Thiamine-monophosphate kinase-like [PIRSF005303] (12-333)
  IPR006283 Thiamine-monophosphate kinase-like [PTHR30270] (12-323)
  IPR006283 Thiamine-monophosphate kinase-like [TIGR01379] (29-333)
  IPR006283 Thiamine-monophosphate kinase-like [cd02194] (15-307)
  IPR010918 PurM-like, C-terminal domain [PF02769] (157-312)
  IPR016188 PurM-like, N-terminal domain [PF00586] (34-144)
  IPR036676 PurM-like, C-terminal domain superfamily [G3DSA:3.90.650.10] (152-333)
  IPR036676 PurM-like, C-terminal domain superfamily [SSF56042] (151-319)
  IPR036921 PurM-like, N-terminal domain superfamily [G3DSA:3.30.1330.10] (9-146)
  IPR036921 PurM-like, N-terminal domain superfamily [SSF55326] (11-145)